Protein AF-A0A971L9P5-F1 (afdb_monomer)

Solvent-accessible surface area (backbone atoms only — not comparable to full-atom values): 26387 Å² total; per-residue (Å²): 134,92,78,62,80,88,74,58,68,65,68,44,64,58,30,37,50,40,48,32,68,35,71,29,74,91,20,55,94,37,51,48,70,68,50,19,51,51,37,36,71,58,45,45,82,42,56,71,56,44,31,52,47,71,54,36,75,37,78,62,35,60,70,69,51,50,45,59,54,48,41,35,30,71,73,64,78,34,87,72,63,67,94,43,80,81,47,45,86,67,19,53,95,45,55,52,45,79,54,33,47,64,44,52,25,50,46,36,22,72,45,20,65,36,52,67,71,56,14,49,50,50,56,53,32,46,60,66,66,42,65,71,61,46,54,56,51,48,54,49,32,40,57,26,18,45,77,70,74,40,58,60,73,53,44,50,53,52,49,53,51,45,54,66,33,39,75,62,37,28,62,54,71,63,32,42,57,52,30,49,50,23,49,52,42,34,37,37,45,53,75,39,42,65,62,37,49,21,52,52,46,45,75,37,59,92,38,43,69,59,40,40,55,51,50,53,48,30,53,74,71,70,31,51,62,43,65,33,28,72,81,73,39,45,64,48,36,35,76,45,93,84,25,29,30,30,20,50,61,51,32,47,78,48,52,70,69,34,51,52,51,49,54,60,55,38,74,79,46,74,61,64,38,73,57,54,43,41,62,72,44,58,61,91,61,47,45,71,68,30,54,51,28,38,42,48,38,42,20,47,59,88,40,74,60,38,56,44,47,51,62,73,43,40,66,59,46,49,53,51,28,48,54,52,53,49,35,52,75,70,51,59,44,68,66,41,61,76,71,72,71,71,71,73,74,84,78,71,77,79,68,90,49,78,60,67,56,69,70,59,49,43,51,32,18,32,73,24,52,48,34,66,69,94,61,59,94,54,63,90,43,51,65,57,34,57,75,69,68,37,54,54,51,40,63,56,70,70,49,88,66,77,39,80,46,56,44,62,26,34,30,36,76,69,38,83,44,70,45,98,85,71,45,54,27,34,39,29,32,36,34,51,101,67,32,74,40,43,35,39,32,48,42,76,59,30,74,77,44,56,89,80,58,58,60,80,37,42,33,39,37,33,22,39,42,41,72,90,48,99,69,56,32,30,44,48,76,44,79,45,78,61,131

Mean predicted aligned error: 9.55 Å

Foldseek 3Di:
DDDDLVPDDFQPPLLLVCQLCLLQCLQFPQNDPVSSVLSVLQSDRGLLSQLCSVLCPDPPNVVPCNSVVQSCLSVVVDQQDELDPVLCVLCVSRSNAQAALVSQLVCCCVQLVDDSVVSVVQLVCLCVVDPVSLVVSLVSSLVSNVVVVHDSVSSNVVSVRSSVCSPSHDHSVVSSVSSSSSSSLSVCCRPVVQVSLQVSLQVCQVPLVSNAVSCVSCVVVVAAEAFAALLDAAQGWDDDDSHIYHHLSLFPPDDPQLRVQSVVQCVVDHQQDLLSSLQSDQCVRPPLVSSLSCLLSVRHVVNVAASVLCVVCSVVSNVLSNVNNVCVVVCVVVVVVVVVPPPPDPSRPPPHDDHDDPVSSQVSNCVGNVYGRPDAPCPVVVVVCVVVVQDAPVVVQPDLDFDKHKHKAFWADWDWDADPVRAIWIWTWGDDPNDIAIETGDRVRCVVCVVVDDGRWIKIFIATWDNVDPGIHGHGPDIDTDD

Sequence (483 aa):
KEISLQEIPYQDAKTLELLRSGQTLGIFQLESSGMRKLLVQLAPESFEDLIPLVALYRPGPLGSGMTEDFIQRRHGEKEVTYLHPRLEEVLKPTYGIILYQEQVMQICSRLGGFSLGEADLVRRAMGKKKPEVLAAMRQKFLAGAEAQGIEVQVAEKIFDLMEYFAGYGFNKSHSAAYALVAYWTAYFKANYPQAFMAALLTSVIGNSDKVGLYIEECKRMGIPVYPPDVNKSQIKFTEEGEGIRFGLLAVKNLGEGAIAAILQEREKAPFTSLSDFCRRLDPGVINKRAVESLIKAGAFASTGQTRRAMIESLPTVFENSQRLAAARREGQLSFFDLEGDFIVPETEDRRPVEEYPPATLLAMEKEYLGVYLTGNPLDPWKEKFKKNGIPSIMEIIEDDRERQVVAGGVVSAWKRMVTKAGKLMATFRLEDMTGSLEVLVFPKLYEEVHETAGNDRVVVVKGRLDTAEEEKKLLASQIRWLS

Nearest PDB structures (foldseek):
  4iqj-assembly1_B  TM=7.630E-01  e=2.768E-34  Thermus aquaticus
  4iqj-assembly1_D  TM=7.599E-01  e=3.398E-33  Thermus aquaticus
  2hpi-assembly1_A  TM=7.490E-01  e=4.490E-33  Thermus aquaticus
  4iqj-assembly1_C  TM=7.849E-01  e=2.502E-32  Thermus aquaticus
  4iqj-assembly1_A  TM=7.484E-01  e=1.085E-32  Thermus aquaticus

Structure (mmCIF, N/CA/C/O backbone):
data_AF-A0A971L9P5-F1
#
_entry.id   AF-A0A971L9P5-F1
#
loop_
_atom_site.group_PDB
_atom_site.id
_atom_site.type_symbol
_atom_site.label_atom_id
_atom_site.label_alt_id
_atom_site.label_comp_id
_atom_site.label_asym_id
_atom_site.label_entity_id
_atom_site.label_seq_id
_atom_site.pdbx_PDB_ins_code
_atom_site.Cartn_x
_atom_site.Cartn_y
_atom_site.Cartn_z
_atom_site.occupancy
_atom_site.B_iso_or_equiv
_atom_site.auth_seq_id
_atom_site.auth_comp_id
_atom_site.auth_asym_id
_atom_site.auth_atom_id
_atom_site.pdbx_PDB_model_num
ATOM 1 N N . LYS A 1 1 ? 4.288 -21.598 7.715 1.00 78.81 1 LYS A N 1
ATOM 2 C CA . LYS A 1 1 ? 5.131 -22.307 6.722 1.00 78.81 1 LYS A CA 1
ATOM 3 C C . LYS A 1 1 ? 6.404 -21.502 6.554 1.00 78.81 1 LYS A C 1
ATOM 5 O O . LYS A 1 1 ? 6.294 -20.301 6.357 1.00 78.81 1 LYS A O 1
ATOM 10 N N . GLU A 1 2 ? 7.566 -22.124 6.689 1.00 88.19 2 GLU A N 1
ATOM 11 C CA . GLU A 1 2 ? 8.837 -21.466 6.381 1.00 88.19 2 GLU A CA 1
ATOM 12 C C . GLU A 1 2 ? 9.052 -21.505 4.861 1.00 88.19 2 GLU A C 1
ATOM 14 O O . GLU A 1 2 ? 8.756 -22.519 4.227 1.00 88.19 2 GLU A O 1
ATOM 19 N N . ILE A 1 3 ? 9.447 -20.379 4.263 1.00 90.12 3 ILE A N 1
ATOM 20 C CA . ILE A 1 3 ? 9.620 -20.238 2.810 1.00 90.12 3 ILE A CA 1
ATOM 21 C C . ILE A 1 3 ? 10.961 -19.555 2.561 1.00 90.12 3 ILE A C 1
ATOM 23 O O . ILE A 1 3 ? 11.169 -18.423 2.998 1.00 90.12 3 ILE A O 1
ATOM 27 N N . SER A 1 4 ? 11.846 -20.223 1.823 1.00 93.56 4 SER A N 1
ATOM 28 C CA . SER A 1 4 ? 13.074 -19.616 1.316 1.00 93.56 4 SER A CA 1
ATOM 29 C C . SER A 1 4 ? 12.781 -18.834 0.036 1.00 93.56 4 SER A C 1
ATOM 31 O O . SER A 1 4 ? 12.209 -19.368 -0.912 1.00 93.56 4 SER A O 1
ATOM 33 N N . LEU A 1 5 ? 13.205 -17.566 -0.028 1.00 92.81 5 LEU A N 1
ATOM 34 C CA . LEU A 1 5 ? 13.009 -16.720 -1.217 1.00 92.81 5 LEU A CA 1
ATOM 35 C C . LEU A 1 5 ? 13.691 -17.285 -2.473 1.00 92.81 5 LEU A C 1
ATOM 37 O O . LEU A 1 5 ? 13.235 -17.040 -3.589 1.00 92.81 5 LEU A O 1
ATOM 41 N N . GLN A 1 6 ? 14.778 -18.035 -2.286 1.00 91.06 6 GLN A N 1
ATOM 42 C CA . GLN A 1 6 ? 15.562 -18.638 -3.367 1.00 91.06 6 GLN A CA 1
ATOM 43 C C . GLN A 1 6 ? 14.857 -19.846 -3.998 1.00 91.06 6 GLN A C 1
ATOM 45 O O . GLN A 1 6 ? 15.188 -20.227 -5.114 1.00 91.06 6 GLN A O 1
ATOM 50 N N . GLU A 1 7 ? 13.884 -20.431 -3.298 1.00 90.81 7 GLU A N 1
ATOM 51 C CA . GLU A 1 7 ? 13.126 -21.603 -3.750 1.00 90.81 7 GLU A CA 1
ATOM 52 C C . GLU A 1 7 ? 11.813 -21.221 -4.449 1.00 90.81 7 GLU A C 1
ATOM 54 O O . GLU A 1 7 ? 11.093 -22.089 -4.941 1.00 90.81 7 GLU A O 1
ATOM 59 N N . ILE A 1 8 ? 11.478 -19.926 -4.499 1.00 92.81 8 ILE A N 1
ATOM 60 C CA . ILE A 1 8 ? 10.268 -19.446 -5.171 1.00 92.81 8 ILE A CA 1
ATOM 61 C C . ILE A 1 8 ? 10.428 -19.641 -6.691 1.00 92.81 8 ILE A C 1
ATOM 63 O O . ILE A 1 8 ? 11.362 -19.089 -7.276 1.00 92.81 8 ILE A O 1
ATOM 67 N N . PRO A 1 9 ? 9.516 -20.374 -7.360 1.00 91.94 9 PRO A N 1
ATOM 68 C CA . PRO A 1 9 ? 9.618 -20.622 -8.793 1.00 91.94 9 PRO A CA 1
ATOM 69 C C . PRO A 1 9 ? 9.349 -19.348 -9.602 1.00 91.94 9 PRO A C 1
ATOM 71 O O . PRO A 1 9 ? 8.412 -18.604 -9.315 1.00 91.94 9 PRO A O 1
ATOM 74 N N . TYR A 1 10 ? 10.124 -19.130 -10.667 1.00 90.25 10 TYR A N 1
ATOM 75 C CA . TYR A 1 10 ? 10.022 -17.956 -11.553 1.00 90.25 10 TYR A CA 1
ATOM 76 C C . TYR A 1 10 ? 8.877 -18.004 -12.580 1.00 90.25 10 TYR A C 1
ATOM 78 O O . TYR A 1 10 ? 8.720 -17.078 -13.373 1.00 90.25 10 TYR A O 1
ATOM 86 N N . GLN A 1 11 ? 8.086 -19.080 -12.575 1.00 91.69 11 GLN A N 1
ATOM 87 C CA . GLN A 1 11 ? 6.967 -19.313 -13.497 1.00 91.69 11 GLN A CA 1
ATOM 88 C C . GLN A 1 11 ? 5.697 -19.740 -12.739 1.00 91.69 11 GLN A C 1
ATOM 90 O O . GLN A 1 11 ? 4.922 -20.572 -13.206 1.00 91.69 11 GLN A O 1
ATOM 95 N N . ASP A 1 12 ? 5.498 -19.223 -11.522 1.00 95.44 12 ASP A N 1
ATOM 96 C CA . ASP A 1 12 ? 4.307 -19.536 -10.730 1.00 95.44 12 ASP A CA 1
ATOM 97 C C . ASP A 1 12 ? 3.046 -18.987 -11.412 1.00 95.44 12 ASP A C 1
ATOM 99 O O . ASP A 1 12 ? 2.893 -17.777 -11.589 1.00 95.44 12 ASP A O 1
ATOM 103 N N . ALA A 1 13 ? 2.122 -19.881 -11.772 1.00 96.06 13 ALA A N 1
ATOM 104 C CA . ALA A 1 13 ? 0.949 -19.528 -12.568 1.00 96.06 13 ALA A CA 1
ATOM 105 C C . ALA A 1 13 ? 0.061 -18.472 -11.889 1.00 96.06 13 ALA A C 1
ATOM 107 O O . ALA A 1 13 ? -0.366 -17.527 -12.551 1.00 96.06 13 ALA A O 1
ATOM 108 N N . LYS A 1 14 ? -0.165 -18.585 -10.570 1.00 97.25 14 LYS A N 1
ATOM 109 C CA . LYS A 1 14 ? -0.982 -17.622 -9.809 1.00 97.25 14 LYS A CA 1
ATOM 110 C C . LYS A 1 14 ? -0.333 -16.243 -9.768 1.00 97.25 14 LYS A C 1
ATOM 112 O O . LYS A 1 14 ? -1.012 -15.229 -9.904 1.00 97.25 14 LYS A O 1
ATOM 117 N N . THR A 1 15 ? 0.986 -16.203 -9.604 1.00 97.31 15 THR A N 1
ATOM 118 C CA . THR A 1 15 ? 1.761 -14.957 -9.612 1.00 97.31 15 THR A CA 1
ATOM 119 C C . THR A 1 15 ? 1.660 -14.256 -10.962 1.00 97.31 15 THR A C 1
ATOM 121 O O . THR A 1 15 ? 1.365 -13.064 -11.019 1.00 97.31 15 THR A O 1
ATOM 124 N N . LEU A 1 16 ? 1.849 -14.995 -12.057 1.00 95.88 16 LEU A N 1
ATOM 125 C CA . LEU A 1 16 ? 1.759 -14.452 -13.413 1.00 95.88 16 LEU A CA 1
ATOM 126 C C . LEU A 1 16 ? 0.331 -14.029 -13.774 1.00 95.88 16 LEU A C 1
ATOM 128 O O . LEU A 1 16 ? 0.137 -13.000 -14.412 1.00 95.88 16 LEU A O 1
ATOM 132 N N . GLU A 1 17 ? -0.689 -14.772 -13.346 1.00 96.88 17 GLU A N 1
ATOM 133 C CA . GLU A 1 17 ? -2.092 -14.369 -13.489 1.00 96.88 17 GLU A CA 1
ATOM 134 C C . GLU A 1 17 ? -2.384 -13.053 -12.758 1.00 96.88 17 GLU A C 1
ATOM 136 O O . GLU A 1 17 ? -2.937 -12.125 -13.356 1.00 96.88 17 GLU A O 1
ATOM 141 N N . LEU A 1 18 ? -1.934 -12.923 -11.506 1.00 96.88 18 LEU A N 1
ATOM 142 C CA . LEU A 1 18 ? -2.080 -11.687 -10.745 1.00 96.88 18 LEU A CA 1
ATOM 143 C C . LEU A 1 18 ? -1.409 -10.511 -11.466 1.00 96.88 18 LEU A C 1
ATOM 145 O O . LEU A 1 18 ? -2.020 -9.449 -11.597 1.00 96.88 18 LEU A O 1
ATOM 149 N N . LEU A 1 19 ? -0.184 -10.696 -11.963 1.00 96.62 19 LEU A N 1
ATOM 150 C CA . LEU A 1 19 ? 0.546 -9.664 -12.699 1.00 96.62 19 LEU A CA 1
ATOM 151 C C . LEU A 1 19 ? -0.193 -9.266 -13.986 1.00 96.62 19 LEU A C 1
ATOM 153 O O . LEU A 1 19 ? -0.453 -8.083 -14.192 1.00 96.62 19 LEU A O 1
ATOM 157 N N . ARG A 1 20 ? -0.622 -10.237 -14.803 1.00 95.56 20 ARG A N 1
ATOM 158 C CA . ARG A 1 20 ? -1.375 -9.990 -16.048 1.00 95.56 20 ARG A CA 1
ATOM 159 C C . ARG A 1 20 ? -2.705 -9.276 -15.818 1.00 95.56 20 ARG A C 1
ATOM 161 O O . ARG A 1 20 ? -3.127 -8.496 -16.661 1.00 95.56 20 ARG A O 1
ATOM 168 N N . SER A 1 21 ? -3.344 -9.499 -14.671 1.00 93.69 21 SER A N 1
ATOM 169 C CA . SER A 1 21 ? -4.591 -8.812 -14.311 1.00 93.69 21 SER A CA 1
ATOM 170 C C . SER A 1 21 ? -4.405 -7.341 -13.904 1.00 93.69 21 SER A C 1
ATOM 172 O O . SER A 1 21 ? -5.389 -6.622 -13.745 1.00 93.69 21 SER A O 1
ATOM 174 N N . GLY A 1 22 ? -3.167 -6.884 -13.670 1.00 91.75 22 GLY A N 1
ATOM 175 C CA . GLY A 1 22 ? -2.886 -5.530 -13.179 1.00 91.75 22 GLY A CA 1
ATOM 176 C C . GLY A 1 22 ? -3.300 -5.285 -11.721 1.00 91.75 22 GLY A C 1
ATOM 177 O O . GLY A 1 22 ? -3.258 -4.147 -11.248 1.00 91.75 22 GLY A O 1
ATOM 178 N N . GLN A 1 23 ? -3.679 -6.327 -10.972 1.00 91.56 23 GLN A N 1
ATOM 179 C CA . GLN A 1 23 ? -4.110 -6.247 -9.569 1.00 91.56 23 GLN A CA 1
ATOM 180 C C . GLN A 1 23 ? -2.925 -6.134 -8.593 1.00 91.56 23 GLN A C 1
ATOM 182 O O . GLN A 1 23 ? -2.823 -6.835 -7.583 1.00 91.56 23 GLN A O 1
ATOM 187 N N . THR A 1 24 ? -2.003 -5.222 -8.883 1.00 93.62 24 THR A N 1
ATOM 188 C CA . THR A 1 24 ? -0.682 -5.134 -8.247 1.00 93.62 24 THR A CA 1
ATOM 189 C C . THR A 1 24 ? -0.578 -4.071 -7.158 1.00 93.62 24 THR A C 1
ATOM 191 O O . THR A 1 24 ? 0.514 -3.638 -6.796 1.00 93.62 24 THR A O 1
ATOM 194 N N . LEU A 1 25 ? -1.709 -3.646 -6.594 1.00 89.75 25 LEU A N 1
ATOM 195 C CA . LEU A 1 25 ? -1.701 -2.749 -5.442 1.00 89.75 25 LEU A CA 1
ATOM 196 C C . LEU A 1 25 ? -0.944 -3.399 -4.269 1.00 89.75 25 LEU A C 1
ATOM 198 O O . LEU A 1 25 ? -1.193 -4.563 -3.949 1.00 89.75 25 LEU A O 1
ATOM 202 N N . GLY A 1 26 ? 0.005 -2.671 -3.674 1.00 90.06 26 GLY A N 1
ATOM 203 C CA . GLY A 1 26 ? 0.915 -3.196 -2.652 1.00 90.06 26 GLY A CA 1
ATOM 204 C C . GLY A 1 26 ? 2.107 -4.014 -3.168 1.00 90.06 26 GLY A C 1
ATOM 205 O O . GLY A 1 26 ? 2.912 -4.469 -2.359 1.00 90.06 26 GLY A O 1
ATOM 206 N N . ILE A 1 27 ? 2.246 -4.215 -4.485 1.00 95.88 27 ILE A N 1
ATOM 207 C CA . ILE A 1 27 ? 3.402 -4.900 -5.080 1.00 95.88 27 ILE A CA 1
ATOM 208 C C . ILE A 1 27 ? 4.494 -3.887 -5.372 1.00 95.88 27 ILE A C 1
ATOM 210 O O . ILE A 1 27 ? 4.282 -2.891 -6.065 1.00 95.88 27 ILE A O 1
ATOM 214 N N . PHE A 1 28 ? 5.692 -4.179 -4.879 1.00 95.25 28 PHE A N 1
ATOM 215 C CA . PHE A 1 28 ? 6.836 -3.288 -4.975 1.00 95.25 28 PHE A CA 1
ATOM 216 C C . PHE A 1 28 ? 7.089 -2.821 -6.420 1.00 95.25 28 PHE A C 1
ATOM 218 O O . PHE A 1 28 ? 7.145 -3.630 -7.339 1.00 95.25 28 PHE A O 1
ATOM 225 N N . GLN A 1 29 ? 7.232 -1.502 -6.611 1.00 91.75 29 GLN A N 1
ATOM 226 C CA . GLN A 1 29 ? 7.385 -0.797 -7.900 1.00 91.75 29 GLN A CA 1
ATOM 227 C C . GLN A 1 29 ? 6.219 -0.890 -8.901 1.00 91.75 29 GLN A C 1
ATOM 229 O O . GLN A 1 29 ? 6.199 -0.110 -9.855 1.00 91.75 29 GLN A O 1
ATOM 234 N N . LEU A 1 30 ? 5.228 -1.757 -8.685 1.00 91.88 30 LEU A N 1
ATOM 235 C CA . LEU A 1 30 ? 4.170 -2.040 -9.658 1.00 91.88 30 LEU A CA 1
ATOM 236 C C . LEU A 1 30 ? 2.807 -1.426 -9.293 1.00 91.88 30 LEU A C 1
ATOM 238 O O . LEU A 1 30 ? 1.796 -1.800 -9.873 1.00 91.88 30 LEU A O 1
ATOM 242 N N . GLU A 1 31 ? 2.746 -0.471 -8.361 1.00 85.38 31 GLU A N 1
ATOM 243 C CA . GLU A 1 31 ? 1.468 0.049 -7.836 1.00 85.38 31 GLU A CA 1
ATOM 244 C C . GLU A 1 31 ? 0.841 1.184 -8.670 1.00 85.38 31 GLU A C 1
ATOM 246 O O . GLU A 1 31 ? -0.380 1.371 -8.665 1.00 85.38 31 GLU A O 1
ATOM 251 N N . SER A 1 32 ? 1.656 1.989 -9.365 1.00 83.62 32 SER A N 1
ATOM 252 C CA . SER A 1 32 ? 1.150 3.189 -10.054 1.00 83.62 32 SER A CA 1
ATOM 253 C C . SER A 1 32 ? 0.162 2.830 -11.172 1.00 83.62 32 SER A C 1
ATOM 255 O O . SER A 1 32 ? 0.278 1.771 -11.785 1.00 83.62 32 SER A O 1
ATOM 257 N N . SER A 1 33 ? -0.822 3.694 -11.443 1.00 79.94 33 SER A N 1
ATOM 258 C CA . SER A 1 33 ? -1.854 3.428 -12.461 1.00 79.94 33 SER A CA 1
ATOM 259 C C . SER A 1 33 ? -1.257 3.158 -13.843 1.00 79.94 33 SER A C 1
ATOM 261 O O . SER A 1 33 ? -1.598 2.155 -14.461 1.00 79.94 33 SER A O 1
ATOM 263 N N . GLY A 1 34 ? -0.317 3.986 -14.306 1.00 81.06 34 GLY A N 1
ATOM 264 C CA . GLY A 1 34 ? 0.326 3.759 -15.601 1.00 81.06 34 GLY A CA 1
ATOM 265 C C . GLY A 1 34 ? 1.214 2.509 -15.628 1.00 81.06 34 GLY A C 1
ATOM 266 O O . GLY A 1 34 ? 1.219 1.807 -16.632 1.00 81.06 34 GLY A O 1
ATOM 267 N N . MET A 1 35 ? 1.891 2.158 -14.525 1.00 88.25 35 MET A N 1
ATOM 268 C CA . MET A 1 35 ? 2.656 0.903 -14.460 1.00 88.25 35 MET A CA 1
ATOM 269 C C . MET A 1 35 ? 1.733 -0.318 -14.525 1.00 88.25 35 MET A C 1
ATOM 271 O O . MET A 1 35 ? 2.042 -1.285 -15.210 1.00 88.25 35 MET A O 1
ATOM 275 N N . ARG A 1 36 ? 0.573 -0.265 -13.860 1.00 88.94 36 ARG A N 1
ATOM 276 C CA . ARG A 1 36 ? -0.455 -1.313 -13.943 1.00 88.94 36 ARG A CA 1
ATOM 277 C C . ARG A 1 36 ? -0.979 -1.491 -15.361 1.00 88.94 36 ARG A C 1
ATOM 279 O O . ARG A 1 36 ? -1.063 -2.619 -15.830 1.00 88.94 36 ARG A O 1
ATOM 286 N N . LYS A 1 37 ? -1.274 -0.389 -16.055 1.00 87.88 37 LYS A N 1
ATOM 287 C CA . LYS A 1 37 ? -1.682 -0.418 -17.468 1.00 87.88 37 LYS A CA 1
ATOM 288 C C . LYS A 1 37 ? -0.606 -1.057 -18.343 1.00 8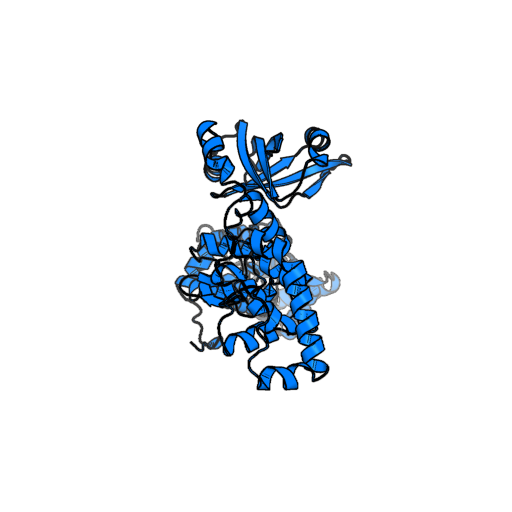7.88 37 LYS A C 1
ATOM 290 O O . LYS A 1 37 ? -0.907 -1.976 -19.097 1.00 87.88 37 LYS A O 1
ATOM 295 N N . LEU A 1 38 ? 0.645 -0.625 -18.178 1.00 90.44 38 LEU A N 1
ATOM 296 C CA . LEU A 1 38 ? 1.776 -1.186 -18.911 1.00 90.44 38 LEU A CA 1
ATOM 297 C C . LEU A 1 38 ? 1.936 -2.690 -18.650 1.00 90.44 38 LEU A C 1
ATOM 299 O O . LEU A 1 38 ? 2.184 -3.451 -19.576 1.00 90.44 38 LEU A O 1
ATOM 303 N N . LEU A 1 39 ? 1.767 -3.130 -17.404 1.00 93.00 39 LEU A N 1
ATOM 304 C CA . LEU A 1 39 ? 1.851 -4.539 -17.029 1.00 93.00 39 LEU A CA 1
ATOM 305 C C . LEU A 1 39 ? 0.758 -5.387 -17.700 1.00 93.00 39 LEU A C 1
ATOM 307 O O . LEU A 1 39 ? 1.054 -6.473 -18.193 1.00 93.00 39 LEU A O 1
ATOM 311 N N . VAL A 1 40 ? -0.479 -4.881 -17.753 1.00 93.06 40 VAL A N 1
ATOM 312 C CA . VAL A 1 40 ? -1.601 -5.537 -18.449 1.00 93.06 40 VAL A CA 1
ATOM 313 C C . VAL A 1 40 ? -1.326 -5.630 -19.950 1.00 93.06 40 VAL A C 1
ATOM 315 O O . VAL A 1 40 ? -1.507 -6.694 -20.532 1.00 93.06 40 VAL A O 1
ATOM 318 N N . GLN A 1 41 ? -0.843 -4.548 -20.569 1.00 92.62 41 GLN A N 1
ATOM 319 C CA . GLN A 1 41 ? -0.489 -4.533 -21.993 1.00 92.62 41 GLN A CA 1
ATOM 320 C C . GLN A 1 41 ? 0.680 -5.469 -22.313 1.00 92.62 41 GLN A C 1
ATOM 322 O O . GLN A 1 41 ? 0.665 -6.141 -23.340 1.00 92.62 41 GLN A O 1
ATOM 327 N N . LEU A 1 42 ? 1.692 -5.527 -21.443 1.00 93.12 42 LEU A N 1
ATOM 328 C CA . LEU A 1 42 ? 2.836 -6.418 -21.614 1.00 93.12 42 LEU A CA 1
ATOM 329 C C . LEU A 1 42 ? 2.435 -7.892 -21.469 1.00 93.12 42 LEU A C 1
ATOM 331 O O . LEU A 1 42 ? 3.001 -8.734 -22.158 1.00 93.12 42 LEU A O 1
ATOM 335 N N . ALA A 1 43 ? 1.482 -8.185 -20.580 1.00 93.69 43 ALA A N 1
ATOM 336 C CA . ALA A 1 43 ? 1.003 -9.524 -20.253 1.00 93.69 43 ALA A CA 1
ATOM 337 C C . ALA A 1 43 ? 2.151 -10.523 -19.958 1.00 93.69 43 ALA A C 1
ATOM 339 O O . ALA A 1 43 ? 2.363 -11.458 -20.730 1.00 93.69 43 ALA A O 1
ATOM 340 N N . PRO A 1 44 ? 2.905 -10.346 -18.852 1.00 92.75 44 PRO A N 1
ATOM 341 C CA . PRO A 1 44 ? 4.104 -11.138 -18.577 1.00 92.75 44 PRO A CA 1
ATOM 342 C C . PRO A 1 44 ? 3.817 -12.643 -18.469 1.00 92.75 44 PRO A C 1
ATOM 344 O O . PRO A 1 44 ? 2.850 -13.064 -17.829 1.00 92.75 44 PRO A O 1
ATOM 347 N N . GLU A 1 45 ? 4.706 -13.449 -19.046 1.00 90.19 45 GLU A N 1
ATOM 348 C CA . GLU A 1 45 ? 4.654 -14.919 -19.056 1.00 90.19 45 GLU A CA 1
ATOM 349 C C . GLU A 1 45 ? 5.774 -15.547 -18.220 1.00 90.19 45 GLU A C 1
ATOM 351 O O . GLU A 1 45 ? 5.714 -16.729 -17.885 1.00 90.19 45 GLU A O 1
ATOM 356 N N . SER A 1 46 ? 6.782 -14.761 -17.841 1.00 89.12 46 SER A N 1
ATOM 357 C CA . SER A 1 46 ? 7.829 -15.181 -16.916 1.00 89.12 46 SER A CA 1
ATOM 358 C C . SER A 1 46 ? 8.362 -14.013 -16.087 1.00 89.12 46 SER A C 1
ATOM 360 O O . SER A 1 46 ? 8.066 -12.843 -16.339 1.00 89.12 46 SER A O 1
ATOM 362 N N . PHE A 1 47 ? 9.175 -14.327 -15.079 1.00 90.12 47 PHE A N 1
ATOM 363 C CA . PHE A 1 47 ? 9.907 -13.331 -14.297 1.00 90.12 47 PHE A CA 1
ATOM 364 C C . PHE A 1 47 ? 10.729 -12.361 -15.169 1.00 90.12 47 PHE A C 1
ATOM 366 O O . PHE A 1 47 ? 10.786 -11.164 -14.882 1.00 90.12 47 PHE A O 1
ATOM 373 N N . GLU A 1 48 ? 11.361 -12.857 -16.234 1.00 90.25 48 GLU A N 1
ATOM 374 C CA . GLU A 1 48 ? 12.229 -12.071 -17.114 1.00 90.25 48 GLU A CA 1
ATOM 375 C C . GLU A 1 48 ? 11.496 -10.898 -17.776 1.00 90.25 48 GLU A C 1
ATOM 377 O O . GLU A 1 48 ? 12.119 -9.860 -18.010 1.00 90.25 48 GLU A O 1
ATOM 382 N N . ASP A 1 49 ? 10.183 -11.016 -17.995 1.00 91.31 49 ASP A N 1
ATOM 383 C CA . ASP A 1 49 ? 9.342 -9.944 -18.537 1.00 91.31 49 ASP A CA 1
ATOM 384 C C . ASP A 1 49 ? 9.187 -8.758 -17.573 1.00 91.31 49 ASP A C 1
ATOM 386 O O . ASP A 1 49 ? 8.877 -7.645 -17.996 1.00 91.31 49 ASP A O 1
ATOM 390 N N . LEU A 1 50 ? 9.460 -8.940 -16.278 1.00 93.25 50 LEU A N 1
ATOM 391 C CA . LEU A 1 50 ? 9.420 -7.842 -15.310 1.00 93.25 50 LEU A CA 1
ATOM 392 C C . LEU A 1 50 ? 10.673 -6.962 -15.358 1.00 93.25 50 LEU A C 1
ATOM 394 O O . LEU A 1 50 ? 10.627 -5.782 -15.005 1.00 93.25 50 LEU A O 1
ATOM 398 N N . ILE A 1 51 ? 11.799 -7.511 -15.816 1.00 93.81 51 ILE A N 1
ATOM 399 C CA . ILE A 1 51 ? 13.078 -6.800 -15.910 1.00 93.81 51 ILE A CA 1
ATOM 400 C C . ILE A 1 51 ? 12.991 -5.575 -16.843 1.00 93.81 51 ILE A C 1
ATOM 402 O O . ILE A 1 51 ? 13.538 -4.527 -16.476 1.00 93.81 51 ILE A O 1
ATOM 406 N N . PRO A 1 52 ? 12.360 -5.632 -18.034 1.00 92.69 52 PRO A N 1
ATOM 407 C CA . PRO A 1 52 ? 12.228 -4.467 -18.908 1.00 92.69 52 PRO A CA 1
ATOM 408 C C . PRO A 1 52 ? 11.213 -3.434 -18.419 1.00 92.69 52 PRO A C 1
ATOM 410 O O . PRO A 1 52 ? 11.404 -2.259 -18.718 1.00 92.69 52 PRO A O 1
ATOM 413 N N . LEU A 1 53 ? 10.201 -3.798 -17.625 1.00 89.31 53 LEU A N 1
ATOM 414 C CA . LEU A 1 53 ? 9.156 -2.857 -17.190 1.00 89.31 53 LEU A CA 1
ATOM 415 C C . LEU A 1 53 ? 9.712 -1.615 -16.491 1.00 89.31 53 LEU A C 1
ATOM 417 O O . LEU A 1 53 ? 9.337 -0.491 -16.820 1.00 89.31 53 LEU A O 1
ATOM 421 N N . VAL A 1 54 ? 10.648 -1.803 -15.559 1.00 81.81 54 VAL A N 1
ATOM 422 C CA . VAL A 1 54 ? 11.270 -0.697 -14.811 1.00 81.81 54 VAL A CA 1
ATOM 423 C C . VAL A 1 54 ? 12.097 0.207 -15.734 1.00 81.81 54 VAL A C 1
ATOM 425 O O . VAL A 1 54 ? 12.177 1.420 -15.528 1.00 81.81 54 VAL A O 1
ATOM 428 N N . ALA A 1 55 ? 12.694 -0.371 -16.778 1.00 87.06 55 ALA A N 1
ATOM 429 C CA . ALA A 1 55 ? 13.454 0.376 -17.770 1.00 87.06 55 ALA A CA 1
ATOM 430 C C . ALA A 1 55 ? 12.540 1.151 -18.736 1.00 87.06 55 ALA A C 1
ATOM 432 O O . ALA A 1 55 ? 12.858 2.294 -19.068 1.00 87.06 55 ALA A O 1
ATOM 433 N N . LEU A 1 56 ? 11.416 0.552 -19.148 1.00 88.94 56 LEU A N 1
ATOM 434 C CA . LEU A 1 56 ? 10.452 1.102 -20.106 1.00 88.94 56 LEU A CA 1
ATOM 435 C C . LEU A 1 56 ? 9.533 2.165 -19.488 1.00 88.94 56 LEU A C 1
ATOM 437 O O . LEU A 1 56 ? 9.211 3.155 -20.139 1.00 88.94 56 LEU A O 1
ATOM 441 N N . TYR A 1 57 ? 9.136 2.022 -18.222 1.00 88.44 57 TYR A N 1
ATOM 442 C CA . TYR A 1 57 ? 8.230 2.966 -17.560 1.00 88.44 57 TYR A CA 1
ATOM 443 C C . TYR A 1 57 ? 8.960 4.221 -17.055 1.00 88.44 57 TYR A C 1
ATOM 445 O O . TYR A 1 57 ? 9.043 4.512 -15.858 1.00 88.44 57 TYR A O 1
ATOM 453 N N . ARG A 1 58 ? 9.551 4.972 -17.988 1.00 86.00 58 ARG A N 1
ATOM 454 C CA . ARG A 1 58 ? 10.297 6.212 -17.739 1.00 86.00 58 ARG A CA 1
ATOM 455 C C . ARG A 1 58 ? 9.928 7.257 -18.800 1.00 86.00 58 ARG A C 1
ATOM 457 O O . ARG A 1 58 ? 9.654 6.878 -19.936 1.00 86.00 58 ARG A O 1
ATOM 464 N N . PRO A 1 59 ? 9.985 8.570 -18.490 1.00 79.19 59 PRO A N 1
ATOM 465 C CA . PRO A 1 59 ? 9.554 9.617 -19.425 1.00 79.19 59 PRO A CA 1
ATOM 466 C C . PRO A 1 59 ? 10.223 9.574 -20.806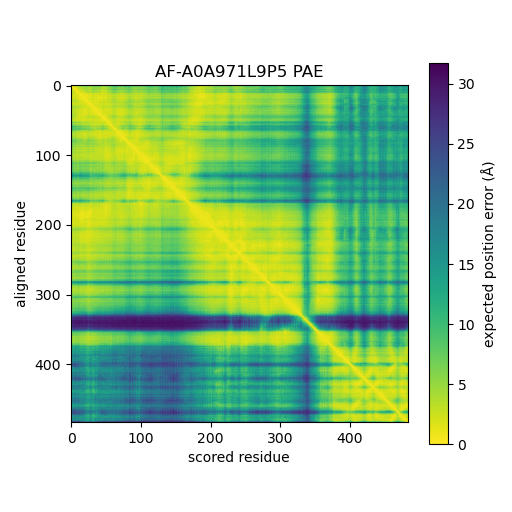 1.00 79.19 59 PRO A C 1
ATOM 468 O O . PRO A 1 59 ? 9.606 9.945 -21.794 1.00 79.19 59 PRO A O 1
ATOM 471 N N . GLY A 1 60 ? 11.480 9.122 -20.881 1.00 81.81 60 GLY A N 1
ATOM 472 C CA . GLY A 1 60 ? 12.206 8.984 -22.145 1.00 81.81 60 GLY A CA 1
ATOM 473 C C . GLY A 1 60 ? 11.628 7.889 -23.051 1.00 81.81 60 GLY A C 1
ATOM 474 O O . GLY A 1 60 ? 11.088 8.228 -24.098 1.00 81.81 60 GLY A O 1
ATOM 475 N N . PRO A 1 61 ? 11.703 6.605 -22.651 1.00 81.06 61 PRO A N 1
ATOM 476 C CA . PRO A 1 61 ? 11.132 5.494 -23.418 1.00 81.06 61 PRO A CA 1
ATOM 477 C C . PRO A 1 61 ? 9.633 5.625 -23.727 1.00 81.06 61 PRO A C 1
ATOM 479 O O . PRO A 1 61 ? 9.225 5.318 -24.842 1.00 81.06 61 PRO A O 1
ATOM 482 N N . LEU A 1 62 ? 8.826 6.137 -22.785 1.00 81.50 62 LEU A N 1
ATOM 483 C CA . LEU A 1 62 ? 7.394 6.387 -23.016 1.00 81.50 62 LEU A CA 1
ATOM 484 C C . LEU A 1 62 ? 7.151 7.471 -24.078 1.00 81.50 62 LEU A C 1
ATOM 486 O O . LEU A 1 62 ? 6.179 7.407 -24.816 1.00 81.50 62 LEU A O 1
ATOM 490 N N . GLY A 1 63 ? 8.020 8.481 -24.164 1.00 78.94 63 GLY A N 1
ATOM 491 C CA . GLY A 1 63 ? 7.872 9.574 -25.128 1.00 78.94 63 GLY A CA 1
ATOM 492 C C . GLY A 1 63 ? 8.406 9.263 -26.529 1.00 78.94 63 GLY A C 1
ATOM 493 O O . GLY A 1 63 ? 8.114 10.010 -27.459 1.00 78.94 63 GLY A O 1
ATOM 494 N N . SER A 1 64 ? 9.208 8.206 -26.692 1.00 81.81 64 SER A N 1
ATOM 495 C CA . SER A 1 64 ? 9.862 7.874 -27.964 1.00 81.81 64 SER A CA 1
ATOM 496 C C . SER A 1 64 ? 9.133 6.818 -28.797 1.00 81.81 64 SER A C 1
ATOM 498 O O . SER A 1 64 ? 9.597 6.505 -29.891 1.00 81.81 64 SER A O 1
ATOM 500 N N . GLY A 1 65 ? 8.033 6.247 -28.296 1.00 84.94 65 GLY A N 1
ATOM 501 C CA . GLY A 1 65 ? 7.359 5.105 -28.926 1.00 84.94 65 GLY A CA 1
ATOM 502 C C . GLY A 1 65 ? 8.051 3.758 -28.671 1.00 84.94 65 GLY A C 1
ATOM 503 O O . GLY A 1 65 ? 7.657 2.742 -29.237 1.00 84.94 65 GLY A O 1
ATOM 504 N N . MET A 1 66 ? 9.121 3.731 -27.860 1.00 87.69 66 MET A N 1
ATOM 505 C CA . MET A 1 66 ? 9.906 2.516 -27.598 1.00 87.69 66 MET A CA 1
ATOM 506 C C . MET A 1 66 ? 9.082 1.458 -26.865 1.00 87.69 66 MET A C 1
ATOM 508 O O . MET A 1 66 ? 9.231 0.267 -27.133 1.00 87.69 66 MET A O 1
ATOM 512 N N . THR A 1 67 ? 8.261 1.888 -25.911 1.00 90.25 67 THR A N 1
ATOM 513 C CA . THR A 1 67 ? 7.453 0.990 -25.086 1.00 90.25 67 THR A CA 1
ATOM 514 C C . THR A 1 67 ? 6.392 0.286 -25.928 1.00 90.25 67 THR A C 1
ATOM 516 O O . THR A 1 67 ? 6.248 -0.930 -25.835 1.00 90.25 67 THR A O 1
ATOM 519 N N . GLU A 1 68 ? 5.720 1.020 -26.812 1.00 90.88 68 GLU A N 1
ATOM 520 C CA . GLU A 1 68 ? 4.740 0.492 -27.760 1.00 90.88 68 GLU A CA 1
ATOM 521 C C . GLU A 1 68 ? 5.397 -0.489 -28.737 1.00 90.88 68 GLU A C 1
ATOM 523 O O . GLU A 1 68 ? 4.910 -1.606 -28.912 1.00 90.88 68 GLU A O 1
ATOM 528 N N . ASP A 1 69 ? 6.550 -0.119 -29.305 1.00 91.56 69 ASP A N 1
ATOM 529 C CA . ASP A 1 69 ? 7.327 -0.993 -30.189 1.00 91.56 69 ASP A CA 1
ATOM 530 C C . ASP A 1 69 ? 7.740 -2.297 -29.490 1.00 91.56 69 ASP A C 1
ATOM 532 O O . ASP A 1 69 ? 7.710 -3.364 -30.104 1.00 91.56 69 ASP A O 1
ATOM 536 N N . PHE A 1 70 ? 8.122 -2.229 -28.211 1.00 93.50 70 PHE A N 1
ATOM 537 C CA . PHE A 1 70 ? 8.488 -3.404 -27.420 1.00 93.50 70 PHE A CA 1
ATOM 538 C C . PHE A 1 70 ? 7.301 -4.356 -27.256 1.00 93.50 70 PHE A C 1
ATOM 540 O O . PHE A 1 70 ? 7.444 -5.557 -27.481 1.00 93.50 70 PHE A O 1
ATOM 547 N N . ILE A 1 71 ? 6.134 -3.821 -26.894 1.00 93.62 71 ILE A N 1
ATOM 548 C CA . ILE A 1 71 ? 4.911 -4.600 -26.660 1.00 93.62 71 ILE A CA 1
ATOM 549 C C . ILE A 1 71 ? 4.421 -5.245 -27.961 1.00 93.62 71 ILE A C 1
ATOM 551 O O . ILE A 1 71 ? 4.179 -6.449 -27.990 1.00 93.62 71 ILE A O 1
ATOM 555 N N . GLN A 1 72 ? 4.355 -4.488 -29.060 1.00 94.94 72 GLN A N 1
ATOM 556 C CA . GLN A 1 72 ? 3.915 -5.013 -30.359 1.00 94.94 72 GLN A CA 1
ATOM 557 C C . GLN A 1 72 ? 4.820 -6.142 -30.858 1.00 94.94 72 GLN A C 1
ATOM 559 O O . GLN A 1 72 ? 4.346 -7.156 -31.366 1.00 94.94 72 GLN A O 1
ATOM 564 N N . ARG A 1 73 ? 6.141 -5.993 -30.702 1.00 94.88 73 ARG A N 1
ATOM 565 C CA . ARG A 1 73 ? 7.093 -7.042 -31.087 1.00 94.88 73 ARG A CA 1
ATOM 566 C C . ARG A 1 73 ? 7.001 -8.268 -30.192 1.00 94.88 73 ARG A C 1
ATOM 568 O O . ARG A 1 73 ? 7.102 -9.383 -30.695 1.00 94.88 73 ARG A O 1
ATOM 575 N N . ARG A 1 74 ? 6.789 -8.072 -28.887 1.00 91.69 74 ARG A N 1
ATOM 576 C CA . ARG A 1 74 ? 6.549 -9.168 -27.944 1.00 91.69 74 ARG A CA 1
ATOM 577 C C . ARG A 1 74 ? 5.349 -10.013 -28.372 1.00 91.69 74 ARG A C 1
ATOM 579 O O . ARG A 1 74 ? 5.435 -11.236 -28.350 1.00 91.69 74 ARG A O 1
ATOM 586 N N . HIS A 1 75 ? 4.251 -9.366 -28.755 1.00 93.94 75 HIS A N 1
ATOM 587 C CA . HIS A 1 75 ? 3.010 -10.043 -29.150 1.00 93.94 75 HIS A CA 1
ATOM 588 C C . HIS A 1 75 ? 3.011 -10.538 -30.601 1.00 93.94 75 HIS A C 1
ATOM 590 O O . HIS A 1 75 ? 2.037 -11.135 -31.051 1.00 93.94 75 HIS A O 1
ATOM 596 N N . GLY A 1 76 ? 4.098 -10.314 -31.346 1.00 93.56 76 GLY A N 1
ATOM 597 C CA . GLY A 1 76 ? 4.206 -10.704 -32.754 1.00 93.56 76 GLY A CA 1
ATOM 598 C C . GLY A 1 76 ? 3.377 -9.841 -33.712 1.00 93.56 76 GLY A C 1
ATOM 599 O O . GLY A 1 76 ? 3.243 -10.184 -34.882 1.00 93.56 76 GLY A O 1
ATOM 600 N N . GLU A 1 77 ? 2.846 -8.710 -33.245 1.00 94.88 77 GLU A N 1
ATOM 601 C CA . GLU A 1 77 ? 2.105 -7.733 -34.055 1.00 94.88 77 GLU A CA 1
ATOM 602 C C . GLU A 1 77 ? 3.039 -6.921 -34.963 1.00 94.88 77 GLU A C 1
ATOM 604 O O . GLU A 1 77 ? 2.628 -6.403 -36.003 1.00 94.88 77 GLU A O 1
ATOM 609 N N . LYS A 1 78 ? 4.317 -6.824 -34.577 1.00 94.62 78 LYS A N 1
ATOM 610 C CA . LYS A 1 78 ? 5.384 -6.183 -35.346 1.00 94.62 78 LYS A CA 1
ATOM 611 C C . LYS A 1 78 ? 6.571 -7.129 -35.489 1.00 94.62 78 LYS A C 1
ATOM 613 O O . LYS A 1 78 ? 7.028 -7.716 -34.511 1.00 94.62 78 LYS A O 1
ATOM 618 N N . GLU A 1 79 ? 7.100 -7.245 -36.704 1.00 94.00 79 GLU A N 1
ATOM 619 C CA . GLU A 1 79 ? 8.244 -8.113 -36.988 1.00 94.00 79 GLU A CA 1
ATOM 620 C C . GLU A 1 79 ? 9.507 -7.649 -36.240 1.00 94.00 79 GLU A C 1
ATOM 622 O O . GLU A 1 79 ? 9.878 -6.469 -36.257 1.00 94.00 79 GLU A O 1
ATOM 627 N N . VAL A 1 80 ? 10.189 -8.596 -35.592 1.00 94.50 80 VAL A N 1
ATOM 628 C CA . VAL A 1 80 ? 11.486 -8.354 -34.957 1.00 94.50 80 VAL A CA 1
ATOM 629 C C . VAL A 1 80 ? 12.570 -8.395 -36.027 1.00 94.50 80 VAL A C 1
ATOM 631 O O . VAL A 1 80 ? 12.907 -9.454 -36.546 1.00 94.50 80 VAL A O 1
ATOM 634 N N . THR A 1 81 ? 13.144 -7.234 -36.330 1.00 91.31 81 THR A N 1
ATOM 635 C CA . THR A 1 81 ? 14.224 -7.097 -37.311 1.00 91.31 81 THR A CA 1
ATOM 636 C C . THR A 1 81 ? 15.539 -6.713 -36.639 1.00 91.31 81 THR A C 1
ATOM 638 O O . THR A 1 81 ? 15.571 -5.997 -35.634 1.00 91.31 81 THR A O 1
ATOM 641 N N . TYR A 1 82 ? 16.645 -7.185 -37.215 1.00 93.69 82 TYR A N 1
ATOM 642 C CA . TYR A 1 82 ? 18.000 -6.890 -36.759 1.00 93.69 82 TYR A CA 1
ATOM 643 C C . TYR A 1 82 ? 18.803 -6.283 -37.906 1.00 93.69 82 TYR A C 1
ATOM 645 O O . TYR A 1 82 ? 18.781 -6.798 -39.020 1.00 93.69 82 TYR A O 1
ATOM 653 N N . LEU A 1 83 ? 19.574 -5.228 -37.627 1.00 92.69 83 LEU A N 1
ATOM 654 C CA . LEU A 1 83 ? 20.473 -4.629 -38.624 1.00 92.69 83 LEU A CA 1
ATOM 655 C C . LEU A 1 83 ? 21.584 -5.593 -39.070 1.00 92.69 83 LEU A C 1
ATOM 657 O O . LEU A 1 83 ? 22.155 -5.424 -40.141 1.00 92.69 83 LEU A O 1
ATOM 661 N N . HIS A 1 84 ? 21.901 -6.589 -38.241 1.00 93.88 84 HIS A N 1
ATOM 662 C CA . HIS A 1 84 ? 22.888 -7.617 -38.532 1.00 93.88 84 HIS A CA 1
ATOM 663 C C . HIS A 1 84 ? 22.573 -8.897 -37.733 1.00 93.88 84 HIS A C 1
ATOM 665 O O . HIS A 1 84 ? 22.222 -8.772 -36.555 1.00 93.88 84 HIS A O 1
ATOM 671 N N . PRO A 1 85 ? 22.768 -10.115 -38.284 1.00 92.12 85 PRO A N 1
ATOM 672 C CA . PRO A 1 85 ? 22.448 -11.373 -37.592 1.00 92.12 85 PRO A CA 1
ATOM 673 C C . PRO A 1 85 ? 23.100 -11.518 -36.209 1.00 92.12 85 PRO A C 1
ATOM 675 O O . PRO A 1 85 ? 22.470 -11.965 -35.259 1.00 92.12 85 PRO A O 1
ATOM 678 N N . ARG A 1 86 ? 24.345 -11.046 -36.041 1.00 91.31 86 ARG A N 1
ATOM 679 C CA . ARG A 1 86 ? 25.052 -11.095 -34.739 1.00 91.31 86 ARG A CA 1
ATOM 680 C C . ARG A 1 86 ? 24.400 -10.259 -33.626 1.00 91.31 86 ARG A C 1
ATOM 682 O O . ARG A 1 86 ? 24.757 -10.438 -32.464 1.00 91.31 86 ARG A O 1
ATOM 689 N N . LEU A 1 87 ? 23.488 -9.338 -33.949 1.00 93.50 87 LEU A N 1
ATOM 690 C CA . LEU A 1 87 ? 22.742 -8.585 -32.935 1.00 93.50 87 LEU A CA 1
ATOM 691 C C . LEU A 1 87 ? 21.657 -9.428 -32.265 1.00 93.50 87 LEU A C 1
ATOM 693 O O . LEU A 1 87 ? 21.270 -9.107 -31.142 1.00 93.50 87 LEU A O 1
ATOM 697 N N . GLU A 1 88 ? 21.184 -10.491 -32.919 1.00 94.25 88 GLU A N 1
ATOM 698 C CA . GLU A 1 88 ? 20.121 -11.342 -32.390 1.00 94.25 88 GLU A CA 1
ATOM 699 C C . GLU A 1 88 ? 20.499 -11.901 -31.014 1.00 94.25 88 GLU A C 1
ATOM 701 O O . GLU A 1 88 ? 19.732 -11.766 -30.068 1.00 94.25 88 GLU A O 1
ATOM 706 N N . GLU A 1 89 ? 21.721 -12.405 -30.839 1.00 90.81 89 GLU A N 1
ATOM 707 C CA . GLU A 1 89 ? 22.172 -12.955 -29.553 1.00 90.81 89 GLU A CA 1
ATOM 708 C C . GLU A 1 89 ? 22.106 -11.954 -28.386 1.00 90.81 89 GLU A C 1
ATOM 710 O O . GLU A 1 89 ? 21.916 -12.351 -27.237 1.00 90.81 89 GLU A O 1
ATOM 715 N N . VAL A 1 90 ? 22.263 -10.656 -28.663 1.00 93.31 90 VAL A N 1
ATOM 716 C CA . VAL A 1 90 ? 22.282 -9.595 -27.641 1.00 93.31 90 VAL A CA 1
ATOM 717 C C . VAL A 1 90 ? 20.888 -9.004 -27.412 1.00 93.31 90 VAL A C 1
ATOM 719 O O . VAL A 1 90 ? 20.528 -8.642 -26.287 1.00 93.31 90 VAL A O 1
ATOM 722 N N . LEU A 1 91 ? 20.104 -8.879 -28.483 1.00 94.25 91 LEU A N 1
ATOM 723 C CA . LEU A 1 91 ? 18.843 -8.138 -28.492 1.00 94.25 91 LEU A CA 1
ATOM 724 C C . LEU A 1 91 ? 17.602 -9.034 -28.515 1.00 94.25 91 LEU A C 1
ATOM 726 O O . LEU A 1 91 ? 16.494 -8.526 -28.368 1.00 94.25 91 LEU A O 1
ATOM 730 N N . LYS A 1 92 ? 17.748 -10.354 -28.659 1.00 92.94 92 LYS A N 1
ATOM 731 C CA . LYS A 1 92 ? 16.634 -11.311 -28.586 1.00 92.94 92 LYS A CA 1
ATOM 732 C C . LYS A 1 92 ? 15.809 -11.187 -27.299 1.00 92.94 92 LYS A C 1
ATOM 734 O O . LYS A 1 92 ? 14.592 -11.109 -27.426 1.00 92.94 92 LYS A O 1
ATOM 739 N N . PRO A 1 93 ? 16.401 -11.058 -26.091 1.00 90.69 93 PRO A N 1
ATOM 740 C CA . PRO A 1 93 ? 15.618 -10.891 -24.860 1.00 90.69 93 PRO A CA 1
ATOM 741 C C . PRO A 1 93 ? 14.813 -9.585 -24.786 1.00 90.69 93 PRO A C 1
ATOM 743 O O . PRO A 1 93 ? 14.017 -9.410 -23.873 1.00 90.69 93 PRO A O 1
ATOM 746 N N . THR A 1 94 ? 15.063 -8.637 -25.690 1.00 92.75 94 THR A N 1
ATOM 747 C CA . THR A 1 94 ? 14.383 -7.337 -25.754 1.00 92.75 94 THR A CA 1
ATOM 748 C C . THR A 1 94 ? 13.780 -7.087 -27.135 1.00 92.75 94 THR A C 1
ATOM 750 O O . THR A 1 94 ? 13.630 -5.938 -27.548 1.00 92.75 94 THR A O 1
ATOM 753 N N . TYR A 1 95 ? 13.475 -8.157 -27.876 1.00 93.00 95 TYR A N 1
ATOM 754 C CA . TYR A 1 95 ? 12.783 -8.101 -29.166 1.00 93.00 95 TYR A CA 1
ATOM 755 C C . TYR A 1 95 ? 13.438 -7.141 -30.183 1.00 93.00 95 TYR A C 1
ATOM 757 O O . TYR A 1 95 ? 12.779 -6.389 -30.904 1.00 93.00 95 TYR A O 1
ATOM 765 N N . GLY A 1 96 ? 14.774 -7.125 -30.230 1.00 92.12 96 GLY A N 1
ATOM 766 C CA . GLY A 1 96 ? 15.538 -6.286 -31.161 1.00 92.12 96 GLY A CA 1
ATOM 767 C C . GLY A 1 96 ? 15.715 -4.829 -30.722 1.00 92.12 96 GLY A C 1
ATOM 768 O O . GLY A 1 96 ? 16.255 -4.034 -31.487 1.00 92.12 96 GLY A O 1
ATOM 769 N N . ILE A 1 97 ? 15.279 -4.457 -29.515 1.00 91.56 97 ILE A N 1
ATOM 770 C CA . ILE A 1 97 ? 15.382 -3.089 -28.987 1.00 91.56 97 ILE A CA 1
ATOM 771 C C . ILE A 1 97 ? 16.593 -2.979 -28.060 1.00 91.56 97 ILE A C 1
ATOM 773 O O . ILE A 1 97 ? 16.773 -3.802 -27.162 1.00 91.56 97 ILE A O 1
ATOM 777 N N . ILE A 1 98 ? 17.419 -1.946 -28.244 1.00 92.25 98 ILE A N 1
ATOM 778 C CA . ILE A 1 98 ? 18.512 -1.630 -27.316 1.00 92.25 98 ILE A CA 1
ATOM 779 C C . ILE A 1 98 ? 17.911 -0.934 -26.093 1.00 92.25 98 ILE A C 1
ATOM 781 O O . ILE A 1 98 ? 17.555 0.241 -26.151 1.00 92.25 98 ILE A O 1
ATOM 785 N N . LEU A 1 99 ? 17.804 -1.665 -24.985 1.00 91.75 99 LEU A N 1
ATOM 786 C CA . LEU A 1 99 ? 17.186 -1.185 -23.747 1.00 91.75 99 LEU A CA 1
ATOM 787 C C . LEU A 1 99 ? 18.210 -1.000 -22.621 1.00 91.75 99 LEU A C 1
ATOM 789 O O . LEU A 1 99 ? 18.086 -0.093 -21.793 1.00 91.75 99 LEU A O 1
ATOM 793 N N . TYR A 1 100 ? 19.238 -1.851 -22.589 1.00 93.31 100 TYR A N 1
ATOM 794 C CA . TYR A 1 100 ? 20.188 -1.909 -21.484 1.00 93.31 100 TYR A CA 1
ATOM 795 C C . TYR A 1 100 ? 21.586 -1.415 -21.842 1.00 93.31 100 TYR A C 1
ATOM 797 O O . TYR A 1 100 ? 22.093 -1.599 -22.947 1.00 93.31 100 TYR A O 1
ATOM 805 N N . GLN A 1 101 ? 22.258 -0.862 -20.838 1.00 92.62 101 GLN A N 1
ATOM 806 C CA . GLN A 1 101 ? 23.665 -0.473 -20.895 1.00 92.62 101 GLN A CA 1
ATOM 807 C C . GLN A 1 101 ? 24.573 -1.657 -21.244 1.00 92.62 101 GLN A C 1
ATOM 809 O O . GLN A 1 101 ? 25.493 -1.534 -22.050 1.00 92.62 101 GLN A O 1
ATOM 814 N N . GLU A 1 102 ? 24.277 -2.823 -20.681 1.00 93.19 102 GLU A N 1
ATOM 815 C CA . GLU A 1 102 ? 25.000 -4.065 -20.919 1.00 93.19 102 GLU A CA 1
ATOM 816 C C . GLU A 1 102 ? 24.848 -4.548 -22.369 1.00 93.19 102 GLU A C 1
ATOM 818 O O . GLU A 1 102 ? 25.781 -5.138 -22.906 1.00 93.19 102 GLU A O 1
ATOM 823 N N . GLN A 1 103 ? 23.725 -4.250 -23.038 1.00 94.31 103 GLN A N 1
ATOM 824 C CA . GLN A 1 103 ? 23.554 -4.567 -24.462 1.00 94.31 103 GLN A CA 1
ATOM 825 C C . GLN A 1 103 ? 24.471 -3.710 -25.330 1.00 94.31 103 GLN A C 1
ATOM 827 O O . GLN A 1 103 ? 25.137 -4.250 -26.206 1.00 94.31 103 GLN A O 1
ATOM 832 N N . VAL A 1 104 ? 24.587 -2.408 -25.046 1.00 92.44 104 VAL A N 1
ATOM 833 C CA . VAL A 1 104 ? 25.558 -1.530 -25.728 1.00 92.44 104 VAL A CA 1
ATOM 834 C C . VAL A 1 104 ? 26.975 -2.073 -25.550 1.00 92.44 104 VAL A C 1
ATOM 836 O O . VAL A 1 104 ? 27.715 -2.209 -26.521 1.00 92.44 104 VAL A O 1
ATOM 839 N N . MET A 1 105 ? 27.338 -2.471 -24.327 1.00 93.38 105 MET A N 1
ATOM 840 C CA . MET A 1 105 ? 28.661 -3.037 -24.061 1.00 93.38 105 MET A CA 1
ATOM 841 C C . MET A 1 105 ? 28.912 -4.334 -24.845 1.00 93.38 105 MET A C 1
ATOM 843 O O . MET A 1 105 ? 29.984 -4.511 -25.426 1.00 93.38 105 MET A O 1
ATOM 847 N N . GLN A 1 106 ? 27.921 -5.230 -24.895 1.00 94.44 106 GLN A N 1
ATOM 848 C CA . GLN A 1 106 ? 28.004 -6.476 -25.656 1.00 94.44 106 GLN A CA 1
ATOM 849 C C . GLN A 1 106 ? 28.082 -6.232 -27.166 1.00 94.44 106 GLN A C 1
ATOM 851 O O . GLN A 1 106 ? 28.858 -6.914 -27.831 1.00 94.44 106 GLN A O 1
ATOM 856 N N . ILE A 1 107 ? 27.348 -5.253 -27.704 1.00 94.75 107 ILE A N 1
ATOM 857 C CA . ILE A 1 107 ? 27.420 -4.874 -29.122 1.00 94.75 107 ILE A CA 1
ATOM 858 C C . ILE A 1 107 ? 28.809 -4.320 -29.451 1.00 94.75 107 ILE A C 1
ATOM 860 O O . ILE A 1 107 ? 29.436 -4.791 -30.399 1.00 94.75 107 ILE A O 1
ATOM 864 N N . CYS A 1 108 ? 29.335 -3.382 -28.655 1.00 93.62 108 CYS A N 1
ATOM 865 C CA . CYS A 1 108 ? 30.684 -2.844 -28.853 1.00 93.62 108 CYS A CA 1
ATOM 866 C C . CYS A 1 108 ? 31.745 -3.947 -28.821 1.00 93.62 108 CYS A C 1
ATOM 868 O O . CYS A 1 108 ? 32.625 -3.978 -29.678 1.00 93.62 108 CYS A O 1
ATOM 870 N N . SER A 1 109 ? 31.656 -4.868 -27.862 1.00 93.38 109 SER A N 1
ATOM 871 C CA . SER A 1 109 ? 32.634 -5.945 -27.742 1.00 93.38 109 SER A CA 1
ATOM 872 C C . SER A 1 109 ? 32.544 -6.939 -28.897 1.00 93.38 109 SER A C 1
ATOM 874 O O . SER A 1 109 ? 33.547 -7.232 -29.548 1.00 93.38 109 SER A O 1
ATOM 876 N N . ARG A 1 110 ? 31.331 -7.409 -29.203 1.00 91.25 110 ARG A N 1
ATOM 877 C CA . ARG A 1 110 ? 31.114 -8.445 -30.211 1.00 91.25 110 ARG A CA 1
ATOM 878 C C . ARG A 1 110 ? 31.303 -7.940 -31.625 1.00 91.25 110 ARG A C 1
ATOM 880 O O . ARG A 1 110 ? 31.894 -8.668 -32.396 1.00 91.25 110 ARG A O 1
ATOM 887 N N . LEU A 1 111 ? 30.803 -6.756 -31.973 1.00 93.19 111 LEU A N 1
ATOM 888 C CA . LEU A 1 111 ? 30.853 -6.251 -33.349 1.00 93.19 111 LEU A CA 1
ATOM 889 C C . LEU A 1 111 ? 32.076 -5.359 -33.570 1.00 93.19 111 LEU A C 1
ATOM 891 O O . LEU A 1 111 ? 32.721 -5.468 -34.599 1.00 93.19 111 LEU A O 1
ATOM 895 N N . GLY A 1 112 ? 32.419 -4.507 -32.603 1.00 91.69 112 GLY A N 1
ATOM 896 C CA . GLY A 1 112 ? 33.525 -3.552 -32.729 1.00 91.69 112 GLY A CA 1
ATOM 897 C C . GLY A 1 112 ? 34.874 -4.057 -32.211 1.00 91.69 112 GLY A C 1
ATOM 898 O O . GLY A 1 112 ? 35.840 -3.300 -32.229 1.00 91.69 112 GLY A O 1
ATOM 899 N N . GLY A 1 113 ? 34.954 -5.284 -31.684 1.00 91.62 113 GLY A N 1
ATOM 900 C CA . GLY A 1 113 ? 36.199 -5.862 -31.160 1.00 91.62 113 GLY A CA 1
ATOM 901 C C . GLY A 1 113 ? 36.723 -5.214 -29.871 1.00 91.62 113 GLY A C 1
ATOM 902 O O . GLY A 1 113 ? 37.902 -5.349 -29.552 1.00 91.62 113 GLY A O 1
ATOM 903 N N . PHE A 1 114 ? 35.879 -4.494 -29.128 1.00 93.56 114 PHE A N 1
ATOM 904 C CA . PHE A 1 114 ? 36.265 -3.879 -27.856 1.00 93.56 114 PHE A CA 1
ATOM 905 C C . PHE A 1 114 ? 36.412 -4.943 -26.759 1.00 93.56 114 PHE A C 1
AT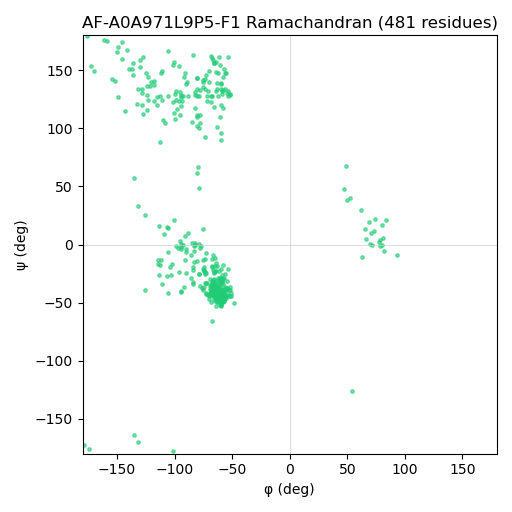OM 907 O O . PHE A 1 114 ? 35.619 -5.884 -26.667 1.00 93.56 114 PHE A O 1
ATOM 914 N N . SER A 1 115 ? 37.352 -4.753 -25.836 1.00 93.94 115 SER A N 1
ATOM 915 C CA . SER A 1 115 ? 37.257 -5.418 -24.534 1.00 93.94 115 SER A CA 1
ATOM 916 C C . SER A 1 115 ? 36.040 -4.893 -23.758 1.00 93.94 115 SER A C 1
ATOM 918 O O . SER A 1 115 ? 35.588 -3.765 -23.970 1.00 93.94 115 SER A O 1
ATOM 920 N N . LEU A 1 116 ? 35.511 -5.672 -22.809 1.00 90.50 116 LEU A N 1
ATOM 921 C CA . LEU A 1 116 ? 34.370 -5.228 -21.991 1.00 90.50 116 LEU A CA 1
ATOM 922 C C . LEU A 1 116 ? 34.678 -3.954 -21.183 1.00 90.50 116 LEU A C 1
ATOM 924 O O . LEU A 1 116 ? 33.788 -3.131 -20.972 1.00 90.50 116 LEU A O 1
ATOM 928 N N . GLY A 1 117 ? 35.938 -3.764 -20.774 1.00 91.31 117 GLY A N 1
ATOM 929 C CA . GLY A 1 117 ? 36.386 -2.545 -20.098 1.00 91.31 117 GLY A CA 1
ATOM 930 C C . GLY A 1 117 ? 36.339 -1.319 -21.012 1.00 91.31 117 GLY A C 1
ATOM 931 O O . GLY A 1 117 ? 35.831 -0.271 -20.617 1.00 91.31 117 GLY A O 1
ATOM 932 N N . GLU A 1 118 ? 36.797 -1.451 -22.258 1.00 91.38 118 GLU A N 1
ATOM 933 C CA . GLU A 1 118 ? 36.697 -0.368 -23.242 1.00 91.38 118 GLU A CA 1
ATOM 934 C C . GLU A 1 118 ? 35.243 -0.107 -23.653 1.00 91.38 118 GLU A C 1
ATOM 936 O O . GLU A 1 118 ? 34.856 1.042 -23.850 1.00 91.38 118 GLU A O 1
ATOM 941 N N . ALA A 1 119 ? 34.411 -1.145 -23.725 1.00 91.88 119 ALA A N 1
ATOM 942 C CA . ALA A 1 119 ? 32.989 -1.008 -24.013 1.00 91.88 119 ALA A CA 1
ATOM 943 C C . ALA A 1 119 ? 32.242 -0.202 -22.923 1.00 91.88 119 ALA A C 1
ATOM 945 O O . ALA A 1 119 ? 31.366 0.604 -23.244 1.00 91.88 119 ALA A O 1
ATOM 946 N N . ASP A 1 120 ? 32.622 -0.328 -21.642 1.00 89.69 120 ASP A N 1
ATOM 947 C CA . ASP A 1 120 ? 32.101 0.555 -20.582 1.00 89.69 120 ASP A CA 1
ATOM 948 C C . ASP A 1 120 ? 32.536 2.017 -20.788 1.00 89.69 120 ASP A C 1
ATOM 950 O O . ASP A 1 120 ? 31.758 2.936 -20.521 1.00 89.69 120 ASP A O 1
ATOM 954 N N . LEU A 1 121 ? 33.741 2.270 -21.318 1.00 87.69 121 LEU A N 1
ATOM 955 C CA . LEU A 1 121 ? 34.162 3.632 -21.672 1.00 87.69 121 LEU A CA 1
ATOM 956 C C . LEU A 1 121 ? 33.276 4.224 -22.774 1.00 87.69 121 LEU A C 1
ATOM 958 O O . LEU A 1 121 ? 32.886 5.388 -22.657 1.00 87.69 121 LEU A O 1
ATOM 962 N N . VAL A 1 122 ? 32.902 3.430 -23.786 1.00 86.56 122 VAL A N 1
ATOM 963 C CA . VAL A 1 122 ? 31.955 3.850 -24.837 1.00 86.56 122 VAL A CA 1
ATOM 964 C C . VAL A 1 122 ? 30.605 4.216 -24.221 1.00 86.56 122 VAL A C 1
ATOM 966 O O . VAL A 1 122 ? 30.115 5.328 -24.424 1.00 86.56 122 VAL A O 1
ATOM 969 N N . ARG A 1 123 ? 30.046 3.343 -23.375 1.00 88.25 123 ARG A N 1
ATOM 970 C CA . ARG A 1 123 ? 28.790 3.603 -22.656 1.00 88.25 123 ARG A CA 1
ATOM 971 C C . ARG A 1 123 ? 28.856 4.897 -21.829 1.00 88.25 123 ARG A C 1
ATOM 973 O O . ARG A 1 123 ? 27.933 5.713 -21.875 1.00 88.25 123 ARG A O 1
ATOM 980 N N . ARG A 1 124 ? 29.949 5.130 -21.087 1.00 86.94 124 ARG A N 1
ATOM 981 C CA . ARG A 1 124 ? 30.161 6.374 -20.315 1.00 86.94 124 ARG A CA 1
ATOM 982 C C . ARG A 1 124 ? 30.257 7.605 -21.215 1.00 86.94 124 ARG A C 1
ATOM 984 O O . ARG A 1 124 ? 29.746 8.662 -20.842 1.00 86.94 124 ARG A O 1
ATOM 991 N N . ALA A 1 125 ? 30.933 7.487 -22.357 1.00 86.44 125 ALA A N 1
ATOM 992 C CA . ALA A 1 125 ? 31.098 8.574 -23.315 1.00 86.44 125 ALA A CA 1
ATOM 993 C C . ALA A 1 125 ? 29.759 8.978 -23.943 1.00 86.44 125 ALA A C 1
ATOM 995 O O . ALA A 1 125 ? 29.467 10.173 -24.001 1.00 86.44 125 ALA A O 1
ATOM 996 N N . MET A 1 126 ? 28.925 7.998 -24.311 1.00 84.44 126 MET A N 1
ATOM 997 C CA . MET A 1 126 ? 27.580 8.232 -24.847 1.00 84.44 126 MET A CA 1
ATOM 998 C C . MET A 1 126 ? 26.682 8.934 -23.824 1.00 84.44 126 MET A C 1
ATOM 1000 O O . MET A 1 126 ? 26.073 9.955 -24.135 1.00 84.44 126 MET A O 1
ATOM 1004 N N . GLY A 1 127 ? 26.682 8.480 -22.565 1.00 81.25 127 GLY A N 1
ATOM 1005 C CA . GLY A 1 127 ? 25.901 9.126 -21.504 1.00 81.25 127 GLY A CA 1
ATOM 1006 C C . GLY A 1 127 ? 26.320 10.576 -21.214 1.00 81.25 127 GLY A C 1
ATOM 1007 O O . GLY A 1 127 ? 25.480 11.408 -20.882 1.00 81.25 127 GLY A O 1
ATOM 1008 N N . LYS A 1 128 ? 27.614 10.903 -21.361 1.00 82.69 128 LYS A N 1
ATOM 1009 C CA . LYS A 1 128 ? 28.149 12.265 -21.160 1.00 82.69 128 LYS A CA 1
ATOM 1010 C C . LYS A 1 128 ? 28.147 13.132 -22.424 1.00 82.69 128 LYS A C 1
ATOM 1012 O O . LYS A 1 128 ? 28.548 14.289 -22.328 1.00 82.69 128 LYS A O 1
ATOM 1017 N N . LYS A 1 129 ? 27.747 12.589 -23.581 1.00 80.12 129 LYS A N 1
ATOM 1018 C CA . LYS A 1 129 ? 27.721 13.268 -24.889 1.00 80.12 129 LYS A CA 1
ATOM 1019 C C . LYS A 1 129 ? 29.012 14.039 -25.212 1.00 80.12 129 LYS A C 1
ATOM 1021 O O . LYS A 1 129 ? 28.959 15.202 -25.596 1.00 80.12 129 LYS A O 1
ATOM 1026 N N . LYS A 1 130 ? 30.183 13.416 -25.020 1.00 79.19 130 LYS A N 1
ATOM 1027 C CA . LYS A 1 130 ? 31.490 14.039 -25.319 1.00 79.19 130 LYS A CA 1
ATOM 1028 C C . LYS A 1 130 ? 31.854 13.843 -26.801 1.00 79.19 130 LYS A C 1
ATOM 1030 O O . LYS A 1 130 ? 32.269 12.733 -27.137 1.00 79.19 130 LYS A O 1
ATOM 1035 N N . PRO A 1 131 ? 31.762 14.871 -27.669 1.00 80.94 131 PRO A N 1
ATOM 1036 C CA . PRO A 1 131 ? 31.818 14.676 -29.123 1.00 80.94 131 PRO A CA 1
ATOM 1037 C C . PRO A 1 131 ?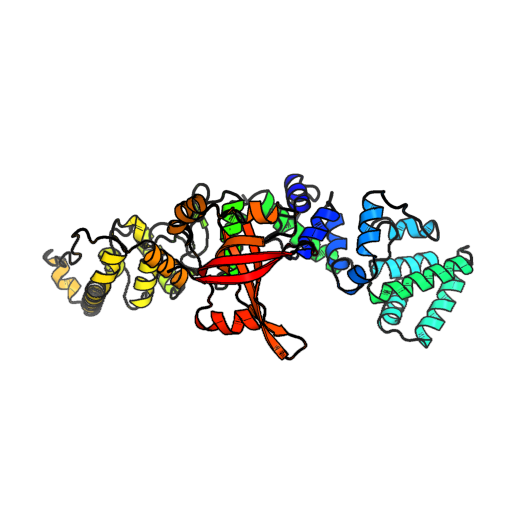 33.144 14.085 -29.612 1.00 80.94 131 PRO A C 1
ATOM 1039 O O . PRO A 1 131 ? 33.148 13.124 -30.372 1.00 80.94 131 PRO A O 1
ATOM 1042 N N . GLU A 1 132 ? 34.272 14.594 -29.112 1.00 84.31 132 GLU A N 1
ATOM 1043 C CA . GLU A 1 132 ? 35.611 14.136 -29.514 1.00 84.31 132 GLU A CA 1
ATOM 1044 C C . GLU A 1 132 ? 35.864 12.669 -29.141 1.00 84.31 132 GLU A C 1
ATOM 1046 O O . GLU A 1 132 ? 36.399 11.892 -29.930 1.00 84.31 132 GLU A O 1
ATOM 1051 N N . VAL A 1 133 ? 35.421 12.264 -27.945 1.00 84.38 133 VAL A N 1
ATOM 1052 C CA . VAL A 1 133 ? 35.562 10.881 -27.470 1.00 84.38 133 VAL A CA 1
ATOM 1053 C C . VAL A 1 133 ? 34.664 9.951 -28.281 1.00 84.38 133 VAL A C 1
ATOM 1055 O O . VAL A 1 133 ? 35.091 8.863 -28.653 1.00 84.38 133 VAL A O 1
ATOM 1058 N N . LEU A 1 134 ? 33.434 10.374 -28.584 1.00 85.00 134 LEU A N 1
ATOM 1059 C CA . LEU A 1 134 ? 32.501 9.587 -29.389 1.00 85.00 134 LEU A CA 1
ATOM 1060 C C . LEU A 1 134 ? 32.985 9.409 -30.828 1.00 85.00 134 LEU A C 1
ATOM 1062 O O . LEU A 1 134 ? 32.892 8.301 -31.347 1.00 85.00 134 LEU A O 1
ATOM 1066 N N . ALA A 1 135 ? 33.567 10.443 -31.438 1.00 88.94 135 ALA A N 1
ATOM 1067 C CA . ALA A 1 135 ? 34.145 10.354 -32.776 1.00 88.94 135 ALA A CA 1
ATOM 1068 C C . ALA A 1 135 ? 35.293 9.330 -32.837 1.00 88.94 135 ALA A C 1
ATOM 1070 O O . ALA A 1 135 ? 35.306 8.467 -33.716 1.00 88.94 135 ALA A O 1
ATOM 1071 N N . ALA A 1 136 ? 36.209 9.363 -31.862 1.00 89.56 136 ALA A N 1
ATOM 1072 C CA . ALA A 1 136 ? 37.302 8.393 -31.775 1.00 89.56 136 ALA A CA 1
ATOM 1073 C C . ALA A 1 136 ? 36.790 6.955 -31.561 1.00 89.56 136 ALA A C 1
ATOM 1075 O O . ALA A 1 136 ? 37.260 6.013 -32.200 1.00 89.56 136 ALA A O 1
ATOM 1076 N N . MET A 1 137 ? 35.787 6.777 -30.694 1.00 90.75 137 MET A N 1
ATOM 1077 C CA . MET A 1 137 ? 35.185 5.462 -30.446 1.00 90.75 137 MET A CA 1
ATOM 1078 C C . MET A 1 137 ? 34.393 4.946 -31.648 1.00 90.75 137 MET A C 1
ATOM 1080 O O . MET A 1 137 ? 34.440 3.748 -31.920 1.00 90.75 137 MET A O 1
ATOM 1084 N N . ARG A 1 138 ? 33.719 5.829 -32.398 1.00 93.19 138 ARG A N 1
ATOM 1085 C CA . ARG A 1 138 ? 33.049 5.480 -33.656 1.00 93.19 138 ARG A CA 1
ATOM 1086 C C . ARG A 1 138 ? 34.056 4.932 -34.655 1.00 93.19 138 ARG A C 1
ATOM 1088 O O . ARG A 1 138 ? 33.853 3.835 -35.155 1.00 93.19 138 ARG A O 1
ATOM 1095 N N . GLN A 1 139 ? 35.155 5.644 -34.904 1.00 93.75 139 GLN A N 1
ATOM 1096 C CA . GLN A 1 139 ? 36.187 5.180 -35.839 1.00 93.75 139 GLN A CA 1
ATOM 1097 C C . GLN A 1 139 ? 36.732 3.804 -35.445 1.00 93.75 139 GLN A C 1
ATOM 1099 O O . GLN A 1 139 ? 36.817 2.910 -36.285 1.00 93.75 139 GLN A O 1
ATOM 1104 N N . LYS A 1 140 ? 37.023 3.603 -34.154 1.00 94.00 140 LYS A N 1
ATOM 1105 C CA . LYS A 1 140 ? 37.463 2.301 -33.642 1.00 94.00 140 LYS A CA 1
ATOM 1106 C C . LYS A 1 140 ? 36.405 1.208 -33.836 1.00 94.00 140 LYS A C 1
ATOM 1108 O O . LYS A 1 140 ? 36.755 0.097 -34.219 1.00 94.00 140 LYS A O 1
ATOM 1113 N N . PHE A 1 141 ? 35.128 1.514 -33.604 1.00 95.50 141 PHE A N 1
ATOM 1114 C CA . PHE A 1 141 ? 34.026 0.575 -33.821 1.00 95.50 141 PHE A CA 1
ATOM 1115 C C . PHE A 1 141 ? 33.862 0.181 -35.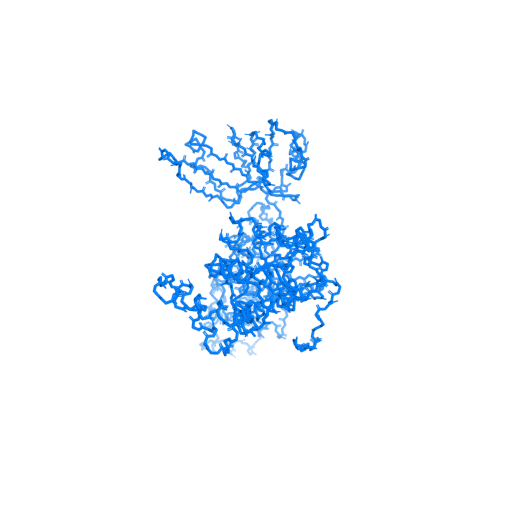283 1.00 95.50 141 PHE A C 1
ATOM 1117 O O . PHE A 1 141 ? 33.723 -1.006 -35.556 1.00 95.50 141 PHE A O 1
ATOM 1124 N N . LEU A 1 142 ? 33.935 1.136 -36.210 1.00 95.88 142 LEU A N 1
ATOM 1125 C CA . LEU A 1 142 ? 33.833 0.855 -37.642 1.00 95.88 142 LEU A CA 1
ATOM 1126 C C . LEU A 1 142 ? 35.000 -0.010 -38.129 1.00 95.88 142 LEU A C 1
ATOM 1128 O O . LEU A 1 142 ? 34.762 -1.024 -38.775 1.00 95.88 142 LEU A O 1
ATOM 1132 N N . ALA A 1 143 ? 36.235 0.324 -37.741 1.00 94.88 143 ALA A N 1
ATOM 1133 C CA . ALA A 1 143 ? 37.411 -0.474 -38.089 1.00 94.88 143 ALA A CA 1
ATOM 1134 C C . ALA A 1 143 ? 37.337 -1.899 -37.510 1.00 94.88 143 ALA A C 1
ATOM 1136 O O . ALA A 1 143 ? 37.671 -2.874 -38.182 1.00 94.88 143 ALA A O 1
ATOM 1137 N N . GLY A 1 144 ? 36.866 -2.036 -36.266 1.00 94.50 144 GLY A N 1
ATOM 1138 C CA . GLY A 1 144 ? 36.652 -3.339 -35.641 1.00 94.50 144 GLY A CA 1
ATOM 1139 C C . GLY A 1 144 ? 35.550 -4.155 -36.319 1.00 94.50 144 GLY A C 1
ATOM 1140 O O . GLY A 1 144 ? 35.724 -5.352 -36.528 1.00 94.50 144 GLY A O 1
ATOM 1141 N N . ALA A 1 145 ? 34.447 -3.512 -36.705 1.00 95.19 145 ALA A N 1
ATOM 1142 C CA . ALA A 1 145 ? 33.339 -4.147 -37.413 1.00 95.19 145 ALA A CA 1
ATOM 1143 C C . ALA A 1 145 ? 33.747 -4.621 -38.814 1.00 95.19 145 ALA A C 1
ATOM 1145 O O . ALA A 1 145 ? 33.437 -5.753 -39.190 1.00 95.19 145 ALA A O 1
ATOM 1146 N N . GLU A 1 146 ? 34.510 -3.810 -39.544 1.00 94.75 146 GLU A N 1
ATOM 1147 C CA . GLU A 1 146 ? 35.066 -4.171 -40.849 1.00 94.75 146 GLU A CA 1
ATOM 1148 C C . GLU A 1 146 ? 36.022 -5.368 -40.739 1.00 94.75 146 GLU A C 1
ATOM 1150 O O . GLU A 1 146 ? 35.868 -6.349 -41.467 1.00 94.75 146 GLU A O 1
ATOM 1155 N N . ALA A 1 147 ? 36.932 -5.362 -39.756 1.00 93.56 147 ALA A N 1
ATOM 1156 C CA . ALA A 1 147 ? 37.827 -6.492 -39.480 1.00 93.56 147 ALA A CA 1
ATOM 1157 C C . ALA A 1 147 ? 37.073 -7.792 -39.133 1.00 93.56 147 ALA A C 1
ATOM 1159 O O . ALA A 1 147 ? 37.610 -8.891 -39.264 1.00 93.56 147 ALA A O 1
ATOM 1160 N N . GLN A 1 148 ? 35.819 -7.672 -38.701 1.00 90.12 148 GLN A N 1
ATOM 1161 C CA . GLN A 1 148 ? 34.927 -8.780 -38.392 1.00 90.12 148 GLN A CA 1
ATOM 1162 C C . GLN A 1 148 ? 33.982 -9.182 -39.538 1.00 90.12 148 GLN A C 1
ATOM 1164 O O . GLN A 1 148 ? 33.159 -10.092 -39.349 1.00 90.12 148 GLN A O 1
ATOM 1169 N N . GLY A 1 149 ? 34.112 -8.543 -40.704 1.00 92.69 149 GLY A N 1
ATOM 1170 C CA . GLY A 1 149 ? 33.341 -8.821 -4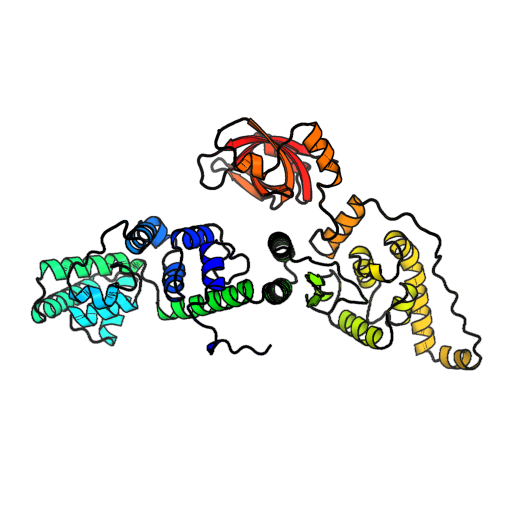1.915 1.00 92.69 149 GLY A CA 1
ATOM 1171 C C . GLY A 1 149 ? 31.970 -8.144 -41.973 1.00 92.69 149 GLY A C 1
ATOM 1172 O O . GLY A 1 149 ? 31.097 -8.623 -42.691 1.00 92.69 149 GLY A O 1
ATOM 1173 N N . ILE A 1 150 ? 31.749 -7.074 -41.204 1.00 94.25 150 ILE A N 1
ATOM 1174 C CA . ILE A 1 150 ? 30.497 -6.304 -41.207 1.00 94.25 150 ILE A CA 1
ATOM 1175 C C . ILE A 1 150 ? 30.653 -5.111 -42.154 1.00 94.25 150 ILE A C 1
ATOM 1177 O O . ILE A 1 150 ? 31.627 -4.367 -42.066 1.00 94.25 150 ILE A O 1
ATOM 1181 N N . GLU A 1 151 ? 29.678 -4.906 -43.040 1.00 94.56 151 GLU A N 1
ATOM 1182 C CA . GLU A 1 151 ? 29.669 -3.760 -43.950 1.00 94.56 151 GLU A CA 1
ATOM 1183 C C . GLU A 1 151 ? 29.665 -2.433 -43.174 1.00 94.56 151 GLU A C 1
ATOM 1185 O O . GLU A 1 151 ? 28.876 -2.243 -42.243 1.00 94.56 151 GLU A O 1
ATOM 1190 N N . VAL A 1 152 ? 30.513 -1.487 -43.590 1.00 92.31 152 VAL A N 1
ATOM 1191 C CA . VAL A 1 152 ? 30.689 -0.189 -42.917 1.00 92.31 152 VAL A CA 1
ATOM 1192 C C . VAL A 1 152 ? 29.358 0.551 -42.751 1.00 92.31 152 VAL A C 1
ATOM 1194 O O . VAL A 1 152 ? 29.073 1.039 -41.662 1.00 92.31 152 VAL A O 1
ATOM 1197 N N . GLN A 1 153 ? 28.494 0.554 -43.773 1.00 94.00 153 GLN A N 1
ATOM 1198 C CA . GLN A 1 153 ? 27.181 1.213 -43.708 1.00 94.00 153 GLN A CA 1
ATOM 1199 C C . GLN A 1 153 ? 26.263 0.609 -42.635 1.00 94.00 153 GLN A C 1
ATOM 1201 O O . GLN A 1 153 ? 25.483 1.314 -41.993 1.00 94.00 153 GLN A O 1
ATOM 1206 N N . VAL A 1 154 ? 26.335 -0.709 -42.436 1.00 94.12 154 VAL A N 1
ATOM 1207 C CA . VAL A 1 154 ? 25.577 -1.405 -41.390 1.00 94.12 154 VAL A CA 1
ATOM 1208 C C . VAL A 1 154 ? 26.157 -1.062 -40.020 1.00 94.12 154 VAL A C 1
ATOM 1210 O O . VAL A 1 154 ? 25.405 -0.746 -39.098 1.00 94.12 154 VAL A O 1
ATOM 1213 N N . ALA A 1 155 ? 27.485 -1.059 -39.886 1.00 94.56 155 ALA A N 1
ATOM 1214 C CA . ALA A 1 155 ? 28.164 -0.696 -38.646 1.00 94.56 155 ALA A CA 1
ATOM 1215 C C . ALA A 1 155 ? 27.886 0.762 -38.228 1.00 94.56 155 ALA A C 1
ATOM 1217 O O . ALA A 1 155 ? 27.641 1.017 -37.048 1.00 94.56 155 ALA A O 1
ATOM 1218 N N . GLU A 1 156 ? 27.845 1.703 -39.175 1.00 94.88 156 GLU A N 1
ATOM 1219 C CA . GLU A 1 156 ? 27.474 3.102 -38.922 1.00 94.88 156 GLU A CA 1
ATOM 1220 C C . GLU A 1 156 ? 26.063 3.214 -38.349 1.00 94.88 156 GLU A C 1
ATOM 1222 O O . GLU A 1 156 ? 25.889 3.780 -37.270 1.00 94.88 156 GLU A O 1
ATOM 1227 N N . LYS A 1 157 ? 25.077 2.579 -38.997 1.00 95.00 157 LYS A N 1
ATOM 1228 C CA . LYS A 1 157 ? 23.687 2.563 -38.515 1.00 95.00 157 LYS A CA 1
ATOM 1229 C C . LYS A 1 157 ? 23.562 1.944 -37.123 1.00 95.00 157 LYS A C 1
ATOM 1231 O O . LYS A 1 157 ? 22.789 2.431 -36.302 1.00 95.00 157 LYS A O 1
ATOM 1236 N N . ILE A 1 158 ? 24.314 0.878 -36.837 1.00 94.00 158 ILE A N 1
ATOM 1237 C CA . ILE A 1 158 ? 24.330 0.252 -35.506 1.00 94.00 158 ILE A CA 1
ATOM 1238 C C . ILE A 1 158 ? 24.905 1.216 -34.465 1.00 94.00 158 ILE A C 1
ATOM 1240 O O . ILE A 1 158 ? 24.367 1.313 -33.362 1.00 94.00 158 ILE A O 1
ATOM 1244 N N . PHE A 1 159 ? 25.972 1.944 -34.798 1.00 93.50 159 PHE A N 1
ATOM 1245 C CA . PHE A 1 159 ? 26.557 2.926 -33.890 1.00 93.50 159 PHE A CA 1
ATOM 1246 C C . PHE A 1 159 ? 25.613 4.106 -33.633 1.00 93.50 159 PHE A C 1
ATOM 1248 O O . PHE A 1 159 ? 25.428 4.479 -32.474 1.00 93.50 159 PHE A O 1
ATOM 1255 N N . ASP A 1 160 ? 24.966 4.635 -34.676 1.00 91.75 160 ASP A N 1
ATOM 1256 C CA . ASP A 1 160 ? 23.937 5.679 -34.562 1.00 91.75 160 ASP A CA 1
ATOM 1257 C C . ASP A 1 160 ? 22.803 5.235 -33.625 1.00 91.75 160 ASP A C 1
ATOM 1259 O O . ASP A 1 160 ? 22.376 5.980 -32.740 1.00 91.75 160 ASP A O 1
ATOM 1263 N N . LEU A 1 161 ? 22.354 3.984 -33.778 1.00 89.06 161 LEU A N 1
ATOM 1264 C CA . LEU A 1 161 ? 21.311 3.390 -32.949 1.00 89.06 161 LEU A CA 1
ATOM 1265 C C . LEU A 1 161 ? 21.739 3.286 -31.478 1.00 89.06 161 LEU A C 1
ATOM 1267 O O . LEU A 1 161 ? 20.967 3.627 -30.580 1.00 89.06 161 LEU A O 1
ATOM 1271 N N . MET A 1 162 ? 22.974 2.842 -31.218 1.00 90.62 162 MET A N 1
ATOM 1272 C CA . MET A 1 162 ? 23.527 2.799 -29.861 1.00 90.62 162 MET A CA 1
ATOM 1273 C C . MET A 1 162 ? 23.596 4.195 -29.237 1.00 90.62 162 MET A C 1
ATOM 1275 O O . MET A 1 162 ? 23.210 4.357 -28.083 1.00 90.62 162 MET A O 1
ATOM 1279 N N . GLU A 1 163 ? 24.061 5.201 -29.981 1.00 87.62 163 GLU A N 1
ATOM 1280 C CA . GLU A 1 163 ? 24.179 6.581 -29.499 1.00 87.62 163 GLU A CA 1
ATOM 1281 C C . GLU A 1 163 ? 22.809 7.183 -29.158 1.00 87.62 163 GLU A C 1
ATOM 1283 O O . GLU A 1 163 ? 22.642 7.770 -28.084 1.00 87.62 163 GLU A O 1
ATOM 1288 N N . TYR A 1 164 ? 21.814 6.969 -30.024 1.00 85.44 164 TYR A N 1
ATOM 1289 C CA . TYR A 1 164 ? 20.436 7.398 -29.795 1.00 85.44 164 TYR A CA 1
ATOM 1290 C C . TYR A 1 164 ? 19.858 6.795 -28.505 1.00 85.44 164 TYR A C 1
ATOM 1292 O O . TYR A 1 164 ? 19.301 7.513 -27.668 1.00 85.44 164 TYR A O 1
ATOM 1300 N N . PHE A 1 165 ? 20.041 5.488 -28.291 1.00 78.56 165 PHE A N 1
ATOM 1301 C CA . PHE A 1 165 ? 19.465 4.797 -27.135 1.00 78.56 165 PHE A CA 1
ATOM 1302 C C . PHE A 1 165 ? 20.284 4.897 -25.854 1.00 78.56 165 PHE A C 1
ATOM 1304 O O . PHE A 1 165 ? 19.720 4.776 -24.766 1.00 78.56 165 PHE A O 1
ATOM 1311 N N . ALA A 1 166 ? 21.584 5.173 -25.921 1.00 75.06 166 ALA A N 1
ATOM 1312 C CA . ALA A 1 166 ? 22.418 5.319 -24.733 1.00 75.06 166 ALA A CA 1
ATOM 1313 C C . ALA A 1 166 ? 21.966 6.470 -23.814 1.00 75.06 166 ALA A C 1
ATOM 1315 O O . ALA A 1 166 ? 22.216 6.419 -22.610 1.00 75.06 166 ALA A O 1
ATOM 1316 N N . GLY A 1 167 ? 21.247 7.468 -24.344 1.00 74.31 167 GLY A N 1
ATOM 1317 C CA . GLY A 1 167 ? 20.586 8.500 -23.536 1.00 74.31 167 GLY A CA 1
ATOM 1318 C C . GLY A 1 167 ? 19.458 7.968 -22.637 1.00 74.31 167 GLY A C 1
ATOM 1319 O O . GLY A 1 167 ? 19.141 8.583 -21.620 1.00 74.31 167 GLY A O 1
ATOM 1320 N N . TYR A 1 168 ? 18.882 6.815 -22.980 1.00 81.12 168 TYR A N 1
ATOM 1321 C CA . TYR A 1 168 ? 17.758 6.185 -22.280 1.00 81.12 168 TYR A CA 1
ATOM 1322 C C . TYR A 1 168 ? 18.123 4.847 -21.623 1.00 81.12 168 TYR A C 1
ATOM 1324 O O . TYR A 1 168 ? 17.412 4.407 -20.716 1.00 81.12 168 TYR A O 1
ATOM 1332 N N . GLY A 1 169 ? 19.247 4.248 -22.028 1.00 85.38 169 GLY A N 1
ATOM 1333 C CA . GLY A 1 169 ? 19.708 2.931 -21.605 1.00 85.38 169 GLY A CA 1
ATOM 1334 C C . GLY A 1 169 ? 19.750 2.755 -20.089 1.00 85.38 169 GLY A C 1
ATOM 1335 O O . GLY A 1 169 ? 20.346 3.550 -19.351 1.00 85.38 169 GLY A O 1
ATOM 1336 N N . PHE A 1 170 ? 19.129 1.678 -19.617 1.00 91.06 170 PHE A N 1
ATOM 1337 C CA . PHE A 1 170 ? 19.019 1.369 -18.195 1.00 91.06 170 PHE A CA 1
ATOM 1338 C C . PHE A 1 170 ? 20.036 0.309 -17.764 1.00 91.06 170 PHE A C 1
ATOM 1340 O O . PHE A 1 170 ? 20.540 -0.455 -18.585 1.00 91.06 170 PHE A O 1
ATOM 1347 N N . ASN A 1 171 ? 20.374 0.263 -16.479 1.00 93.31 171 ASN A N 1
ATOM 1348 C CA . ASN A 1 171 ? 21.291 -0.749 -15.961 1.00 93.31 171 ASN A CA 1
ATOM 1349 C C . ASN A 1 171 ? 20.530 -2.061 -15.699 1.00 93.31 171 ASN A C 1
ATOM 1351 O O . ASN A 1 171 ? 19.610 -2.089 -14.877 1.00 93.31 171 ASN A O 1
ATOM 1355 N N . LYS A 1 172 ? 20.893 -3.141 -16.403 1.00 93.56 172 LYS A N 1
ATOM 1356 C CA . LYS A 1 172 ? 20.153 -4.409 -16.351 1.00 93.56 172 LYS A CA 1
ATOM 1357 C C . LYS A 1 172 ? 20.269 -5.090 -14.994 1.00 93.56 172 LYS A C 1
ATOM 1359 O O . LYS A 1 172 ? 19.271 -5.620 -14.517 1.00 93.56 172 LYS A O 1
ATOM 1364 N N . SER A 1 173 ? 21.445 -5.078 -14.364 1.00 94.25 173 SER A N 1
ATOM 1365 C CA . SER A 1 173 ? 21.640 -5.753 -13.071 1.00 94.25 173 SER A CA 1
ATOM 1366 C C . SER A 1 173 ? 20.802 -5.121 -11.957 1.00 94.25 173 SER A C 1
ATOM 1368 O O . SER A 1 173 ? 20.163 -5.840 -11.190 1.00 94.25 173 SER A O 1
ATOM 1370 N N . HIS A 1 174 ? 20.711 -3.790 -11.922 1.00 94.12 174 HIS A N 1
ATOM 1371 C CA . HIS A 1 174 ? 19.809 -3.072 -11.023 1.00 94.12 174 HIS A CA 1
ATOM 1372 C C . HIS A 1 174 ? 18.337 -3.395 -11.314 1.00 94.12 174 HIS A C 1
ATOM 1374 O O . HIS A 1 174 ? 17.591 -3.731 -10.395 1.00 94.12 174 HIS A O 1
ATOM 1380 N N . SER A 1 175 ? 17.934 -3.360 -12.591 1.00 93.81 175 SER A N 1
ATOM 1381 C CA . SER A 1 175 ? 16.563 -3.691 -13.008 1.00 93.81 175 SER A CA 1
ATOM 1382 C C . SER A 1 175 ? 16.166 -5.108 -12.591 1.00 93.81 175 SER A C 1
ATOM 1384 O O . SER A 1 175 ? 15.097 -5.311 -12.027 1.00 93.81 175 SER A O 1
ATOM 1386 N N . ALA A 1 176 ? 17.049 -6.084 -12.811 1.00 94.00 176 ALA A N 1
ATOM 1387 C CA . ALA A 1 176 ? 16.800 -7.485 -12.490 1.00 94.00 176 ALA A CA 1
ATOM 1388 C C . ALA A 1 176 ? 16.669 -7.719 -10.979 1.00 94.00 176 ALA A C 1
ATOM 1390 O O . ALA A 1 176 ? 15.760 -8.423 -10.545 1.00 94.00 176 ALA A O 1
ATOM 1391 N N . ALA A 1 177 ? 17.528 -7.093 -10.168 1.00 94.56 177 ALA A N 1
ATOM 1392 C CA . ALA A 1 177 ? 17.459 -7.214 -8.714 1.00 94.56 177 ALA A CA 1
ATOM 1393 C C . ALA A 1 177 ? 16.138 -6.663 -8.147 1.00 94.56 177 ALA A C 1
ATOM 1395 O O . ALA A 1 177 ? 15.537 -7.272 -7.265 1.00 94.56 177 ALA A O 1
ATOM 1396 N N . TYR A 1 178 ? 15.657 -5.533 -8.669 1.00 94.25 178 TYR A N 1
ATOM 1397 C CA . TYR A 1 178 ? 14.399 -4.929 -8.219 1.00 94.25 178 TYR A CA 1
ATOM 1398 C C . TYR A 1 178 ? 13.173 -5.665 -8.762 1.00 94.25 178 TYR A C 1
ATOM 1400 O O . TYR A 1 178 ? 12.209 -5.863 -8.021 1.00 94.25 178 TYR A O 1
ATOM 1408 N N . ALA A 1 179 ? 13.233 -6.142 -10.009 1.00 94.88 179 ALA A N 1
ATOM 1409 C CA . ALA A 1 179 ? 12.212 -7.017 -10.572 1.00 94.88 179 ALA A CA 1
ATOM 1410 C C . ALA A 1 179 ? 12.029 -8.273 -9.712 1.00 94.88 179 ALA A C 1
ATOM 1412 O O . ALA A 1 179 ? 10.905 -8.735 -9.541 1.00 94.88 179 ALA A O 1
ATOM 1413 N N . LEU A 1 180 ? 13.108 -8.811 -9.129 1.00 94.50 180 LEU A N 1
ATOM 1414 C CA . LEU A 1 180 ? 13.036 -9.993 -8.269 1.00 94.50 180 LEU A CA 1
ATOM 1415 C C . LEU A 1 180 ? 12.246 -9.716 -6.983 1.00 94.50 180 LEU A C 1
ATOM 1417 O O . LEU A 1 180 ? 11.396 -10.514 -6.597 1.00 94.50 180 LEU A O 1
ATOM 1421 N N . VAL A 1 181 ? 12.443 -8.548 -6.367 1.00 95.44 181 VAL A N 1
ATOM 1422 C CA . VAL A 1 181 ? 11.643 -8.112 -5.209 1.00 95.44 181 VAL A CA 1
ATOM 1423 C C . VAL A 1 181 ? 10.178 -7.889 -5.601 1.00 95.44 181 VAL A C 1
ATOM 1425 O O . VAL A 1 181 ? 9.272 -8.302 -4.871 1.00 95.44 181 VAL A O 1
ATOM 1428 N N . ALA A 1 182 ? 9.925 -7.283 -6.765 1.00 95.75 182 ALA A N 1
ATOM 1429 C CA . ALA A 1 182 ? 8.572 -7.131 -7.297 1.00 95.75 182 ALA A CA 1
ATOM 1430 C C . ALA A 1 182 ? 7.899 -8.501 -7.496 1.00 95.75 182 ALA A C 1
ATOM 1432 O O . ALA A 1 182 ? 6.777 -8.708 -7.039 1.00 95.75 182 ALA A O 1
ATOM 1433 N N . TYR A 1 183 ? 8.613 -9.471 -8.069 1.00 96.19 183 TYR A N 1
ATOM 1434 C CA . TYR A 1 183 ? 8.120 -10.831 -8.257 1.00 96.19 183 TYR A CA 1
ATOM 1435 C C . TYR A 1 183 ? 7.845 -11.543 -6.929 1.00 96.19 183 TYR A C 1
ATOM 1437 O O . TYR A 1 183 ? 6.788 -12.143 -6.770 1.00 96.19 183 TYR A O 1
ATOM 1445 N N . TRP A 1 184 ? 8.733 -11.437 -5.936 1.00 96.56 184 TRP A N 1
ATOM 1446 C CA . TRP A 1 184 ? 8.495 -12.027 -4.615 1.00 96.56 184 TRP A CA 1
ATOM 1447 C C . TRP A 1 184 ? 7.270 -11.430 -3.922 1.00 96.56 184 TRP A C 1
ATOM 1449 O O . TRP A 1 184 ? 6.451 -12.168 -3.378 1.00 96.56 184 TRP A O 1
ATOM 1459 N N . THR A 1 185 ? 7.102 -10.106 -3.964 1.00 96.94 185 THR A N 1
ATOM 1460 C CA . THR A 1 185 ? 5.904 -9.468 -3.390 1.00 96.94 185 THR A CA 1
ATOM 1461 C C . THR A 1 185 ? 4.630 -9.876 -4.136 1.00 96.94 185 THR A C 1
ATOM 1463 O O . THR A 1 185 ? 3.625 -10.173 -3.492 1.00 96.94 185 THR A O 1
ATOM 1466 N N . ALA A 1 186 ? 4.685 -10.010 -5.465 1.00 97.31 186 ALA A N 1
ATOM 1467 C CA . ALA A 1 186 ? 3.592 -10.567 -6.261 1.00 97.31 186 ALA A CA 1
ATOM 1468 C C . ALA A 1 186 ? 3.271 -12.016 -5.880 1.00 97.31 186 ALA A C 1
ATOM 1470 O O . ALA A 1 186 ? 2.104 -12.360 -5.697 1.00 97.31 186 ALA A O 1
ATOM 1471 N N . TYR A 1 187 ? 4.302 -12.841 -5.690 1.00 97.50 187 TYR A N 1
ATOM 1472 C CA . TYR A 1 187 ? 4.165 -14.236 -5.300 1.00 97.50 187 TYR A CA 1
ATOM 1473 C C . TYR A 1 187 ? 3.459 -14.385 -3.956 1.00 97.50 187 TYR A C 1
ATOM 1475 O O . TYR A 1 187 ? 2.508 -15.162 -3.845 1.00 97.50 187 TYR A O 1
ATOM 1483 N N . PHE A 1 188 ? 3.871 -13.615 -2.945 1.00 97.38 188 PHE A N 1
ATOM 1484 C CA . PHE A 1 188 ? 3.216 -13.648 -1.640 1.00 97.38 188 PHE A CA 1
ATOM 1485 C C . PHE A 1 188 ? 1.781 -13.133 -1.704 1.00 97.38 188 PHE A C 1
ATOM 1487 O O . PHE A 1 188 ? 0.909 -13.752 -1.101 1.00 97.38 188 PHE A O 1
ATOM 1494 N N . LYS A 1 189 ? 1.503 -12.078 -2.480 1.00 97.81 189 LYS A N 1
ATOM 1495 C CA . LYS A 1 189 ? 0.128 -11.605 -2.673 1.00 97.81 189 LYS A CA 1
ATOM 1496 C C . LYS A 1 189 ? -0.755 -12.658 -3.348 1.00 97.81 189 LYS A C 1
ATOM 1498 O O . LYS A 1 189 ? -1.894 -12.841 -2.939 1.00 97.81 189 LYS A O 1
ATOM 1503 N N . ALA A 1 190 ? -0.239 -13.362 -4.354 1.00 97.44 190 ALA A N 1
ATOM 1504 C CA . ALA A 1 190 ? -0.998 -14.359 -5.107 1.00 97.44 190 ALA A CA 1
ATOM 1505 C C . ALA A 1 190 ? -1.228 -15.664 -4.323 1.00 97.44 190 ALA A C 1
ATOM 1507 O O . ALA A 1 190 ? -2.282 -16.288 -4.441 1.00 97.44 190 ALA A O 1
ATOM 1508 N N . ASN A 1 191 ? -0.244 -16.093 -3.527 1.00 97.00 191 ASN A N 1
ATOM 1509 C CA . ASN A 1 191 ? -0.252 -17.410 -2.882 1.00 97.00 191 ASN A CA 1
ATOM 1510 C C . ASN A 1 191 ? -0.607 -17.377 -1.390 1.00 97.00 191 ASN A C 1
A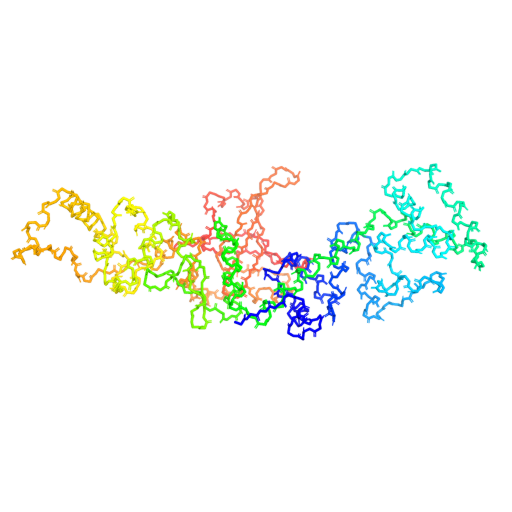TOM 1512 O O . ASN A 1 191 ? -1.128 -18.364 -0.874 1.00 97.00 191 ASN A O 1
ATOM 1516 N N . TYR A 1 192 ? -0.352 -16.260 -0.708 1.00 96.50 192 TYR A N 1
ATOM 1517 C CA . TYR A 1 192 ? -0.630 -16.056 0.718 1.00 96.50 192 TYR A CA 1
ATOM 1518 C C . TYR A 1 192 ? -1.269 -14.672 0.942 1.00 96.50 192 TYR A C 1
ATOM 1520 O O . TYR A 1 192 ? -0.722 -13.850 1.683 1.00 96.50 192 TYR A O 1
ATOM 1528 N N . PRO A 1 193 ? -2.409 -14.379 0.287 1.00 96.62 193 PRO A N 1
ATOM 1529 C CA . PRO A 1 193 ? -2.968 -13.030 0.215 1.00 96.62 193 PRO A CA 1
ATOM 1530 C C . PRO A 1 193 ? -3.272 -12.425 1.590 1.00 96.62 193 PRO A C 1
ATOM 1532 O O . PRO A 1 193 ? -2.951 -11.266 1.824 1.00 96.62 193 PRO A O 1
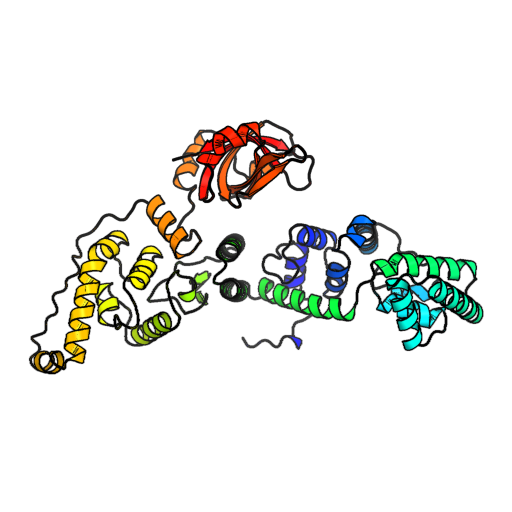ATOM 1535 N N . GLN A 1 194 ? -3.834 -13.201 2.519 1.00 96.81 194 GLN A N 1
ATOM 1536 C CA . GLN A 1 194 ? -4.195 -12.735 3.863 1.00 96.81 194 GLN A CA 1
ATOM 1537 C C . GLN A 1 194 ? -2.955 -12.322 4.676 1.00 96.81 194 GLN A C 1
ATOM 1539 O O . GLN A 1 194 ? -2.864 -11.173 5.114 1.00 96.81 194 GLN A O 1
ATOM 1544 N N . ALA A 1 195 ? -1.954 -13.203 4.781 1.00 96.56 195 ALA A N 1
ATOM 1545 C CA . ALA A 1 195 ? -0.669 -12.913 5.417 1.00 96.56 195 ALA A CA 1
ATOM 1546 C C . ALA A 1 195 ? 0.064 -11.733 4.760 1.00 96.56 195 ALA A C 1
ATOM 1548 O O . ALA A 1 195 ? 0.576 -10.849 5.453 1.00 96.56 195 ALA A O 1
ATOM 1549 N N . PHE A 1 196 ? 0.094 -11.691 3.423 1.00 97.62 196 PHE A N 1
ATOM 1550 C CA . PHE A 1 196 ? 0.723 -10.605 2.674 1.00 97.62 196 PHE A CA 1
ATOM 1551 C C . PHE A 1 196 ? 0.050 -9.267 2.969 1.00 97.62 196 PHE A C 1
ATOM 1553 O O . PHE A 1 196 ? 0.734 -8.297 3.286 1.00 97.62 196 PHE A O 1
ATOM 1560 N N . MET A 1 197 ? -1.282 -9.213 2.921 1.00 98.00 197 MET A N 1
ATOM 1561 C CA . MET A 1 197 ? -2.026 -7.987 3.195 1.00 98.00 197 MET A CA 1
ATOM 1562 C C . MET A 1 197 ? -1.889 -7.551 4.660 1.00 98.00 197 MET A C 1
ATOM 1564 O O . MET A 1 197 ? -1.741 -6.358 4.919 1.00 98.00 197 MET A O 1
ATOM 1568 N N . ALA A 1 198 ? -1.837 -8.479 5.621 1.00 98.12 198 ALA A N 1
ATOM 1569 C CA . ALA A 1 198 ? -1.565 -8.153 7.023 1.00 98.12 198 ALA A CA 1
ATOM 1570 C C . ALA A 1 198 ? -0.159 -7.545 7.211 1.00 98.12 198 ALA A C 1
ATOM 1572 O O . ALA A 1 198 ? 0.008 -6.526 7.894 1.00 98.12 198 ALA A O 1
ATOM 1573 N N . ALA A 1 199 ? 0.856 -8.118 6.557 1.00 97.62 199 ALA A N 1
ATOM 1574 C CA . ALA A 1 199 ? 2.216 -7.582 6.561 1.00 97.62 199 ALA A CA 1
ATOM 1575 C C . ALA A 1 199 ? 2.299 -6.216 5.859 1.00 97.62 199 ALA A C 1
ATOM 1577 O O . ALA A 1 199 ? 2.942 -5.294 6.367 1.00 97.62 199 ALA A O 1
ATOM 1578 N N . LEU A 1 200 ? 1.602 -6.057 4.733 1.00 97.25 200 LEU A N 1
ATOM 1579 C CA . LEU A 1 200 ? 1.539 -4.816 3.972 1.00 97.25 200 LEU A CA 1
ATOM 1580 C C . LEU A 1 200 ? 0.893 -3.692 4.792 1.00 97.25 200 LEU A C 1
ATOM 1582 O O . LEU A 1 200 ? 1.491 -2.625 4.920 1.00 97.25 200 LEU A O 1
ATOM 1586 N N . LEU A 1 201 ? -0.268 -3.939 5.408 1.00 96.88 201 LEU A N 1
ATOM 1587 C CA . LEU A 1 201 ? -0.942 -2.993 6.307 1.00 96.88 201 LEU A CA 1
ATOM 1588 C C . LEU A 1 201 ? -0.040 -2.593 7.476 1.00 96.88 201 LEU A C 1
ATOM 1590 O O . LEU A 1 201 ? 0.072 -1.416 7.811 1.00 96.88 201 LEU A O 1
ATOM 1594 N N . THR A 1 202 ? 0.671 -3.566 8.045 1.00 97.12 202 THR A N 1
ATOM 1595 C CA . THR A 1 202 ? 1.650 -3.323 9.106 1.00 97.12 202 THR A CA 1
ATOM 1596 C C . THR A 1 202 ? 2.798 -2.420 8.648 1.00 97.12 202 THR A C 1
ATOM 1598 O O . THR A 1 202 ? 3.229 -1.552 9.404 1.00 97.12 202 THR A O 1
ATOM 1601 N N . SER A 1 203 ? 3.285 -2.587 7.416 1.00 96.06 203 SER A N 1
ATOM 1602 C CA . SER A 1 203 ? 4.406 -1.805 6.876 1.00 96.06 203 SER A CA 1
ATOM 1603 C C . SER A 1 203 ? 4.086 -0.320 6.666 1.00 96.06 203 SER A C 1
ATOM 1605 O O . SER A 1 203 ? 5.001 0.496 6.571 1.00 96.06 203 SER A O 1
ATOM 1607 N N . VAL A 1 204 ? 2.798 0.035 6.606 1.00 91.94 204 VAL A N 1
ATOM 1608 C CA . VAL A 1 204 ? 2.322 1.407 6.370 1.00 91.94 204 VAL A CA 1
ATOM 1609 C C . VAL A 1 204 ? 1.589 2.007 7.568 1.00 91.94 204 VAL A C 1
ATOM 1611 O O . VAL A 1 204 ? 0.923 3.034 7.427 1.00 91.94 204 VAL A O 1
ATOM 1614 N N . ILE A 1 205 ? 1.726 1.407 8.756 1.00 91.44 205 ILE A N 1
ATOM 1615 C CA . ILE A 1 205 ? 1.240 2.008 10.003 1.00 91.44 205 ILE A CA 1
ATOM 1616 C C . ILE A 1 205 ? 1.813 3.426 10.136 1.00 91.44 205 ILE A C 1
ATOM 1618 O O . ILE A 1 205 ? 3.003 3.658 9.933 1.00 91.44 205 ILE A O 1
ATOM 1622 N N . GLY A 1 206 ? 0.941 4.386 10.450 1.00 85.88 206 GLY A N 1
ATOM 1623 C CA . GLY A 1 206 ? 1.269 5.814 10.481 1.00 85.88 206 GLY A CA 1
ATOM 1624 C C . GLY A 1 206 ? 0.980 6.561 9.173 1.00 85.88 206 GLY A C 1
ATOM 1625 O O . GLY A 1 206 ? 1.004 7.789 9.169 1.00 85.88 206 GLY A O 1
ATOM 1626 N N . ASN A 1 207 ? 0.646 5.859 8.085 1.00 84.81 207 ASN A N 1
ATOM 1627 C CA . ASN A 1 207 ? 0.156 6.453 6.842 1.00 84.81 207 ASN A CA 1
ATOM 1628 C C . ASN A 1 207 ? -1.310 6.057 6.603 1.00 84.81 207 ASN A C 1
ATOM 1630 O O . ASN A 1 207 ? -1.597 5.058 5.943 1.00 84.81 207 ASN A O 1
ATOM 1634 N N . SER A 1 208 ? -2.239 6.849 7.147 1.00 78.00 208 SER A N 1
ATOM 1635 C CA . SER A 1 208 ? -3.681 6.569 7.083 1.00 78.00 208 SER A CA 1
ATOM 1636 C C . SER A 1 208 ? -4.217 6.443 5.655 1.00 78.00 208 SER A C 1
ATOM 1638 O O . SER A 1 208 ? -5.087 5.610 5.415 1.00 78.00 208 SER A O 1
ATOM 1640 N N . ASP A 1 209 ? -3.670 7.206 4.702 1.00 74.88 209 ASP A N 1
ATOM 1641 C CA . ASP A 1 209 ? -4.085 7.141 3.296 1.00 74.88 209 ASP A CA 1
ATOM 1642 C C . ASP A 1 209 ? -3.750 5.773 2.686 1.00 74.88 209 ASP A C 1
ATOM 1644 O O . ASP A 1 209 ? -4.593 5.147 2.042 1.00 74.88 209 ASP A O 1
ATOM 1648 N N . LYS A 1 210 ? -2.537 5.259 2.938 1.00 82.00 210 LYS A N 1
ATOM 1649 C CA . LYS A 1 210 ? -2.139 3.917 2.484 1.00 82.00 210 LYS A CA 1
ATOM 1650 C C . LYS A 1 210 ? -2.878 2.804 3.219 1.00 82.00 210 LYS A C 1
ATOM 1652 O O . LYS A 1 210 ? -3.238 1.813 2.591 1.00 82.00 210 LYS A O 1
ATOM 1657 N N . VAL A 1 211 ? -3.118 2.957 4.523 1.00 88.19 211 VAL A N 1
ATOM 1658 C CA . VAL A 1 211 ? -3.913 1.991 5.298 1.00 88.19 211 VAL A CA 1
ATOM 1659 C C . VAL A 1 211 ? -5.323 1.886 4.716 1.00 88.19 211 VAL A C 1
ATOM 1661 O O . VAL A 1 211 ? -5.776 0.778 4.446 1.00 88.19 211 VAL A O 1
ATOM 1664 N N . GLY A 1 212 ? -5.987 3.015 4.447 1.00 83.12 212 GLY A N 1
ATOM 1665 C CA . GLY A 1 212 ? -7.299 3.037 3.794 1.00 83.12 212 GLY A CA 1
ATOM 1666 C C . GLY A 1 212 ? -7.281 2.359 2.429 1.00 83.12 212 GLY A C 1
ATOM 1667 O O . GLY A 1 212 ? -8.070 1.449 2.187 1.00 83.12 212 GLY A O 1
ATOM 1668 N N . LEU A 1 213 ? -6.320 2.726 1.579 1.00 81.75 213 LEU A N 1
ATOM 1669 C CA . LEU A 1 213 ? -6.150 2.142 0.249 1.00 81.75 213 LEU A CA 1
ATOM 1670 C C . LEU A 1 213 ? -6.007 0.611 0.284 1.00 81.75 213 LEU A C 1
ATOM 1672 O O . LEU A 1 213 ? -6.625 -0.091 -0.514 1.00 81.75 213 LEU A O 1
ATOM 1676 N N . TYR A 1 214 ? -5.206 0.076 1.205 1.00 89.44 214 TYR A N 1
ATOM 1677 C CA . TYR A 1 214 ? -4.993 -1.368 1.311 1.00 89.44 214 TYR A CA 1
ATOM 1678 C C . TYR A 1 214 ? -6.140 -2.103 2.008 1.00 89.44 214 TYR A C 1
ATOM 1680 O O . TYR A 1 214 ? -6.350 -3.277 1.726 1.00 89.44 214 TYR A O 1
ATOM 1688 N N . ILE A 1 215 ? -6.915 -1.439 2.869 1.00 89.19 215 ILE A N 1
ATOM 1689 C CA . ILE A 1 215 ? -8.151 -2.014 3.421 1.00 89.19 215 ILE A CA 1
ATOM 1690 C C . ILE A 1 215 ? -9.212 -2.162 2.332 1.00 89.19 215 ILE A C 1
ATOM 1692 O O . ILE A 1 215 ? -9.880 -3.194 2.279 1.00 89.19 215 ILE A O 1
ATOM 1696 N N . GLU A 1 216 ? -9.346 -1.182 1.437 1.00 81.88 216 GLU A N 1
ATOM 1697 C CA . GLU A 1 216 ? -10.229 -1.317 0.274 1.00 81.88 216 GLU A CA 1
ATOM 1698 C C . GLU A 1 216 ? -9.764 -2.445 -0.659 1.00 81.88 216 GLU A C 1
ATOM 1700 O O . GLU A 1 216 ? -10.583 -3.221 -1.150 1.00 81.88 216 GLU A O 1
ATOM 1705 N N . GLU A 1 217 ? -8.452 -2.628 -0.824 1.00 86.25 217 GLU A N 1
ATOM 1706 C CA . GLU A 1 217 ? -7.917 -3.783 -1.550 1.00 86.25 217 GLU A CA 1
ATOM 1707 C C . GLU A 1 217 ? -8.254 -5.113 -0.864 1.00 86.25 217 GLU A C 1
ATOM 1709 O O . GLU A 1 217 ? -8.670 -6.050 -1.543 1.00 86.25 217 GLU A O 1
ATOM 1714 N N . CYS A 1 218 ? -8.151 -5.201 0.467 1.00 91.69 218 CYS A N 1
ATOM 1715 C CA . CYS A 1 218 ? -8.600 -6.379 1.213 1.00 91.69 218 CYS A CA 1
ATOM 1716 C C . CYS A 1 218 ? -10.080 -6.674 0.938 1.00 91.69 218 CYS A C 1
ATOM 1718 O O . CYS A 1 218 ? -10.418 -7.810 0.610 1.00 91.69 218 CYS A O 1
ATOM 1720 N N . LYS A 1 219 ? -10.953 -5.657 0.989 1.00 84.56 219 LYS A N 1
ATOM 1721 C CA . LYS A 1 219 ? -12.386 -5.807 0.679 1.00 84.56 219 LYS A CA 1
ATOM 1722 C C . LYS A 1 219 ? -12.602 -6.319 -0.746 1.00 84.56 219 LYS A C 1
ATOM 1724 O O . LYS A 1 219 ? -13.365 -7.262 -0.936 1.00 84.56 219 LYS A O 1
ATOM 1729 N N . ARG A 1 220 ? -11.891 -5.760 -1.734 1.00 83.50 220 ARG A N 1
ATOM 1730 C CA . ARG A 1 220 ? -11.938 -6.205 -3.139 1.00 83.50 220 ARG A CA 1
ATOM 1731 C C . ARG A 1 220 ? -11.485 -7.659 -3.303 1.00 83.50 220 ARG A C 1
ATOM 1733 O O . ARG A 1 220 ? -12.042 -8.384 -4.121 1.00 83.50 220 ARG A O 1
ATOM 1740 N N . MET A 1 221 ? -10.490 -8.084 -2.527 1.00 90.44 221 MET A N 1
ATOM 1741 C CA . MET A 1 221 ? -9.989 -9.463 -2.489 1.00 90.44 221 MET A CA 1
ATOM 1742 C C . MET A 1 221 ? -10.885 -10.414 -1.676 1.00 90.44 221 MET A C 1
ATOM 1744 O O . MET A 1 221 ? -10.585 -11.603 -1.604 1.00 90.44 221 MET A O 1
ATOM 1748 N N . GLY A 1 222 ? -11.961 -9.917 -1.056 1.00 90.44 222 GLY A N 1
ATOM 1749 C CA . GLY A 1 222 ? -12.839 -10.711 -0.196 1.00 90.44 222 GLY A CA 1
ATOM 1750 C C . GLY A 1 222 ? -12.234 -11.053 1.168 1.00 90.44 222 GLY A C 1
ATOM 1751 O O . GLY A 1 222 ? -12.667 -12.016 1.787 1.00 90.44 222 GLY A O 1
ATOM 1752 N N . ILE A 1 223 ? -11.242 -10.290 1.636 1.00 95.19 223 ILE A N 1
ATOM 1753 C CA . ILE A 1 223 ? -10.567 -10.468 2.928 1.00 95.19 223 ILE A CA 1
ATOM 1754 C C . ILE A 1 223 ? -11.162 -9.469 3.930 1.00 95.19 223 ILE A C 1
ATOM 1756 O O . ILE A 1 223 ? -10.890 -8.266 3.830 1.00 95.19 223 ILE A O 1
ATOM 1760 N N . PRO A 1 224 ? -11.960 -9.917 4.916 1.00 93.50 224 PRO A N 1
ATOM 1761 C CA . PRO A 1 224 ? -12.518 -9.030 5.928 1.00 93.50 224 PRO A CA 1
ATOM 1762 C C . PRO A 1 224 ? -11.414 -8.391 6.772 1.00 93.50 224 PRO A C 1
ATOM 1764 O O . PRO A 1 224 ? -10.471 -9.064 7.183 1.00 93.50 224 PRO A O 1
ATOM 1767 N N . VAL A 1 225 ? -11.550 -7.102 7.087 1.00 94.88 225 VAL A N 1
ATOM 1768 C CA . VAL A 1 225 ? -10.679 -6.421 8.055 1.00 94.88 225 VAL A CA 1
ATOM 1769 C C . VAL A 1 225 ? -11.499 -6.110 9.297 1.00 94.88 225 VAL A C 1
ATOM 1771 O O . VAL A 1 225 ? -12.368 -5.240 9.280 1.00 94.88 225 VAL A O 1
ATOM 1774 N N . TYR A 1 226 ? -11.244 -6.840 10.377 1.00 95.44 226 TYR A N 1
ATOM 1775 C CA . TYR A 1 226 ? -11.971 -6.676 11.626 1.00 95.44 226 TYR A CA 1
ATOM 1776 C C . TYR A 1 226 ? -11.426 -5.489 12.436 1.00 95.44 226 TYR A C 1
ATOM 1778 O O . TYR A 1 226 ? -10.204 -5.319 12.481 1.00 95.44 226 TYR A O 1
ATOM 1786 N N . PRO A 1 227 ? -12.285 -4.723 13.142 1.00 95.31 227 PRO A N 1
ATOM 1787 C CA . PRO A 1 227 ? -11.873 -3.640 14.045 1.00 95.31 227 PRO A CA 1
ATOM 1788 C C . PRO A 1 227 ? -10.852 -4.079 15.099 1.00 95.31 227 PRO A C 1
ATOM 1790 O O . PRO A 1 227 ? -10.739 -5.276 15.372 1.00 95.31 227 PRO A O 1
ATOM 1793 N N . PRO A 1 228 ? -10.107 -3.160 15.735 1.00 96.94 228 PRO A N 1
ATOM 1794 C CA . PRO A 1 228 ? -9.275 -3.550 16.866 1.00 96.94 228 PRO A CA 1
ATOM 1795 C C . PRO A 1 228 ? -10.139 -4.135 17.990 1.00 96.94 228 PRO A C 1
ATOM 1797 O O . PRO A 1 228 ? -11.323 -3.825 18.092 1.00 96.94 228 PRO A O 1
ATOM 1800 N N . ASP A 1 229 ? -9.551 -4.980 18.832 1.00 97.44 229 ASP A N 1
ATOM 1801 C CA . ASP A 1 229 ? -10.189 -5.509 20.037 1.00 97.44 229 ASP A CA 1
ATOM 1802 C C . ASP A 1 229 ? -9.125 -5.782 21.108 1.00 97.44 229 ASP A C 1
ATOM 1804 O O . ASP A 1 229 ? -8.157 -6.498 20.849 1.00 97.44 229 ASP A O 1
ATOM 1808 N N . VAL A 1 230 ? -9.286 -5.243 22.317 1.00 97.62 230 VAL A N 1
ATOM 1809 C CA . VAL A 1 230 ? -8.326 -5.409 23.420 1.00 97.62 230 VAL A CA 1
ATOM 1810 C C . VAL A 1 230 ? -8.115 -6.876 23.788 1.00 97.62 230 VAL A C 1
ATOM 1812 O O . VAL A 1 230 ? -7.026 -7.237 24.226 1.00 97.62 230 VAL A O 1
ATOM 1815 N N . ASN A 1 231 ? -9.102 -7.741 23.541 1.00 97.44 231 ASN A N 1
ATOM 1816 C CA . ASN A 1 231 ? -9.052 -9.170 23.823 1.00 97.44 231 ASN A CA 1
ATOM 1817 C C . ASN A 1 231 ? -8.533 -10.030 22.658 1.00 97.44 231 ASN A C 1
ATOM 1819 O O . ASN A 1 231 ? -8.207 -11.193 22.882 1.00 97.44 231 ASN A O 1
ATOM 1823 N N . LYS A 1 232 ? -8.430 -9.494 21.433 1.00 96.75 232 LYS A N 1
ATOM 1824 C CA . LYS A 1 232 ? -8.043 -10.284 20.242 1.00 96.75 232 LYS A CA 1
ATOM 1825 C C . LYS A 1 232 ? -6.857 -9.713 19.474 1.00 96.75 232 LYS A C 1
ATOM 1827 O O . LYS A 1 232 ? -5.993 -10.464 19.025 1.00 96.75 232 LYS A O 1
ATOM 1832 N N . SER A 1 233 ? -6.788 -8.391 19.336 1.00 97.81 233 SER A N 1
ATOM 1833 C CA . SER A 1 233 ? -5.747 -7.720 18.562 1.00 97.81 233 SER A CA 1
ATOM 1834 C C . SER A 1 233 ? -4.356 -7.964 19.133 1.00 97.81 233 SER A C 1
ATOM 1836 O O . SER A 1 233 ? -4.157 -8.079 20.346 1.00 97.81 233 SER A O 1
ATOM 1838 N N . GLN A 1 234 ? -3.390 -8.005 18.222 1.00 97.19 234 GLN A N 1
ATOM 1839 C CA . GLN A 1 234 ? -1.962 -8.000 18.514 1.00 97.19 234 GLN A CA 1
ATOM 1840 C C . GLN A 1 234 ? -1.394 -6.593 1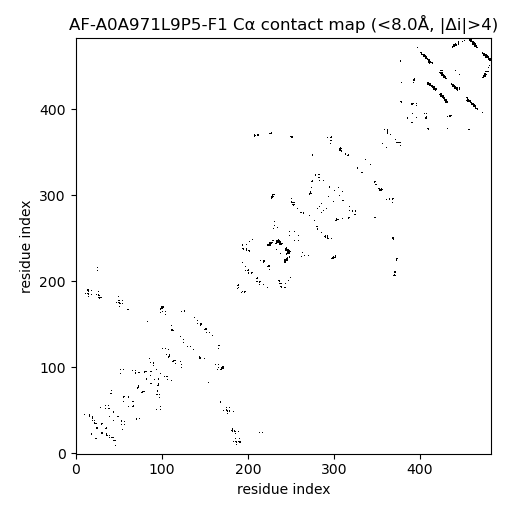8.291 1.00 97.19 234 GLN A C 1
ATOM 1842 O O . GLN A 1 234 ? -2.121 -5.659 17.943 1.00 97.19 234 GLN A O 1
ATOM 1847 N N . ILE A 1 235 ? -0.079 -6.434 18.465 1.00 96.81 235 ILE A N 1
ATOM 1848 C CA . ILE A 1 235 ? 0.611 -5.163 18.188 1.00 96.81 235 ILE A CA 1
ATOM 1849 C C . ILE A 1 235 ? 0.380 -4.736 16.731 1.00 96.81 235 ILE A C 1
ATOM 1851 O O . ILE A 1 235 ? -0.002 -3.600 16.457 1.00 96.81 235 ILE A O 1
ATOM 1855 N N . LYS A 1 236 ? 0.585 -5.670 15.802 1.00 97.31 236 LYS A N 1
ATOM 1856 C CA . LYS A 1 236 ? 0.534 -5.475 14.349 1.00 97.31 236 LYS A CA 1
ATOM 1857 C C . LYS A 1 236 ? -0.744 -6.085 13.766 1.00 97.31 236 LYS A C 1
ATOM 1859 O O . LYS A 1 236 ? -1.426 -6.856 14.446 1.00 97.31 236 LYS A O 1
ATOM 1864 N N . PHE A 1 237 ? -1.067 -5.755 12.515 1.00 98.06 237 PHE A N 1
ATOM 1865 C CA . PHE A 1 237 ? -2.153 -6.437 11.806 1.00 98.06 237 PHE A CA 1
ATOM 1866 C C . PHE A 1 237 ? -1.839 -7.929 11.733 1.00 98.06 237 PHE A C 1
ATOM 1868 O O . PHE A 1 237 ? -0.713 -8.308 11.413 1.00 98.06 237 PHE A O 1
ATOM 1875 N N . THR A 1 238 ? -2.813 -8.764 12.080 1.00 97.31 238 THR A N 1
ATOM 1876 C CA . THR A 1 238 ? -2.613 -10.211 12.232 1.00 97.31 238 THR A CA 1
ATOM 1877 C C . THR A 1 238 ? -3.768 -10.963 11.588 1.00 97.31 238 THR A C 1
ATOM 1879 O O . THR A 1 238 ? -4.901 -10.487 11.601 1.00 97.31 238 THR A O 1
ATOM 1882 N N . GLU A 1 239 ? -3.482 -12.126 11.017 1.00 96.69 239 GLU A N 1
ATOM 1883 C CA . GLU A 1 239 ? -4.492 -13.021 10.453 1.00 96.69 239 GLU A CA 1
ATOM 1884 C C . GLU A 1 239 ? -5.438 -13.524 11.558 1.00 96.69 239 GLU A C 1
ATOM 1886 O O . GLU A 1 239 ? -4.995 -13.932 12.632 1.00 96.69 239 GLU A O 1
ATOM 1891 N N . GLU A 1 240 ? -6.746 -13.487 11.311 1.00 95.69 240 GLU A N 1
ATOM 1892 C CA . GLU A 1 240 ? -7.769 -14.008 12.218 1.00 95.69 240 GLU A CA 1
ATOM 1893 C C . GLU A 1 240 ? -8.894 -14.651 11.399 1.00 95.69 240 GLU A C 1
ATOM 1895 O O . GLU A 1 240 ? -9.595 -13.967 10.655 1.00 95.69 240 GLU A O 1
ATOM 1900 N N . GLY A 1 241 ? -9.081 -15.968 11.524 1.00 94.75 241 GLY A N 1
ATOM 1901 C CA . GLY A 1 241 ? -10.057 -16.698 10.708 1.00 94.75 241 GLY A CA 1
ATOM 1902 C C . GLY A 1 241 ? -9.832 -16.449 9.212 1.00 94.75 241 GLY A C 1
ATOM 1903 O O . GLY A 1 241 ? -8.718 -16.603 8.721 1.00 94.75 241 GLY A O 1
ATOM 1904 N N . GLU A 1 242 ? -10.877 -16.012 8.511 1.00 94.12 242 GLU A N 1
ATOM 1905 C CA . GLU A 1 242 ? -10.842 -15.680 7.074 1.00 94.12 242 GLU A CA 1
ATOM 1906 C C . GLU A 1 242 ? -10.326 -14.258 6.772 1.00 94.12 242 GLU A C 1
ATOM 1908 O O . GLU A 1 242 ? -10.257 -13.851 5.615 1.00 94.12 242 GLU A O 1
ATOM 1913 N N . GLY A 1 243 ? -9.998 -13.468 7.801 1.00 96.50 243 GLY A N 1
ATOM 1914 C CA . GLY A 1 243 ? -9.716 -12.040 7.669 1.00 96.50 243 GLY A CA 1
ATOM 1915 C C . GLY A 1 243 ? -8.485 -11.560 8.432 1.00 96.50 243 GLY A C 1
ATOM 1916 O O . GLY A 1 243 ? -7.617 -12.323 8.852 1.00 96.50 243 GLY A O 1
ATOM 1917 N N . ILE A 1 244 ? -8.389 -10.250 8.608 1.00 98.06 244 ILE A N 1
ATOM 1918 C CA . ILE A 1 244 ? -7.264 -9.588 9.267 1.00 98.06 244 ILE A CA 1
ATOM 1919 C C . ILE A 1 244 ? -7.806 -8.773 10.433 1.00 98.06 244 ILE A C 1
ATOM 1921 O O . ILE A 1 244 ? -8.664 -7.911 10.259 1.00 98.06 244 ILE A O 1
ATOM 1925 N N . ARG A 1 245 ? -7.288 -9.013 11.635 1.00 97.56 245 ARG A N 1
ATOM 1926 C CA . ARG A 1 245 ? -7.580 -8.205 12.817 1.00 97.56 245 ARG A CA 1
ATOM 1927 C C . ARG A 1 245 ? -6.701 -6.955 12.820 1.00 97.56 245 ARG A C 1
ATOM 1929 O O . ARG A 1 245 ? -5.481 -7.046 12.653 1.00 97.56 245 ARG A O 1
ATOM 1936 N N . PHE A 1 246 ? -7.313 -5.791 13.040 1.00 97.31 246 PHE A N 1
ATOM 1937 C CA . PHE A 1 246 ? -6.601 -4.516 13.145 1.00 97.31 246 PHE A CA 1
ATOM 1938 C C . PHE A 1 246 ? -5.555 -4.554 14.269 1.00 97.31 246 PHE A C 1
ATOM 1940 O O . PHE A 1 246 ? -5.850 -4.986 15.390 1.00 97.31 246 PHE A O 1
ATOM 1947 N N . GLY A 1 247 ? -4.338 -4.091 13.978 1.00 97.06 247 GLY A N 1
ATOM 1948 C CA . GLY A 1 247 ? -3.262 -4.005 14.966 1.00 97.06 247 GLY A CA 1
ATOM 1949 C C . GLY A 1 247 ? -3.463 -2.839 15.933 1.00 97.06 247 GLY A C 1
ATOM 1950 O O . GLY A 1 247 ? -3.834 -1.743 15.515 1.00 97.06 247 GLY A O 1
ATOM 1951 N N . LEU A 1 248 ? -3.170 -3.042 17.219 1.00 97.19 248 LEU A N 1
ATOM 1952 C CA . LEU A 1 248 ? -3.293 -1.991 18.237 1.00 97.19 248 LEU A CA 1
ATOM 1953 C C . LEU A 1 248 ? -2.363 -0.799 17.964 1.00 97.19 248 LEU A C 1
ATOM 1955 O O . LEU A 1 248 ? -2.715 0.332 18.284 1.00 97.19 248 LEU A O 1
ATOM 1959 N N . LEU A 1 249 ? -1.216 -1.024 17.315 1.00 95.94 249 LEU A N 1
ATOM 1960 C CA . LEU A 1 249 ? -0.263 0.034 16.961 1.00 95.94 249 LEU A CA 1
ATOM 1961 C C . LEU A 1 249 ? -0.817 1.026 15.925 1.00 95.94 249 LEU A C 1
ATOM 1963 O O . LEU A 1 249 ? -0.340 2.152 15.831 1.00 95.94 249 LEU A O 1
ATOM 1967 N N . ALA A 1 250 ? -1.831 0.627 15.155 1.00 94.62 250 ALA A N 1
ATOM 1968 C CA . ALA A 1 250 ? -2.490 1.503 14.193 1.00 94.62 250 ALA A CA 1
ATOM 1969 C C . ALA A 1 250 ? -3.579 2.390 14.831 1.00 94.62 250 ALA A C 1
ATOM 1971 O O . ALA A 1 250 ? -4.124 3.261 14.156 1.00 94.62 250 ALA A O 1
ATOM 1972 N N . VAL A 1 251 ? -3.885 2.207 16.123 1.00 95.56 251 VAL A N 1
ATOM 1973 C CA . VAL A 1 251 ? -4.801 3.079 16.869 1.00 95.56 251 VAL A CA 1
ATOM 1974 C C . VAL A 1 251 ? -4.061 4.341 17.311 1.00 95.56 251 VAL A C 1
ATOM 1976 O O . VAL A 1 251 ? -3.008 4.289 17.950 1.00 95.56 251 VAL A O 1
ATOM 1979 N N . LYS A 1 252 ? -4.626 5.509 17.001 1.00 92.31 252 LYS A N 1
ATOM 1980 C CA . LYS A 1 252 ? -4.045 6.807 17.362 1.00 92.31 252 LYS A CA 1
ATOM 1981 C C . LYS A 1 252 ? -3.848 6.936 18.879 1.00 92.31 252 LYS A C 1
ATOM 1983 O O . LYS A 1 252 ? -4.691 6.523 19.666 1.00 92.31 252 LYS A O 1
ATOM 1988 N N . ASN A 1 253 ? -2.769 7.607 19.285 1.00 93.06 253 ASN A N 1
ATOM 1989 C CA . ASN A 1 253 ? -2.384 7.847 20.686 1.00 93.06 253 ASN A CA 1
ATOM 1990 C C . ASN A 1 253 ? -2.017 6.585 21.499 1.00 93.06 253 ASN A C 1
ATOM 1992 O O . ASN A 1 253 ? -1.916 6.679 22.724 1.00 93.06 253 ASN A O 1
ATOM 1996 N N . LEU A 1 254 ? -1.797 5.436 20.852 1.00 93.44 254 LEU A N 1
ATOM 1997 C CA . LEU A 1 254 ? -1.359 4.210 21.514 1.00 93.44 254 LEU A CA 1
ATOM 1998 C C . LEU A 1 254 ? 0.146 3.988 21.310 1.00 93.44 254 LEU A C 1
ATOM 2000 O O . LEU A 1 254 ? 0.629 3.941 20.183 1.00 93.44 254 LEU A O 1
ATOM 2004 N N . GLY A 1 255 ? 0.897 3.886 22.408 1.00 91.50 255 GLY A N 1
ATOM 2005 C CA . GLY A 1 255 ? 2.335 3.601 22.381 1.00 91.50 255 GLY A CA 1
ATOM 2006 C C . GLY A 1 255 ? 2.632 2.115 22.581 1.00 91.50 255 GLY A C 1
ATOM 2007 O O . GLY A 1 255 ? 1.875 1.420 23.256 1.00 91.50 255 GLY A O 1
ATOM 2008 N N . GLU A 1 256 ? 3.765 1.635 22.059 1.00 93.06 256 GLU A N 1
ATOM 2009 C CA . GLU A 1 256 ? 4.164 0.220 22.158 1.00 93.06 256 GLU A CA 1
ATOM 2010 C C . GLU A 1 256 ? 4.212 -0.299 23.600 1.00 93.06 256 GLU A C 1
ATOM 2012 O O . GLU A 1 256 ? 3.752 -1.407 23.858 1.00 93.06 256 GLU A O 1
ATOM 2017 N N . GLY A 1 257 ? 4.684 0.510 24.557 1.00 93.56 257 GLY A N 1
ATOM 2018 C CA . GLY A 1 257 ? 4.707 0.127 25.974 1.00 93.56 257 GLY A CA 1
ATOM 2019 C C . GLY A 1 257 ? 3.310 -0.118 26.558 1.00 93.56 257 GLY A C 1
ATOM 2020 O O . GLY A 1 257 ? 3.105 -1.094 27.276 1.00 93.56 257 GLY A O 1
ATOM 2021 N N . ALA A 1 258 ? 2.327 0.715 26.192 1.00 94.62 258 ALA A N 1
ATOM 2022 C CA . ALA A 1 258 ? 0.938 0.517 26.606 1.00 94.62 258 ALA A CA 1
ATOM 2023 C C . ALA A 1 258 ? 0.348 -0.749 25.972 1.00 94.62 258 ALA A C 1
ATOM 2025 O O . ALA A 1 258 ? -0.335 -1.517 26.643 1.00 94.62 258 ALA A O 1
ATOM 2026 N N . ILE A 1 259 ? 0.652 -0.999 24.696 1.00 96.56 259 ILE A N 1
ATOM 2027 C CA . ILE A 1 259 ? 0.205 -2.200 23.985 1.00 96.56 259 ILE A CA 1
ATOM 2028 C C . ILE A 1 259 ? 0.800 -3.459 24.621 1.00 96.56 259 ILE A C 1
ATOM 2030 O O . ILE A 1 259 ? 0.067 -4.408 24.880 1.00 96.56 259 ILE A O 1
ATOM 2034 N N . ALA A 1 260 ? 2.102 -3.465 24.912 1.00 96.06 260 ALA A N 1
ATOM 2035 C CA . ALA A 1 260 ? 2.764 -4.590 25.564 1.00 96.06 260 ALA A CA 1
ATOM 2036 C C . ALA A 1 260 ? 2.116 -4.915 26.919 1.00 96.06 260 ALA A C 1
ATOM 2038 O O . ALA A 1 260 ? 1.838 -6.080 27.194 1.00 96.06 260 ALA A O 1
ATOM 2039 N N . ALA A 1 261 ? 1.788 -3.894 27.717 1.00 95.56 261 ALA A N 1
ATOM 2040 C CA . ALA A 1 261 ? 1.088 -4.082 28.984 1.00 95.56 261 ALA A CA 1
ATOM 2041 C C . ALA A 1 261 ? -0.335 -4.640 28.806 1.00 95.56 261 ALA A C 1
ATOM 2043 O O . ALA A 1 261 ? -0.728 -5.536 29.548 1.00 95.56 261 ALA A O 1
ATOM 2044 N N . ILE A 1 262 ? -1.090 -4.173 27.801 1.00 96.94 262 ILE A N 1
ATOM 2045 C CA . ILE A 1 262 ? -2.413 -4.734 27.462 1.00 96.94 262 ILE A CA 1
ATOM 2046 C C . ILE A 1 262 ? -2.294 -6.229 27.144 1.00 96.94 262 ILE A C 1
ATOM 2048 O O . ILE A 1 262 ? -3.067 -7.030 27.670 1.00 96.94 262 ILE A O 1
ATOM 2052 N N . LEU A 1 263 ? -1.333 -6.604 26.294 1.00 96.81 263 LEU A N 1
ATOM 2053 C CA . LEU A 1 263 ? -1.125 -7.994 25.885 1.00 96.81 263 LEU A CA 1
ATOM 2054 C C . LEU A 1 263 ? -0.714 -8.870 27.074 1.00 96.81 263 LEU A C 1
ATOM 2056 O O . LEU A 1 263 ? -1.322 -9.917 27.281 1.00 96.81 263 LEU A O 1
ATOM 2060 N N . GLN A 1 264 ? 0.241 -8.406 27.883 1.00 95.88 264 GLN A N 1
ATOM 2061 C CA . GLN A 1 264 ? 0.717 -9.118 29.069 1.00 95.88 264 GLN A CA 1
ATOM 2062 C C . GLN A 1 264 ? -0.390 -9.311 30.111 1.00 95.88 264 GLN A C 1
ATOM 2064 O O . GLN A 1 264 ? -0.533 -10.394 30.674 1.00 95.88 264 GLN A O 1
ATOM 2069 N N . GLU A 1 265 ? -1.192 -8.279 30.389 1.00 94.81 265 GLU A N 1
ATOM 2070 C CA . GLU A 1 265 ? -2.291 -8.423 31.340 1.00 94.81 265 GLU A CA 1
ATOM 2071 C C . GLU A 1 265 ? -3.344 -9.394 30.814 1.00 94.81 265 GLU A C 1
ATOM 2073 O O . GLU A 1 265 ? -3.793 -10.255 31.572 1.00 94.81 265 GLU A O 1
ATOM 2078 N N . ARG A 1 266 ? -3.703 -9.316 29.528 1.00 95.25 266 ARG A N 1
ATOM 2079 C CA . ARG A 1 266 ? -4.703 -10.195 28.907 1.00 95.25 266 ARG A CA 1
ATOM 2080 C C . ARG A 1 266 ? -4.347 -11.680 28.988 1.00 95.25 266 ARG A C 1
ATOM 2082 O O . ARG A 1 266 ? -5.260 -12.494 29.097 1.00 95.25 266 ARG A O 1
ATOM 2089 N N . GLU A 1 267 ? -3.065 -12.042 28.956 1.00 94.56 267 GLU A N 1
ATOM 2090 C CA . GLU A 1 267 ? -2.630 -13.443 29.094 1.00 94.56 267 GLU A CA 1
ATOM 2091 C C . GLU A 1 267 ? -3.114 -14.089 30.399 1.00 94.56 267 GLU A C 1
ATOM 2093 O O . GLU A 1 267 ? -3.365 -15.292 30.431 1.00 94.56 267 GLU A O 1
ATOM 2098 N N . LYS A 1 268 ? -3.311 -13.298 31.463 1.00 94.31 268 LYS A N 1
ATOM 2099 C CA . LYS A 1 268 ? -3.844 -13.793 32.741 1.00 94.31 268 LYS A CA 1
ATOM 2100 C C . LYS A 1 268 ? -5.336 -14.122 32.655 1.00 94.31 268 LYS A C 1
ATOM 2102 O O . LYS A 1 268 ? -5.782 -15.107 33.234 1.00 94.31 268 LYS A O 1
ATOM 2107 N N . ALA A 1 269 ? -6.105 -13.268 31.980 1.00 93.69 269 ALA A N 1
ATOM 2108 C CA . ALA A 1 269 ? -7.542 -13.419 31.750 1.00 93.69 269 ALA A CA 1
ATOM 2109 C C . ALA A 1 269 ? -8.039 -12.374 30.731 1.00 93.69 269 ALA A C 1
ATOM 2111 O O . ALA A 1 269 ? -7.537 -11.244 30.736 1.00 93.69 269 ALA A O 1
ATOM 2112 N N . PRO A 1 270 ? -9.077 -12.663 29.926 1.00 95.06 270 PRO A N 1
ATOM 2113 C CA . PRO A 1 270 ? -9.734 -11.647 29.104 1.00 95.06 270 PRO A CA 1
ATOM 2114 C C . PRO A 1 270 ? -10.249 -10.467 29.939 1.00 95.06 270 PRO A C 1
ATOM 2116 O O . PRO A 1 270 ? -10.658 -10.638 31.088 1.00 95.06 270 PRO A O 1
ATOM 2119 N N . PHE A 1 271 ? -10.243 -9.267 29.366 1.00 95.19 271 PHE A N 1
ATOM 2120 C CA . PHE A 1 271 ? -10.891 -8.101 29.961 1.00 95.19 271 PHE A CA 1
ATOM 2121 C C . PHE A 1 271 ? -12.405 -8.245 29.854 1.00 95.19 271 PHE A C 1
ATOM 2123 O O . PHE A 1 271 ? -12.933 -8.468 28.763 1.00 95.19 271 PHE A O 1
ATOM 2130 N N . THR A 1 272 ? -13.098 -8.097 30.980 1.00 92.75 272 THR A N 1
ATOM 2131 C CA . THR A 1 272 ? -14.562 -8.252 31.048 1.00 92.75 272 THR A CA 1
ATOM 2132 C C . THR A 1 272 ? -15.308 -6.925 30.942 1.00 92.75 272 THR A C 1
ATOM 2134 O O . THR A 1 272 ? -16.466 -6.904 30.533 1.00 92.75 272 THR A O 1
ATOM 2137 N N . SER A 1 273 ? -14.655 -5.811 31.281 1.00 92.12 273 SER A N 1
ATOM 2138 C CA . SER A 1 273 ? -15.233 -4.471 31.209 1.00 92.12 273 SER A CA 1
ATOM 2139 C C . SER A 1 273 ? -14.177 -3.364 31.138 1.00 92.12 273 SER A C 1
ATOM 2141 O O . SER A 1 273 ? -12.976 -3.638 31.236 1.00 92.12 273 SER A O 1
ATOM 2143 N N . LEU A 1 274 ? -14.611 -2.109 30.966 1.00 92.69 274 LEU A N 1
ATOM 2144 C CA . LEU A 1 274 ? -13.717 -0.947 30.972 1.00 92.69 274 LEU A CA 1
ATOM 2145 C C . LEU A 1 274 ? -13.077 -0.750 32.356 1.00 92.69 274 LEU A C 1
ATOM 2147 O O . LEU A 1 274 ? -11.893 -0.433 32.456 1.00 92.69 274 LEU A O 1
ATOM 2151 N N . SER A 1 275 ? -13.835 -0.986 33.423 1.00 90.19 275 SER A N 1
ATOM 2152 C CA . SER A 1 275 ? -13.366 -0.951 34.805 1.00 90.19 275 SER A CA 1
ATOM 2153 C C . SER A 1 275 ? -12.349 -2.051 35.083 1.00 90.19 275 SER A C 1
ATOM 2155 O O . SER A 1 275 ? -11.290 -1.763 35.642 1.00 90.19 275 SER A O 1
ATOM 2157 N N . ASP A 1 276 ? -12.592 -3.285 34.620 1.00 91.38 276 ASP A N 1
ATOM 2158 C CA . ASP A 1 276 ? -11.597 -4.357 34.737 1.00 91.38 276 ASP A CA 1
ATOM 2159 C C . ASP A 1 276 ? -10.294 -3.996 34.009 1.00 91.38 276 ASP A C 1
ATOM 2161 O O . ASP A 1 276 ? -9.206 -4.131 34.572 1.00 91.38 276 ASP A O 1
ATOM 2165 N N . PHE A 1 277 ? -10.406 -3.451 32.795 1.00 94.38 277 PHE A N 1
ATOM 2166 C CA . PHE A 1 277 ? -9.268 -2.989 32.005 1.00 94.38 277 PHE A CA 1
ATOM 2167 C C . PHE A 1 277 ? -8.460 -1.895 32.722 1.00 94.38 277 PHE A C 1
ATOM 2169 O O . PHE A 1 277 ? -7.253 -2.048 32.918 1.00 94.38 277 PHE A O 1
ATOM 2176 N N . CYS A 1 278 ? -9.115 -0.823 33.178 1.00 92.19 278 CYS A N 1
ATOM 2177 C CA . CYS A 1 278 ? -8.458 0.286 33.877 1.00 92.19 278 CYS A CA 1
ATOM 2178 C C . CYS A 1 278 ? -7.894 -0.123 35.248 1.00 92.19 278 CYS A C 1
ATOM 2180 O O . CYS A 1 278 ? -6.891 0.425 35.684 1.00 92.19 278 CYS A O 1
ATOM 2182 N N . ARG A 1 279 ? -8.507 -1.087 35.946 1.00 88.69 279 ARG A N 1
ATOM 2183 C CA . ARG A 1 279 ? -8.037 -1.578 37.256 1.00 88.69 279 ARG A CA 1
ATOM 2184 C C . ARG A 1 279 ? -6.773 -2.435 37.152 1.00 88.69 279 ARG A C 1
ATOM 2186 O O . ARG A 1 279 ? -5.975 -2.477 38.096 1.00 88.69 279 ARG A O 1
ATOM 2193 N N . ARG A 1 280 ? -6.637 -3.182 36.053 1.00 90.62 280 ARG A N 1
ATOM 2194 C CA . ARG A 1 280 ? -5.517 -4.103 35.808 1.00 90.62 280 ARG A CA 1
ATOM 2195 C C . ARG A 1 280 ? -4.299 -3.398 35.227 1.00 90.62 280 ARG A C 1
ATOM 2197 O O . ARG A 1 280 ? -3.181 -3.793 35.536 1.00 90.62 280 ARG A O 1
ATOM 2204 N N . LEU A 1 281 ? -4.505 -2.354 34.429 1.00 90.69 281 LEU A N 1
ATOM 2205 C CA . LEU A 1 281 ? -3.422 -1.587 33.821 1.00 90.69 281 LEU A CA 1
ATOM 2206 C C . LEU A 1 281 ? -3.072 -0.362 34.669 1.00 90.69 281 LEU A C 1
ATOM 2208 O O . LEU A 1 281 ? -3.938 0.446 34.987 1.00 90.69 281 LEU A O 1
ATOM 2212 N N . ASP A 1 282 ? -1.792 -0.202 35.012 1.00 81.62 282 ASP A N 1
ATOM 2213 C CA . ASP A 1 282 ? -1.332 0.972 35.760 1.00 81.62 282 ASP A CA 1
ATOM 2214 C C . ASP A 1 282 ? -1.585 2.260 34.935 1.00 81.62 282 ASP A C 1
ATOM 2216 O O . ASP A 1 282 ? -1.140 2.344 33.782 1.00 81.62 282 ASP A O 1
ATOM 2220 N N . PRO A 1 283 ? -2.245 3.291 35.502 1.00 80.38 283 PRO A N 1
ATOM 2221 C CA . PRO A 1 283 ? -2.472 4.576 34.832 1.00 80.38 283 PRO A CA 1
ATOM 2222 C C . PRO A 1 283 ? -1.199 5.318 34.381 1.00 80.38 283 PRO A C 1
ATOM 2224 O O . PRO A 1 283 ? -1.269 6.229 33.557 1.00 80.38 283 PRO A O 1
ATOM 2227 N N . GLY A 1 284 ? -0.030 4.960 34.921 1.00 80.75 284 GLY A N 1
ATOM 2228 C CA . GLY A 1 284 ? 1.281 5.430 34.473 1.00 80.75 284 GLY A CA 1
ATOM 2229 C C . GLY A 1 284 ? 1.755 4.786 33.166 1.00 80.75 284 GLY A C 1
ATOM 2230 O O . GLY A 1 284 ? 2.591 5.364 32.477 1.00 80.75 284 GLY A O 1
ATOM 2231 N N . VAL A 1 285 ? 1.205 3.624 32.801 1.00 86.00 285 VAL A N 1
ATOM 2232 C CA . VAL A 1 285 ? 1.499 2.911 31.548 1.00 86.00 285 VAL A CA 1
ATOM 2233 C C . VAL A 1 285 ? 0.481 3.261 30.464 1.00 86.00 285 VAL A C 1
ATOM 2235 O O . VAL A 1 285 ? 0.857 3.460 29.307 1.00 86.00 285 VAL A O 1
ATOM 2238 N N . ILE A 1 286 ? -0.799 3.385 30.828 1.00 91.69 286 ILE A N 1
ATOM 2239 C CA . ILE A 1 286 ? -1.869 3.780 29.909 1.00 91.69 286 ILE A CA 1
ATOM 2240 C C . ILE A 1 286 ? -2.625 5.006 30.425 1.00 91.69 286 ILE A C 1
ATOM 2242 O O . ILE A 1 286 ? -3.283 4.988 31.461 1.00 91.69 286 ILE A O 1
ATOM 2246 N N . ASN A 1 287 ? -2.541 6.104 29.675 1.00 92.94 287 ASN A N 1
ATOM 2247 C CA . ASN A 1 287 ? -3.213 7.348 30.041 1.00 92.94 287 ASN A CA 1
ATOM 2248 C C . ASN A 1 287 ? -4.683 7.370 29.575 1.00 92.94 287 ASN A C 1
ATOM 2250 O O . ASN A 1 287 ? -5.084 6.638 28.669 1.00 92.94 287 ASN A O 1
ATOM 2254 N N . LYS A 1 288 ? -5.485 8.279 30.144 1.00 94.44 288 LYS A N 1
ATOM 2255 C CA . LYS A 1 288 ? -6.917 8.425 29.820 1.00 94.44 288 LYS A CA 1
ATOM 2256 C C . LYS A 1 288 ? -7.182 8.617 28.322 1.00 94.44 288 LYS A C 1
ATOM 2258 O O . LYS A 1 288 ? -8.143 8.068 27.797 1.00 94.44 288 LYS A O 1
ATOM 2263 N N . ARG A 1 289 ? -6.316 9.360 27.623 1.00 95.12 289 ARG A N 1
ATOM 2264 C CA . ARG A 1 289 ? -6.443 9.625 26.180 1.00 95.12 289 ARG A CA 1
ATOM 2265 C C . ARG A 1 289 ? -6.244 8.358 25.343 1.00 95.12 289 ARG A C 1
ATOM 2267 O O . ARG A 1 289 ? -6.923 8.189 24.334 1.00 95.12 289 ARG A O 1
ATOM 2274 N N . ALA A 1 290 ? -5.339 7.472 25.748 1.00 95.50 290 ALA A N 1
ATOM 2275 C CA . ALA A 1 290 ? -5.139 6.168 25.125 1.00 95.50 290 ALA A CA 1
ATOM 2276 C C . ALA A 1 290 ? -6.375 5.272 25.311 1.00 95.50 290 ALA A C 1
ATOM 2278 O O . ALA A 1 290 ? -6.857 4.694 24.339 1.00 95.50 290 ALA A O 1
ATOM 2279 N N . VAL A 1 291 ? -6.947 5.233 26.521 1.00 96.44 291 VAL A N 1
ATOM 2280 C CA . VAL A 1 291 ? -8.194 4.493 26.791 1.00 96.44 291 VAL A CA 1
ATOM 2281 C C . VAL A 1 291 ? -9.359 5.046 25.966 1.00 96.44 291 VAL A C 1
ATOM 2283 O O . VAL A 1 291 ? -10.063 4.287 25.307 1.00 96.44 291 VAL A O 1
ATOM 2286 N N . GLU A 1 292 ? -9.521 6.370 25.917 1.00 96.69 292 GLU A N 1
ATOM 2287 C CA . GLU A 1 292 ? -10.532 7.028 25.081 1.00 96.69 292 GLU A CA 1
ATOM 2288 C C . GLU A 1 292 ? -10.366 6.672 23.596 1.00 96.69 292 GLU A C 1
ATOM 2290 O O . GLU A 1 292 ? -11.347 6.401 22.904 1.00 96.69 292 GLU A O 1
ATOM 2295 N N . SER A 1 293 ? -9.118 6.620 23.119 1.00 97.12 293 SER A N 1
ATOM 2296 C CA . SER A 1 293 ? -8.797 6.245 21.739 1.00 97.12 293 SER A CA 1
ATOM 2297 C C . SER A 1 293 ? -9.202 4.804 21.436 1.00 97.12 293 SER A C 1
ATOM 2299 O O . SER A 1 293 ? -9.796 4.553 20.393 1.00 97.12 293 SER A O 1
ATOM 2301 N N . LEU A 1 294 ? -8.949 3.871 22.360 1.00 97.56 294 LEU A N 1
ATOM 2302 C CA . LEU A 1 294 ? -9.381 2.474 22.250 1.00 97.56 294 LEU A CA 1
ATOM 2303 C C . LEU A 1 294 ? -10.911 2.345 22.230 1.00 97.56 294 LEU A C 1
ATOM 2305 O O . LEU A 1 294 ? -11.448 1.605 21.407 1.00 97.56 294 LEU A O 1
ATOM 2309 N N . ILE A 1 295 ? -11.623 3.089 23.084 1.00 96.94 295 ILE A N 1
ATOM 2310 C CA . ILE A 1 295 ? -13.095 3.098 23.102 1.00 96.94 295 ILE A CA 1
ATOM 2311 C C . ILE A 1 295 ? -13.639 3.586 21.756 1.00 96.94 295 ILE A C 1
ATOM 2313 O O . ILE A 1 295 ? -14.435 2.892 21.121 1.00 96.94 295 ILE A O 1
ATOM 2317 N N . LYS A 1 296 ? -13.172 4.745 21.280 1.00 96.25 296 LYS A N 1
ATOM 2318 C CA . LYS A 1 296 ? -13.624 5.350 20.016 1.00 96.25 296 LYS A CA 1
ATOM 2319 C C . LYS A 1 296 ? -13.243 4.517 18.789 1.00 96.25 296 LYS A C 1
ATOM 2321 O O . LYS A 1 296 ? -14.024 4.427 17.850 1.00 96.25 296 LYS A O 1
ATOM 2326 N N . ALA A 1 297 ? -12.109 3.822 18.842 1.00 95.75 297 ALA A N 1
ATOM 2327 C CA . ALA A 1 297 ? -11.700 2.822 17.858 1.00 95.75 297 ALA A CA 1
ATOM 2328 C C . ALA A 1 297 ? -12.578 1.552 17.848 1.00 95.75 297 ALA A C 1
ATOM 2330 O O . ALA A 1 297 ? -12.475 0.744 16.928 1.00 95.75 297 ALA A O 1
ATOM 2331 N N . GLY A 1 298 ? -13.435 1.343 18.855 1.00 95.12 298 GLY A N 1
ATOM 2332 C CA . GLY A 1 298 ? -14.239 0.126 18.999 1.00 95.12 298 GLY A CA 1
ATOM 2333 C C . GLY A 1 298 ? -13.494 -1.065 19.600 1.00 95.12 298 GLY A C 1
ATOM 2334 O O . GLY A 1 298 ? -13.995 -2.182 19.526 1.00 95.12 298 GLY A O 1
ATOM 2335 N N . ALA A 1 299 ? -12.343 -0.842 20.241 1.00 97.25 299 ALA A N 1
ATOM 2336 C CA . ALA A 1 299 ? -11.503 -1.907 20.783 1.00 97.25 299 ALA A CA 1
ATOM 2337 C C . ALA A 1 299 ? -12.127 -2.680 21.958 1.00 97.25 299 ALA A C 1
ATOM 2339 O O . ALA A 1 299 ? -11.588 -3.697 22.374 1.00 97.25 299 ALA A O 1
ATOM 2340 N N . PHE A 1 300 ? -13.258 -2.232 22.493 1.00 95.94 300 PHE A N 1
ATOM 2341 C CA . PHE A 1 300 ? -13.945 -2.874 23.612 1.00 95.94 300 PHE A CA 1
ATOM 2342 C C . PHE A 1 300 ? -15.212 -3.633 23.196 1.00 95.94 300 PHE A C 1
ATOM 2344 O O . PHE A 1 300 ? -15.998 -4.005 24.056 1.00 95.94 300 PHE A O 1
ATOM 2351 N N . ALA A 1 301 ? -15.428 -3.896 21.902 1.00 90.94 301 ALA A N 1
ATOM 2352 C CA . ALA A 1 301 ? -16.625 -4.607 21.437 1.00 90.94 301 ALA A CA 1
ATOM 2353 C C . ALA A 1 301 ? -16.861 -5.943 22.181 1.00 90.94 301 ALA A C 1
ATOM 2355 O O . ALA A 1 301 ? -17.999 -6.289 22.495 1.00 90.94 301 ALA A O 1
ATOM 2356 N N . SER A 1 302 ? -15.787 -6.664 22.524 1.00 93.06 302 SER A N 1
ATOM 2357 C CA . SER A 1 302 ? -15.833 -7.908 23.303 1.00 93.06 302 SER A CA 1
ATOM 2358 C C . SER A 1 302 ? -16.370 -7.785 24.738 1.00 93.06 302 SER A C 1
ATOM 2360 O O . SER A 1 302 ? -16.772 -8.803 25.296 1.00 93.06 302 SER A O 1
ATOM 2362 N N . THR A 1 303 ? -16.422 -6.591 25.341 1.00 90.38 303 THR A N 1
ATOM 2363 C CA . THR A 1 303 ? -16.944 -6.395 26.711 1.00 90.38 303 THR A CA 1
ATOM 2364 C C . THR A 1 303 ? -18.464 -6.219 26.765 1.00 90.38 303 THR A C 1
ATOM 2366 O O . THR A 1 303 ? -19.047 -6.207 27.847 1.00 90.38 303 THR A O 1
ATOM 2369 N N . GLY A 1 304 ? -19.121 -6.078 25.608 1.00 86.50 304 GLY A N 1
ATOM 2370 C CA . GLY A 1 304 ? -20.577 -5.957 25.499 1.00 86.50 304 GLY A CA 1
ATOM 2371 C C . GLY A 1 304 ? -21.155 -4.584 25.861 1.00 86.50 304 GLY A C 1
ATOM 2372 O O . GLY A 1 304 ? -22.373 -4.423 25.824 1.00 86.50 304 GLY A O 1
ATOM 2373 N N . GLN A 1 305 ? -20.323 -3.591 26.193 1.00 87.81 305 GLN A N 1
ATOM 2374 C CA . GLN A 1 305 ? -20.774 -2.222 26.463 1.00 87.81 305 GLN A CA 1
ATOM 2375 C C . GLN A 1 305 ? -20.768 -1.362 25.197 1.00 87.81 305 GLN A C 1
ATOM 2377 O O . GLN A 1 305 ? -19.912 -1.516 24.323 1.00 87.81 305 GLN A O 1
ATOM 2382 N N . THR A 1 306 ? -21.706 -0.417 25.115 1.00 91.94 306 THR A N 1
ATOM 2383 C CA . THR A 1 306 ? -21.735 0.576 24.035 1.00 91.94 306 THR A CA 1
ATOM 2384 C C . THR A 1 306 ? -20.586 1.568 24.190 1.00 91.94 306 THR A C 1
ATOM 2386 O O . THR A 1 306 ? -20.153 1.887 25.303 1.00 91.94 306 THR A O 1
ATOM 2389 N N . ARG A 1 307 ? -20.081 2.095 23.069 1.00 93.62 307 ARG A N 1
ATOM 2390 C CA . ARG A 1 307 ? -19.035 3.127 23.077 1.00 93.62 307 ARG A CA 1
ATOM 2391 C C . ARG A 1 307 ? -19.501 4.346 23.861 1.00 93.62 307 ARG A C 1
ATOM 2393 O O . ARG A 1 307 ? -18.712 4.903 24.619 1.00 93.62 307 ARG A O 1
ATOM 2400 N N . ARG A 1 308 ? -20.777 4.725 23.740 1.00 94.19 308 ARG A N 1
ATOM 2401 C CA . ARG A 1 308 ? -21.355 5.814 24.535 1.00 94.19 308 ARG A CA 1
ATOM 2402 C C . ARG A 1 308 ? -21.285 5.565 26.041 1.00 94.19 308 ARG A C 1
ATOM 2404 O O . ARG A 1 308 ? -20.764 6.427 26.744 1.00 94.19 308 ARG A O 1
ATOM 2411 N N . ALA A 1 309 ? -21.723 4.398 26.525 1.00 92.38 309 ALA A N 1
ATOM 2412 C CA . ALA A 1 309 ? -21.643 4.060 27.951 1.00 92.38 309 ALA A CA 1
ATOM 2413 C C . ALA A 1 309 ? -20.201 4.144 28.478 1.00 92.38 309 ALA A C 1
ATOM 2415 O O . ALA A 1 309 ? -19.936 4.699 29.546 1.00 92.38 309 ALA A O 1
ATOM 2416 N N . MET A 1 310 ? -19.246 3.639 27.694 1.00 93.69 310 MET A N 1
ATOM 2417 C CA . MET A 1 310 ? -17.828 3.668 28.049 1.00 93.69 310 MET A CA 1
ATOM 2418 C C . MET A 1 310 ? -17.247 5.086 28.056 1.00 93.69 310 MET A C 1
ATOM 2420 O O . MET A 1 310 ? -16.479 5.420 28.951 1.00 93.69 310 MET A O 1
ATOM 2424 N N . ILE A 1 311 ? -17.611 5.946 27.100 1.00 94.62 311 ILE A N 1
ATOM 2425 C CA . ILE A 1 311 ? -17.154 7.344 27.077 1.00 94.62 311 ILE A CA 1
ATOM 2426 C C . ILE A 1 311 ? -17.733 8.144 28.247 1.00 94.62 311 ILE A C 1
ATOM 2428 O O . ILE A 1 311 ? -16.997 8.902 28.879 1.00 94.62 311 ILE A O 1
ATOM 2432 N N . GLU A 1 312 ? -19.020 7.970 28.554 1.00 93.06 312 GLU A N 1
ATOM 2433 C CA . GLU A 1 312 ? -19.681 8.668 29.664 1.00 93.06 312 GLU A CA 1
ATOM 2434 C C . GLU A 1 312 ? -19.112 8.236 31.029 1.00 93.06 312 GLU A C 1
ATOM 2436 O O . GLU A 1 312 ? -18.904 9.080 31.901 1.00 93.06 312 GLU A O 1
ATOM 2441 N N . SER A 1 313 ? -18.776 6.951 31.198 1.00 91.62 313 SER A N 1
ATOM 2442 C CA . SER A 1 313 ? -18.206 6.413 32.446 1.00 91.62 313 SER A CA 1
ATOM 2443 C C . SER A 1 313 ? -16.685 6.576 32.582 1.00 91.62 313 SER A C 1
ATOM 2445 O O . SER A 1 313 ? -16.165 6.545 33.702 1.00 91.62 313 SER A O 1
ATOM 2447 N N . LEU A 1 314 ? -15.954 6.803 31.481 1.00 93.25 314 LEU A N 1
ATOM 2448 C CA . LEU A 1 314 ? -14.488 6.885 31.464 1.00 93.25 314 LEU A CA 1
ATOM 2449 C C . LEU A 1 314 ? -13.894 7.845 32.513 1.00 93.25 314 LEU A C 1
ATOM 2451 O O . LEU A 1 314 ? -12.903 7.463 33.137 1.00 93.25 314 LEU A O 1
ATOM 2455 N N . PRO A 1 315 ? -14.412 9.074 32.744 1.00 92.44 315 PRO A N 1
ATOM 2456 C CA . PRO A 1 315 ? -13.855 9.963 33.762 1.00 92.44 315 PRO A CA 1
ATOM 2457 C C . PRO A 1 315 ? -13.843 9.335 35.158 1.00 92.44 315 PRO A C 1
ATOM 2459 O O . PRO A 1 315 ? -12.799 9.338 35.807 1.00 92.44 315 PRO A O 1
ATOM 2462 N N . THR A 1 316 ? -14.968 8.752 35.573 1.00 90.50 316 THR A N 1
ATOM 2463 C CA . THR A 1 316 ? -15.140 8.130 36.890 1.00 90.50 316 THR A CA 1
ATOM 2464 C C . THR A 1 316 ? -14.326 6.847 37.012 1.00 90.50 316 THR A C 1
ATOM 2466 O O . THR A 1 316 ? -13.600 6.669 37.989 1.00 90.50 316 THR A O 1
ATOM 2469 N N . VAL A 1 317 ? -14.384 5.972 36.002 1.00 90.00 317 VAL A N 1
ATOM 2470 C CA . VAL A 1 317 ? -13.623 4.712 35.989 1.00 90.00 317 VAL A CA 1
ATOM 2471 C C . VAL A 1 317 ? -12.117 4.980 36.057 1.00 90.00 317 VAL A C 1
ATOM 2473 O O . VAL A 1 317 ? -11.400 4.337 36.826 1.00 90.00 317 VAL A O 1
ATOM 2476 N N . PHE A 1 318 ? -11.628 5.963 35.296 1.00 89.88 318 PHE A N 1
ATOM 2477 C CA . PHE A 1 318 ? -10.207 6.292 35.277 1.00 89.88 318 PHE A CA 1
ATOM 2478 C C . PHE A 1 318 ? -9.745 6.913 36.604 1.00 89.88 318 PHE A C 1
ATOM 2480 O O . PHE A 1 318 ? -8.707 6.511 37.128 1.00 89.88 318 PHE A O 1
ATOM 2487 N N . GLU A 1 319 ? -10.519 7.823 37.203 1.00 88.56 319 GLU A N 1
ATOM 2488 C CA . GLU A 1 319 ? -10.199 8.393 38.522 1.00 88.56 319 GLU A CA 1
ATOM 2489 C C . GLU A 1 319 ? -10.146 7.312 39.616 1.00 88.56 319 GLU A C 1
ATOM 2491 O O . GLU A 1 319 ? -9.206 7.273 40.414 1.00 88.56 319 GLU A O 1
ATOM 2496 N N . ASN A 1 320 ? -11.100 6.377 39.614 1.00 86.06 320 ASN A N 1
ATOM 2497 C CA . ASN A 1 320 ? -11.103 5.249 40.546 1.00 86.06 320 ASN A CA 1
ATOM 2498 C C . ASN A 1 320 ? -9.863 4.365 40.371 1.00 86.06 320 ASN A C 1
ATOM 2500 O O . ASN A 1 320 ? -9.242 3.971 41.359 1.00 86.06 320 ASN A O 1
ATOM 2504 N N . SER A 1 321 ? -9.451 4.101 39.126 1.00 87.06 321 SER A N 1
ATOM 2505 C CA . SER A 1 321 ? -8.234 3.330 38.848 1.00 87.06 321 SER A CA 1
ATOM 2506 C C . SER A 1 321 ? -6.967 4.011 39.380 1.00 87.06 321 SER A C 1
ATOM 2508 O O . SER A 1 321 ? -6.101 3.345 39.947 1.00 87.06 321 SER A O 1
ATOM 2510 N N . GLN A 1 322 ? -6.888 5.345 39.295 1.00 87.75 322 GLN A N 1
ATOM 2511 C CA . GLN A 1 322 ? -5.781 6.126 39.853 1.00 87.75 322 GLN A CA 1
ATOM 2512 C C . GLN A 1 322 ? -5.741 6.058 41.379 1.00 87.75 322 GLN A C 1
ATOM 2514 O O . GLN A 1 322 ? -4.667 5.848 41.944 1.00 87.75 322 GLN A O 1
ATOM 2519 N N . ARG A 1 323 ? -6.895 6.180 42.049 1.00 86.06 323 ARG A N 1
ATOM 2520 C CA . ARG A 1 323 ? -6.988 6.046 43.513 1.00 86.06 323 ARG A CA 1
ATOM 2521 C C . ARG A 1 323 ? -6.558 4.655 43.978 1.00 86.06 323 ARG A C 1
ATOM 2523 O O . ARG A 1 323 ? -5.776 4.543 44.917 1.00 86.06 323 ARG A O 1
ATOM 2530 N N . LEU A 1 324 ? -7.002 3.604 43.285 1.00 82.38 324 LEU A N 1
ATOM 2531 C CA . LEU A 1 324 ? -6.597 2.226 43.579 1.00 82.38 324 LEU A CA 1
ATOM 2532 C C . LEU A 1 324 ? -5.096 2.016 43.364 1.00 82.38 324 LEU A C 1
ATOM 2534 O O . LEU A 1 324 ? -4.434 1.416 44.206 1.00 82.38 324 LEU A O 1
ATOM 2538 N N . ALA A 1 325 ? -4.535 2.532 42.269 1.00 83.44 325 ALA A N 1
ATOM 2539 C CA . ALA A 1 325 ? -3.102 2.442 42.008 1.00 83.44 325 ALA A CA 1
ATOM 2540 C C . ALA A 1 325 ? -2.272 3.169 43.083 1.00 83.44 325 ALA A C 1
ATOM 2542 O O . ALA A 1 325 ? -1.261 2.629 43.536 1.00 83.44 325 ALA A O 1
ATOM 2543 N N . ALA A 1 326 ? -2.709 4.351 43.535 1.00 83.81 326 ALA A N 1
ATOM 2544 C CA . ALA A 1 326 ? -2.070 5.085 44.628 1.00 83.81 326 ALA A CA 1
ATOM 2545 C C . ALA A 1 326 ? -2.116 4.295 45.947 1.00 83.81 326 ALA A C 1
ATOM 2547 O O . ALA A 1 326 ? -1.071 4.045 46.544 1.00 83.81 326 ALA A O 1
ATOM 2548 N N . ALA A 1 327 ? -3.290 3.783 46.331 1.00 80.25 327 ALA A N 1
ATOM 2549 C CA . ALA A 1 327 ? -3.455 2.975 47.540 1.00 80.25 327 ALA A CA 1
ATOM 2550 C C . ALA A 1 327 ? -2.625 1.671 47.518 1.00 80.25 327 ALA A C 1
ATOM 2552 O O . ALA A 1 327 ? -2.182 1.202 48.569 1.00 80.25 327 ALA A O 1
ATOM 2553 N N . ARG A 1 328 ? -2.366 1.089 46.330 1.00 78.94 328 ARG A N 1
ATOM 2554 C CA . ARG A 1 328 ? -1.473 -0.078 46.176 1.00 78.94 328 ARG A CA 1
ATOM 2555 C C . ARG A 1 328 ? -0.018 0.309 46.416 1.00 78.94 328 ARG A C 1
ATOM 2557 O O . ARG A 1 328 ? 0.686 -0.408 47.119 1.00 78.94 328 ARG A O 1
ATOM 2564 N N . ARG A 1 329 ? 0.431 1.437 45.853 1.00 79.44 329 ARG A N 1
ATOM 2565 C CA . ARG A 1 329 ? 1.810 1.935 46.021 1.00 79.44 329 ARG A CA 1
ATOM 2566 C C . ARG A 1 329 ? 2.108 2.348 47.457 1.00 79.44 329 ARG A C 1
ATOM 2568 O O . ARG A 1 329 ? 3.217 2.134 47.927 1.00 79.44 329 ARG A O 1
ATOM 2575 N N . GLU A 1 330 ? 1.120 2.906 48.147 1.00 78.88 330 GLU A N 1
ATOM 2576 C CA . GLU A 1 330 ? 1.226 3.312 49.552 1.00 78.88 330 GLU A CA 1
ATOM 2577 C C . GLU A 1 330 ? 1.134 2.129 50.534 1.00 78.88 330 GLU A C 1
ATOM 2579 O O . GLU A 1 330 ? 1.213 2.328 51.742 1.00 78.88 330 GLU A O 1
ATOM 2584 N N . GLY A 1 331 ? 0.952 0.893 50.047 1.00 66.69 331 GLY A N 1
ATOM 2585 C CA . GLY A 1 331 ? 0.843 -0.309 50.882 1.00 66.69 331 GLY A CA 1
ATOM 2586 C C . GLY A 1 331 ? -0.462 -0.416 51.683 1.00 66.69 331 GLY A C 1
ATOM 2587 O O . GLY A 1 331 ? -0.674 -1.417 52.363 1.00 66.69 331 GLY A O 1
ATOM 2588 N N . GLN A 1 332 ? -1.362 0.566 51.573 1.00 58.91 332 GLN A N 1
ATOM 2589 C CA . GLN A 1 332 ? -2.637 0.608 52.298 1.00 58.91 332 GLN A CA 1
ATOM 2590 C C . GLN A 1 332 ? -3.592 -0.508 51.862 1.00 58.91 332 GLN A C 1
ATOM 2592 O O . GLN A 1 332 ? -4.316 -1.056 52.688 1.00 58.91 332 GLN A O 1
ATOM 2597 N N . LEU A 1 333 ? -3.555 -0.908 50.588 1.00 55.53 333 LEU A N 1
ATOM 2598 C CA . LEU A 1 333 ? -4.394 -2.003 50.092 1.00 55.53 333 LEU A CA 1
ATOM 2599 C C . LEU A 1 333 ? -3.991 -3.378 50.650 1.00 55.53 333 LEU A C 1
ATOM 2601 O O . LEU A 1 333 ? -4.865 -4.206 50.864 1.00 55.53 333 LEU A O 1
ATOM 2605 N N . SER A 1 334 ? -2.710 -3.607 50.973 1.00 55.31 334 SER A N 1
ATOM 2606 C CA . SER A 1 334 ? -2.248 -4.895 51.520 1.00 55.31 334 SER A CA 1
ATOM 2607 C C . SER A 1 334 ? -2.828 -5.210 52.902 1.00 55.31 334 SER A C 1
ATOM 2609 O O . SER A 1 334 ? -2.853 -6.377 53.282 1.00 55.31 334 SER A O 1
ATOM 2611 N N . PHE A 1 335 ? -3.249 -4.194 53.663 1.00 48.75 335 PHE A N 1
ATOM 2612 C CA . PHE A 1 335 ? -3.815 -4.376 55.001 1.00 48.75 335 PHE A CA 1
ATOM 2613 C C . PHE A 1 335 ? -5.313 -4.701 54.947 1.00 48.75 335 PHE A C 1
ATOM 2615 O O . PHE A 1 335 ? -5.791 -5.510 55.732 1.00 48.75 335 PHE A O 1
ATOM 2622 N N . PHE A 1 336 ? -6.036 -4.136 53.978 1.00 50.53 336 PHE A N 1
ATOM 2623 C CA . PHE A 1 336 ? -7.472 -4.358 53.817 1.00 50.53 336 PHE A CA 1
ATOM 2624 C C . PHE A 1 336 ? -7.836 -5.553 52.910 1.00 50.53 336 PHE A C 1
ATOM 2626 O O . PHE A 1 336 ? -8.906 -6.132 53.081 1.00 50.53 336 PHE A O 1
ATOM 2633 N N . ASP A 1 337 ? -6.961 -5.975 51.985 1.00 52.34 337 ASP A N 1
ATOM 2634 C CA . ASP A 1 337 ? -7.157 -7.210 51.192 1.00 52.34 337 ASP A CA 1
ATOM 2635 C C . ASP A 1 337 ? -7.111 -8.480 52.071 1.00 52.34 337 ASP A C 1
ATOM 2637 O O . ASP A 1 337 ? -7.688 -9.505 51.716 1.00 52.34 337 ASP A O 1
ATOM 2641 N N . LEU A 1 338 ? -6.448 -8.422 53.237 1.00 47.78 338 LEU A N 1
ATOM 2642 C CA . LEU A 1 338 ? -6.371 -9.528 54.203 1.00 47.78 338 LEU A CA 1
ATOM 2643 C C . LEU A 1 338 ? -7.691 -9.773 54.954 1.00 47.78 338 LEU A C 1
ATOM 2645 O O . LEU A 1 338 ? -7.921 -10.891 55.411 1.00 47.78 338 LEU A O 1
ATOM 2649 N N . GLU A 1 339 ? -8.553 -8.760 55.069 1.00 44.91 339 GLU A N 1
ATOM 2650 C CA . GLU A 1 339 ? -9.850 -8.853 55.757 1.00 44.91 339 GLU A CA 1
ATOM 2651 C C . GLU A 1 339 ? -11.017 -9.166 54.802 1.00 44.91 339 GLU A C 1
ATOM 2653 O O . GLU A 1 339 ? -12.145 -9.338 55.251 1.00 44.91 339 GLU A O 1
ATOM 2658 N N . GLY A 1 340 ? -10.774 -9.284 53.489 1.00 44.81 340 GLY A N 1
ATOM 2659 C CA . GLY A 1 340 ? -11.803 -9.641 52.498 1.00 44.81 340 GLY A CA 1
ATOM 2660 C C . GLY A 1 340 ? -12.877 -8.570 52.244 1.00 44.81 340 GLY A C 1
ATOM 2661 O O . GLY A 1 340 ? -13.745 -8.777 51.398 1.00 44.81 340 GLY A O 1
ATOM 2662 N N . ASP A 1 341 ? -12.798 -7.423 52.923 1.00 37.78 341 ASP A N 1
ATOM 2663 C CA . ASP A 1 341 ? -13.815 -6.361 52.926 1.00 37.78 341 ASP A CA 1
ATOM 2664 C C . ASP A 1 341 ? -13.560 -5.234 51.907 1.00 37.78 341 ASP A C 1
ATOM 2666 O O . ASP A 1 341 ? -14.363 -4.304 51.786 1.00 37.78 341 ASP A O 1
ATOM 2670 N N . PHE A 1 342 ? -12.484 -5.299 51.110 1.00 43.12 342 PHE A N 1
ATOM 2671 C CA . PHE A 1 342 ? -12.256 -4.333 50.027 1.00 43.12 342 PHE A CA 1
ATOM 2672 C C . PHE A 1 342 ? -13.093 -4.657 48.782 1.00 43.12 342 PHE A C 1
ATOM 2674 O O . PHE A 1 342 ? -12.597 -4.969 47.697 1.00 43.12 342 PHE A O 1
ATOM 2681 N N . ILE A 1 343 ? -14.410 -4.534 48.932 1.00 44.75 343 ILE A N 1
ATOM 2682 C CA . ILE A 1 343 ? -15.342 -4.464 47.811 1.00 44.75 343 ILE A CA 1
ATOM 2683 C C . ILE A 1 343 ? -15.167 -3.079 47.190 1.00 44.75 343 ILE A C 1
ATOM 2685 O O . ILE A 1 343 ? -15.788 -2.099 47.603 1.00 44.75 343 ILE A O 1
ATOM 2689 N N . VAL A 1 344 ? -14.290 -2.976 46.190 1.00 48.91 344 VAL A N 1
ATOM 2690 C CA . VAL A 1 344 ? -14.300 -1.810 45.304 1.00 48.91 344 VAL A CA 1
ATOM 2691 C C . VAL A 1 344 ? -15.687 -1.782 44.661 1.00 48.91 344 VAL A C 1
ATOM 2693 O O . VAL A 1 344 ? -16.042 -2.764 44.006 1.00 48.91 344 VAL A O 1
ATOM 2696 N N . PRO A 1 345 ? -16.487 -0.717 44.846 1.00 49.66 345 PRO A N 1
ATOM 2697 C CA . PRO A 1 345 ? -17.823 -0.675 44.278 1.00 49.66 345 PRO A CA 1
ATOM 2698 C C . PRO A 1 345 ? -17.732 -0.918 42.769 1.00 49.66 345 PRO A C 1
ATOM 2700 O O . PRO A 1 345 ? -16.915 -0.290 42.084 1.00 49.66 345 PRO A O 1
ATOM 2703 N N . GLU A 1 346 ? -18.553 -1.840 42.253 1.00 52.69 346 GLU A N 1
ATOM 2704 C CA . GLU A 1 346 ? -18.817 -1.954 40.819 1.00 52.69 346 GLU A CA 1
ATOM 2705 C C . GLU A 1 346 ? -19.409 -0.610 40.372 1.00 52.69 346 GLU A C 1
ATOM 2707 O O . GLU A 1 346 ? -20.601 -0.351 40.479 1.00 52.69 346 GLU A O 1
ATOM 2712 N N . THR A 1 347 ? -18.535 0.308 39.965 1.00 53.81 347 THR A N 1
ATOM 2713 C CA . THR A 1 347 ? -18.894 1.686 39.599 1.00 53.81 347 THR A CA 1
ATOM 2714 C C . THR A 1 347 ? -19.351 1.802 38.152 1.00 53.81 347 THR A C 1
ATOM 2716 O O . THR A 1 347 ? -19.685 2.894 37.697 1.00 53.81 347 THR A O 1
ATOM 2719 N N . GLU A 1 348 ? -19.393 0.687 37.422 1.00 57.38 348 GLU A N 1
ATOM 2720 C CA . GLU A 1 348 ? -20.011 0.659 36.108 1.00 57.38 348 GLU A CA 1
ATOM 2721 C C . GLU A 1 348 ? -21.518 0.534 36.258 1.00 57.38 348 GLU A C 1
ATOM 2723 O O . GLU A 1 348 ? -22.077 -0.538 36.487 1.00 57.38 348 GLU A O 1
ATOM 2728 N N . ASP A 1 349 ? -22.171 1.671 36.087 1.00 60.53 349 ASP A N 1
ATOM 2729 C CA . ASP A 1 349 ? -23.586 1.733 35.801 1.00 60.53 349 ASP A CA 1
ATOM 2730 C C . ASP A 1 349 ? -23.879 0.977 34.494 1.00 60.53 349 ASP A C 1
ATOM 2732 O O . ASP A 1 349 ? -23.731 1.501 33.392 1.00 60.53 349 ASP A O 1
ATOM 2736 N N . ARG A 1 350 ? -24.274 -0.292 34.624 1.00 62.97 350 ARG A N 1
ATOM 2737 C CA . ARG A 1 350 ? -24.628 -1.181 33.506 1.00 62.97 350 ARG A CA 1
ATOM 2738 C C . ARG A 1 350 ? -25.998 -0.872 32.899 1.00 62.97 350 ARG A C 1
ATOM 2740 O O . ARG A 1 350 ? -26.534 -1.700 32.158 1.00 62.97 350 ARG A O 1
ATOM 2747 N N . ARG A 1 351 ? -26.607 0.278 33.214 1.00 67.12 351 ARG A N 1
ATOM 2748 C CA . ARG A 1 351 ? -27.847 0.690 32.552 1.00 67.12 351 ARG A CA 1
ATOM 2749 C C . ARG A 1 351 ? -27.619 0.721 31.036 1.00 67.12 351 ARG A C 1
ATOM 2751 O O . ARG A 1 351 ? -26.603 1.251 30.589 1.00 67.12 351 ARG A O 1
ATOM 2758 N N . PRO A 1 352 ? -28.538 0.164 30.230 1.00 71.88 352 PRO A N 1
ATOM 2759 C CA . PRO A 1 352 ? -28.418 0.218 28.782 1.00 71.88 352 PRO A CA 1
ATOM 2760 C C . PRO A 1 352 ? -28.405 1.678 28.325 1.00 71.88 352 PRO A C 1
ATOM 2762 O O . PRO A 1 352 ? -29.419 2.370 28.408 1.00 71.88 352 PRO A O 1
ATOM 2765 N N . VAL A 1 353 ? -27.251 2.152 27.861 1.00 85.44 353 VAL A N 1
ATOM 2766 C CA . VAL A 1 353 ? -27.128 3.457 27.212 1.00 85.44 353 VAL A CA 1
ATOM 2767 C C . VAL A 1 353 ? -27.257 3.238 25.713 1.00 85.44 353 VAL A C 1
ATOM 2769 O O . VAL A 1 353 ? -26.494 2.461 25.132 1.00 85.44 353 VAL A O 1
ATOM 2772 N N . GLU A 1 354 ? -28.222 3.921 25.097 1.00 90.38 354 GLU A N 1
ATOM 2773 C CA . GLU A 1 354 ? -28.410 3.922 23.645 1.00 90.38 354 GLU A CA 1
ATOM 2774 C C . GLU A 1 354 ? -27.104 4.308 22.943 1.00 90.38 354 GLU A C 1
ATOM 2776 O O . GLU A 1 354 ? -26.501 5.329 23.269 1.00 90.38 354 GLU A O 1
ATOM 2781 N N . GLU A 1 355 ? -26.659 3.498 21.985 1.00 92.38 355 GLU A N 1
ATOM 2782 C CA . GLU A 1 355 ? -25.409 3.746 21.268 1.00 92.38 355 GLU A CA 1
ATOM 2783 C C . GLU A 1 355 ? -25.469 5.043 20.440 1.00 92.38 355 GLU A C 1
ATOM 2785 O O . GLU A 1 355 ? -26.535 5.530 20.061 1.00 92.38 355 GLU A O 1
ATOM 2790 N N . TYR A 1 356 ? -24.304 5.619 20.145 1.00 92.19 356 TYR A N 1
ATOM 2791 C CA . TYR A 1 356 ? -24.218 6.747 19.227 1.00 92.19 356 TYR A CA 1
ATOM 2792 C C . TYR A 1 356 ? -24.815 6.431 17.844 1.00 92.19 356 TYR A C 1
ATOM 2794 O O . TYR A 1 356 ? -24.713 5.301 17.357 1.00 92.19 356 TYR A O 1
ATOM 2802 N N . PRO A 1 357 ? -25.344 7.453 17.143 1.00 89.69 357 PRO A N 1
ATOM 2803 C CA . PRO A 1 357 ? -25.754 7.304 15.754 1.00 89.69 357 PRO A CA 1
ATOM 2804 C C . PRO A 1 357 ? -24.605 6.776 14.873 1.00 89.69 357 PRO A C 1
ATOM 2806 O O . PRO A 1 357 ? -23.451 7.163 15.093 1.00 89.69 357 PRO A O 1
ATOM 2809 N N . PRO A 1 358 ? -24.890 5.985 13.819 1.00 86.56 358 PRO A N 1
ATOM 2810 C CA . PRO A 1 358 ? -23.859 5.415 12.947 1.00 86.56 358 PRO A CA 1
ATOM 2811 C C . PRO A 1 358 ? -22.864 6.442 12.389 1.00 86.56 358 PRO A C 1
ATOM 2813 O O . PRO A 1 358 ? -21.667 6.181 12.353 1.00 86.56 358 PRO A O 1
ATOM 2816 N N . ALA A 1 359 ? -23.330 7.640 12.019 1.00 83.56 359 ALA A N 1
ATOM 2817 C CA . ALA A 1 359 ? -22.462 8.710 11.521 1.00 83.56 359 ALA A CA 1
ATOM 2818 C C . ALA A 1 359 ? -21.402 9.143 12.552 1.00 83.56 359 ALA A C 1
ATOM 2820 O O . ALA A 1 359 ? -20.243 9.354 12.202 1.00 83.56 359 ALA A O 1
ATOM 2821 N N . THR A 1 360 ? -21.779 9.222 13.830 1.00 89.25 360 THR A N 1
ATOM 2822 C CA . THR A 1 360 ? -20.865 9.554 14.929 1.00 89.25 360 THR A CA 1
ATOM 2823 C C . THR A 1 360 ? -19.850 8.436 15.158 1.00 89.25 360 THR A C 1
ATOM 2825 O O . THR A 1 360 ? -18.672 8.713 15.369 1.00 89.25 360 THR A O 1
ATOM 2828 N N . LEU A 1 361 ? -20.279 7.174 15.067 1.00 91.50 361 LEU A N 1
ATOM 2829 C CA . LEU A 1 361 ? -19.387 6.018 15.182 1.00 91.50 361 LEU A CA 1
ATOM 2830 C C . LEU A 1 361 ? -18.352 5.974 14.058 1.00 91.50 361 LEU A C 1
ATOM 2832 O O . LEU A 1 361 ? -17.165 5.795 14.318 1.00 91.50 361 LEU A O 1
ATOM 2836 N N . LEU A 1 362 ? -18.787 6.199 12.819 1.00 88.88 362 LEU A N 1
ATOM 2837 C CA . LEU A 1 362 ? -17.898 6.262 11.663 1.00 88.88 362 LEU A CA 1
ATOM 2838 C C . LEU A 1 362 ? -16.911 7.430 11.776 1.00 88.88 362 LEU A C 1
ATOM 2840 O O . LEU A 1 362 ? -15.735 7.263 11.463 1.00 88.88 362 LEU A O 1
ATOM 2844 N N . ALA A 1 363 ? -17.351 8.588 12.279 1.00 87.44 363 ALA A N 1
ATOM 2845 C CA . ALA A 1 363 ? -16.462 9.719 12.538 1.00 87.44 363 ALA A CA 1
ATOM 2846 C C . ALA A 1 363 ? -15.384 9.380 13.584 1.00 87.44 363 ALA A C 1
ATOM 2848 O O . ALA A 1 363 ? -14.217 9.723 13.397 1.00 87.44 363 ALA A O 1
ATOM 2849 N N . MET A 1 364 ? -15.746 8.654 14.649 1.00 93.75 364 MET A N 1
ATOM 2850 C CA . MET A 1 364 ? -14.791 8.154 15.645 1.00 93.75 364 MET A CA 1
ATOM 2851 C C . MET A 1 364 ? -13.797 7.157 15.035 1.00 93.75 364 MET A C 1
ATOM 2853 O O . MET A 1 364 ? -12.593 7.277 15.254 1.00 93.75 364 MET A O 1
ATOM 2857 N N . GLU A 1 365 ? -14.266 6.204 14.229 1.00 91.88 365 GLU A N 1
ATOM 2858 C CA . GLU A 1 365 ? -13.382 5.265 13.528 1.00 91.88 365 GLU A CA 1
ATOM 2859 C C . GLU A 1 365 ? -12.406 6.007 12.616 1.00 91.88 365 GLU A C 1
ATOM 2861 O O . GLU A 1 365 ? -11.198 5.793 12.696 1.00 91.88 365 GLU A O 1
ATOM 2866 N N . LYS A 1 366 ? -12.892 6.972 11.835 1.00 87.19 366 LYS A N 1
ATOM 2867 C CA . LYS A 1 366 ? -12.035 7.787 10.976 1.00 87.19 366 LYS A CA 1
ATOM 2868 C C . LYS A 1 366 ? -10.988 8.560 11.768 1.00 87.19 366 LYS A C 1
ATOM 2870 O O . LYS A 1 366 ? -9.823 8.584 11.379 1.00 87.19 366 LYS A O 1
ATOM 2875 N N . GLU A 1 367 ? -11.374 9.183 12.875 1.00 89.62 367 GLU A N 1
ATOM 2876 C CA . GLU A 1 367 ? -10.464 10.003 13.673 1.00 89.62 367 GLU A CA 1
ATOM 2877 C C . GLU A 1 367 ? -9.351 9.173 14.339 1.00 89.62 367 GLU A C 1
ATOM 2879 O O . GLU A 1 367 ? -8.201 9.629 14.411 1.00 89.62 367 GLU A O 1
ATOM 2884 N N . TYR A 1 368 ? -9.677 7.970 14.824 1.00 92.12 368 TYR A N 1
ATOM 2885 C CA . TYR A 1 368 ? -8.774 7.163 15.653 1.00 92.12 368 TYR A CA 1
ATOM 2886 C C . TYR A 1 368 ? -8.116 5.986 14.924 1.00 92.12 368 TYR A C 1
ATOM 2888 O O . TYR A 1 368 ? -7.072 5.519 15.380 1.00 92.12 368 TYR A O 1
ATOM 2896 N N . LEU A 1 369 ? -8.675 5.547 13.794 1.00 90.50 369 LEU A N 1
ATOM 2897 C CA . LEU A 1 369 ? -8.137 4.490 12.926 1.00 90.50 369 LEU A CA 1
ATOM 2898 C C . LEU A 1 369 ? -7.683 5.019 11.559 1.00 90.50 369 LEU A C 1
ATOM 2900 O O . LEU A 1 369 ? -6.946 4.337 10.853 1.00 90.50 369 LEU A O 1
ATOM 2904 N N . GLY A 1 370 ? -8.129 6.215 11.159 1.00 84.62 370 GLY A N 1
ATOM 2905 C CA . GLY A 1 370 ? -7.876 6.785 9.830 1.00 84.62 370 GLY A CA 1
ATOM 2906 C C . GLY A 1 370 ? -8.816 6.276 8.731 1.00 84.62 370 GLY A C 1
ATOM 2907 O O . GLY A 1 370 ? -8.776 6.782 7.606 1.00 84.62 370 GLY A O 1
ATOM 2908 N N . VAL A 1 371 ? -9.678 5.304 9.042 1.00 85.56 371 VAL A N 1
ATOM 2909 C CA . VAL A 1 371 ? -10.474 4.529 8.079 1.00 85.56 371 VAL A CA 1
ATOM 2910 C C . VAL A 1 371 ? -11.848 4.170 8.647 1.00 85.56 371 VAL A C 1
ATOM 2912 O O . VAL A 1 371 ? -12.026 4.146 9.862 1.00 85.56 371 VAL A O 1
ATOM 2915 N N . TYR A 1 372 ? -12.799 3.851 7.768 1.00 85.19 372 TYR A N 1
ATOM 2916 C CA . TYR A 1 372 ? -14.102 3.297 8.144 1.00 85.19 372 TYR A CA 1
ATOM 2917 C C . TYR A 1 372 ? -14.057 1.768 8.073 1.00 85.19 372 TYR A C 1
ATOM 2919 O O . TYR A 1 372 ? -13.801 1.208 7.002 1.00 85.19 372 TYR A O 1
ATOM 2927 N N . LEU A 1 373 ? -14.297 1.089 9.199 1.00 84.19 373 LEU A N 1
ATOM 2928 C CA . LEU A 1 373 ? -14.268 -0.377 9.261 1.00 84.19 373 LEU A CA 1
ATOM 2929 C C . LEU A 1 373 ? -15.666 -0.976 9.353 1.00 84.19 373 LEU A C 1
ATOM 2931 O O . LEU A 1 373 ? -15.937 -1.979 8.700 1.00 84.19 373 LEU A O 1
ATOM 2935 N N . THR A 1 374 ? -16.549 -0.380 10.156 1.00 81.62 374 THR A N 1
ATOM 2936 C CA . THR A 1 374 ? -17.854 -0.985 10.472 1.00 81.62 374 THR A CA 1
ATOM 2937 C C . THR A 1 374 ? -18.979 -0.601 9.511 1.00 81.62 374 THR A C 1
ATOM 2939 O O . THR A 1 374 ? -20.063 -1.174 9.588 1.00 81.62 374 THR A O 1
ATOM 2942 N N . GLY A 1 375 ? -18.736 0.324 8.581 1.00 78.81 375 GLY A N 1
ATOM 2943 C CA . GLY A 1 375 ? -19.721 0.753 7.590 1.00 78.81 375 GLY A CA 1
ATOM 2944 C C . GLY A 1 375 ? -19.144 1.721 6.564 1.00 78.81 375 GLY A C 1
ATOM 2945 O O . GLY A 1 375 ? -17.948 2.019 6.574 1.00 78.81 375 GLY A O 1
ATOM 2946 N N . ASN A 1 376 ? -19.998 2.217 5.671 1.00 77.81 376 ASN A N 1
ATOM 2947 C CA . ASN A 1 376 ? -19.652 3.236 4.685 1.00 77.81 376 ASN A CA 1
ATOM 2948 C C . ASN A 1 376 ? -20.491 4.509 4.924 1.00 77.81 376 ASN A C 1
ATOM 2950 O O . ASN A 1 376 ? -21.704 4.404 5.125 1.00 77.81 376 ASN A O 1
ATOM 2954 N N . PRO A 1 377 ? -19.909 5.724 4.842 1.00 79.88 377 PRO A N 1
ATOM 2955 C CA . PRO A 1 377 ? -20.666 6.977 4.957 1.00 79.88 377 PRO A CA 1
ATOM 2956 C C . PRO A 1 377 ? -21.866 7.103 3.997 1.00 79.88 377 PRO A C 1
ATOM 2958 O O . PRO A 1 377 ? -22.790 7.872 4.260 1.00 79.88 377 PRO A O 1
ATOM 2961 N N . LEU A 1 378 ? -21.883 6.345 2.896 1.00 82.81 378 LEU A N 1
ATOM 2962 C CA . LEU A 1 378 ? -22.986 6.278 1.935 1.00 82.81 378 LEU A CA 1
ATOM 2963 C C . LEU A 1 378 ? -24.141 5.379 2.344 1.00 82.81 378 LEU A C 1
ATOM 2965 O O . LEU A 1 378 ? -25.201 5.485 1.728 1.00 82.81 378 LEU A O 1
ATOM 2969 N N . ASP A 1 379 ? -23.983 4.510 3.341 1.00 81.81 379 ASP A N 1
ATOM 2970 C CA . ASP A 1 379 ? -25.029 3.561 3.732 1.00 81.81 379 ASP A CA 1
ATOM 2971 C C . ASP A 1 379 ? -26.394 4.236 3.981 1.00 81.81 379 ASP A C 1
ATOM 2973 O O . ASP A 1 379 ? -27.384 3.772 3.406 1.00 81.81 379 ASP A O 1
ATOM 2977 N N . PRO A 1 380 ? -26.485 5.385 4.690 1.00 83.81 380 PRO A N 1
ATOM 2978 C CA . PRO A 1 380 ? -27.753 6.104 4.877 1.00 83.81 380 PRO A CA 1
ATOM 2979 C C . PRO A 1 380 ? -28.357 6.682 3.584 1.00 83.81 380 PRO A C 1
ATOM 2981 O O . PRO A 1 380 ? -29.537 7.040 3.543 1.00 83.81 380 PRO A O 1
ATOM 2984 N N . TRP A 1 381 ? -27.553 6.817 2.528 1.00 85.94 381 TRP A N 1
ATOM 2985 C CA . TRP A 1 381 ? -27.914 7.474 1.272 1.00 85.94 381 TRP A CA 1
ATOM 2986 C C . TRP A 1 381 ? -28.238 6.491 0.145 1.00 85.94 381 TRP A C 1
ATOM 2988 O O . TRP A 1 381 ? -28.913 6.890 -0.804 1.00 85.94 381 TRP A O 1
ATOM 2998 N N . LYS A 1 382 ? -27.859 5.210 0.269 1.00 82.44 382 LYS A N 1
ATOM 2999 C CA . LYS A 1 382 ? -28.078 4.161 -0.748 1.00 82.44 382 LYS A CA 1
ATOM 3000 C C . LYS A 1 382 ? -29.515 4.118 -1.275 1.00 82.44 382 LYS A C 1
ATOM 3002 O O . LYS A 1 382 ? -29.737 4.173 -2.484 1.00 82.44 382 LYS A O 1
ATOM 3007 N N . GLU A 1 383 ? -30.509 4.084 -0.384 1.00 84.56 383 GLU A N 1
ATOM 3008 C CA . GLU A 1 383 ? -31.919 4.079 -0.798 1.00 84.56 383 GLU A CA 1
ATOM 3009 C C . GLU A 1 383 ? -32.335 5.368 -1.508 1.00 84.56 383 GLU A C 1
ATOM 3011 O O . GLU A 1 383 ? -33.092 5.328 -2.480 1.00 84.56 383 GLU A O 1
ATOM 3016 N N . LYS A 1 384 ? -31.868 6.520 -1.016 1.00 88.88 384 LYS A N 1
ATOM 3017 C CA . LYS A 1 384 ? -32.202 7.821 -1.602 1.00 88.88 384 LYS A CA 1
ATOM 3018 C C . LYS A 1 384 ? -31.594 7.944 -2.994 1.00 88.88 384 LYS A C 1
ATOM 3020 O O . LYS A 1 384 ? -32.288 8.402 -3.895 1.00 88.88 384 LYS A O 1
ATOM 3025 N N . PHE A 1 385 ? -30.353 7.503 -3.186 1.00 90.25 385 PHE A N 1
ATOM 3026 C CA . PHE A 1 385 ? -29.699 7.485 -4.494 1.00 90.25 385 PHE A CA 1
ATOM 3027 C C . PHE A 1 385 ? -30.476 6.612 -5.476 1.00 90.25 385 PHE A C 1
ATOM 3029 O O . PHE A 1 385 ? -30.878 7.103 -6.529 1.00 90.25 385 PHE A O 1
ATOM 3036 N N . LYS A 1 386 ? -30.833 5.388 -5.068 1.00 85.81 386 LYS A N 1
ATOM 3037 C CA . LYS A 1 386 ? -31.645 4.479 -5.885 1.00 85.81 386 LYS A CA 1
ATOM 3038 C C . LYS A 1 386 ? -33.013 5.072 -6.248 1.00 85.81 386 LYS A C 1
ATOM 3040 O O . LYS A 1 386 ? -33.400 5.046 -7.411 1.00 85.81 386 LYS A O 1
ATOM 3045 N N . LYS A 1 387 ? -33.734 5.655 -5.281 1.00 90.12 387 LYS A N 1
ATOM 3046 C CA . LYS A 1 387 ? -35.050 6.294 -5.504 1.00 90.12 387 LYS A CA 1
ATOM 3047 C C . LYS A 1 387 ? -34.979 7.507 -6.436 1.00 90.12 387 LYS A C 1
ATOM 3049 O O . LYS A 1 387 ? -35.936 7.768 -7.153 1.00 90.12 387 LYS A O 1
ATOM 3054 N N . ASN A 1 388 ? -33.862 8.234 -6.434 1.00 89.88 388 ASN A N 1
ATOM 3055 C CA . ASN A 1 388 ? -33.642 9.387 -7.310 1.00 89.88 388 ASN A CA 1
ATOM 3056 C C . ASN A 1 388 ? -32.967 9.013 -8.641 1.00 89.88 388 ASN A C 1
ATOM 3058 O O . ASN A 1 388 ? -32.598 9.907 -9.397 1.00 89.88 388 ASN A O 1
ATOM 3062 N N . GLY A 1 389 ? -32.795 7.717 -8.930 1.00 88.62 389 GLY A N 1
ATOM 3063 C CA . GLY A 1 389 ? -32.170 7.250 -10.167 1.00 88.62 389 GLY A CA 1
ATOM 3064 C C . GLY A 1 389 ? -30.717 7.703 -10.323 1.00 88.62 389 GLY A C 1
ATOM 3065 O O . GLY A 1 389 ? -30.274 7.918 -11.448 1.00 88.62 389 GLY A O 1
ATOM 3066 N N . ILE A 1 390 ? -29.997 7.896 -9.212 1.00 91.31 390 ILE A N 1
ATOM 3067 C CA . ILE A 1 390 ? -28.555 8.157 -9.231 1.00 91.31 390 ILE A CA 1
ATOM 3068 C C . ILE A 1 390 ? -27.867 6.803 -9.462 1.00 91.31 390 ILE A C 1
ATOM 3070 O O . ILE A 1 390 ? -27.972 5.940 -8.584 1.00 91.31 390 ILE A O 1
ATOM 3074 N N . PRO A 1 391 ? -27.229 6.592 -10.628 1.00 86.81 391 PRO A N 1
ATOM 3075 C CA . PRO A 1 391 ? -26.544 5.343 -10.940 1.00 86.81 391 PRO A CA 1
ATOM 3076 C C . PRO A 1 391 ? -25.312 5.156 -10.053 1.00 86.81 391 PRO A C 1
ATOM 3078 O O . PRO A 1 391 ? -24.790 6.117 -9.477 1.00 86.81 391 PRO A O 1
ATOM 3081 N N . SER A 1 392 ? -24.845 3.913 -9.963 1.00 85.81 392 SER A N 1
ATOM 3082 C CA . SER A 1 392 ? -23.564 3.614 -9.323 1.00 85.81 392 SER A CA 1
ATOM 3083 C C . SER A 1 392 ? -22.398 4.220 -10.109 1.00 85.81 392 SER A C 1
ATOM 3085 O O . SER A 1 392 ? -22.504 4.484 -11.309 1.00 85.81 392 SER A O 1
ATOM 3087 N N . ILE A 1 393 ? -21.266 4.461 -9.450 1.00 88.62 393 ILE A N 1
ATOM 3088 C CA . ILE A 1 393 ? -20.090 5.017 -10.126 1.00 88.62 393 ILE A CA 1
ATOM 3089 C C . ILE A 1 393 ? -19.595 4.076 -11.225 1.00 88.62 393 ILE A C 1
ATOM 3091 O O . ILE A 1 393 ? -19.217 4.557 -12.292 1.00 88.62 393 ILE A O 1
ATOM 3095 N N . MET A 1 394 ? -19.658 2.759 -11.018 1.00 81.00 394 MET A N 1
ATOM 3096 C CA . MET A 1 394 ? -19.298 1.797 -12.058 1.00 81.00 394 MET A CA 1
ATOM 3097 C C . MET A 1 394 ? -20.195 1.929 -13.297 1.00 81.00 394 MET A C 1
ATOM 3099 O O . MET A 1 394 ? -19.675 2.025 -14.402 1.00 81.00 394 MET A O 1
ATOM 3103 N N . GLU A 1 395 ? -21.517 2.050 -13.135 1.00 84.25 395 GLU A N 1
ATOM 3104 C CA . GLU A 1 395 ? -22.442 2.276 -14.262 1.00 84.25 395 GLU A CA 1
ATOM 3105 C C . GLU A 1 395 ? -22.132 3.572 -15.028 1.00 84.25 395 GLU A C 1
ATOM 3107 O O . GLU A 1 395 ? -22.308 3.642 -16.243 1.00 84.25 395 GLU A O 1
ATOM 3112 N N . ILE A 1 396 ? -21.672 4.617 -14.329 1.00 86.69 396 ILE A N 1
ATOM 3113 C CA . ILE A 1 396 ? -21.239 5.867 -14.969 1.00 86.69 396 ILE A CA 1
ATOM 3114 C C . ILE A 1 396 ? -19.947 5.642 -15.757 1.00 86.69 396 ILE A C 1
ATOM 3116 O O . ILE A 1 396 ? -19.818 6.144 -16.871 1.00 86.69 396 ILE A O 1
ATOM 3120 N N . ILE A 1 397 ? -18.994 4.901 -15.188 1.00 83.25 397 ILE A N 1
ATOM 3121 C CA . ILE A 1 397 ? -17.717 4.585 -15.836 1.00 83.25 397 ILE A CA 1
ATOM 3122 C C . ILE A 1 397 ? -17.923 3.670 -17.048 1.00 83.25 397 ILE A C 1
ATOM 3124 O O . ILE A 1 397 ? -17.204 3.818 -18.029 1.00 83.25 397 ILE A O 1
ATOM 3128 N N . GLU A 1 398 ? -18.904 2.771 -17.035 1.00 81.25 398 GLU A N 1
ATOM 3129 C CA . GLU A 1 398 ? -19.244 1.910 -18.179 1.00 81.25 398 GLU A CA 1
ATOM 3130 C C . GLU A 1 398 ? -19.998 2.654 -19.296 1.00 81.25 398 GLU A C 1
ATOM 3132 O O . GLU A 1 398 ? -20.101 2.152 -20.412 1.00 81.25 398 GLU A O 1
ATOM 3137 N N . ASP A 1 399 ? -20.499 3.871 -19.051 1.00 78.00 399 ASP A N 1
ATOM 3138 C CA . ASP A 1 399 ? -21.173 4.663 -20.082 1.00 78.00 399 ASP A CA 1
ATOM 3139 C C . ASP A 1 399 ? -20.151 5.365 -20.990 1.00 78.00 399 ASP A C 1
ATOM 3141 O O . ASP A 1 399 ? -19.430 6.272 -20.571 1.00 78.00 399 ASP A O 1
ATOM 3145 N N . ASP A 1 400 ? -20.068 4.950 -22.253 1.00 73.81 400 ASP A N 1
ATOM 3146 C CA . ASP A 1 400 ? -19.152 5.526 -23.253 1.00 73.81 400 ASP A CA 1
ATOM 3147 C C . ASP A 1 400 ? -19.678 6.804 -23.921 1.00 73.81 400 ASP A C 1
ATOM 3149 O O . ASP A 1 400 ? -19.029 7.372 -24.798 1.00 73.81 400 ASP A O 1
ATOM 3153 N N . ARG A 1 401 ? -20.860 7.286 -23.528 1.00 77.44 401 ARG A N 1
ATOM 3154 C CA . ARG A 1 401 ? -21.444 8.499 -24.106 1.00 77.44 401 ARG A CA 1
ATOM 3155 C C . ARG A 1 401 ? -21.057 9.717 -23.280 1.00 77.44 401 ARG A C 1
ATOM 3157 O O . ARG A 1 401 ? -21.371 9.794 -22.092 1.00 77.44 401 ARG A O 1
ATOM 3164 N N . GLU A 1 402 ? -20.508 10.739 -23.934 1.00 78.44 402 GLU A N 1
ATOM 3165 C CA . GLU A 1 402 ? -20.403 12.072 -23.338 1.00 78.44 402 GLU A CA 1
ATOM 3166 C C . GLU A 1 402 ? -21.802 12.634 -23.062 1.00 78.44 402 GLU A C 1
ATOM 3168 O O . GLU A 1 402 ? -22.499 13.135 -23.949 1.00 78.44 402 GLU A O 1
ATOM 3173 N N . ARG A 1 403 ? -22.236 12.560 -21.804 1.00 86.25 403 ARG A N 1
ATOM 3174 C CA . ARG A 1 403 ? -23.526 13.103 -21.379 1.00 86.25 403 ARG A CA 1
ATOM 3175 C C . ARG A 1 403 ? -23.457 13.754 -20.010 1.00 86.25 403 ARG A C 1
ATOM 3177 O O . ARG A 1 403 ? -22.499 13.610 -19.252 1.00 86.25 403 ARG A O 1
ATOM 3184 N N . GLN A 1 404 ? -24.518 14.488 -19.701 1.00 90.69 404 GLN A N 1
ATOM 3185 C CA . GLN A 1 404 ? -24.784 14.949 -18.347 1.00 90.69 404 GLN A CA 1
ATOM 3186 C C . GLN A 1 404 ? -25.146 13.755 -17.457 1.00 90.69 404 GLN A C 1
ATOM 3188 O O . GLN A 1 404 ? -26.055 12.986 -17.778 1.00 90.69 404 GLN A O 1
ATOM 3193 N N . VAL A 1 405 ? -24.447 13.633 -16.333 1.00 93.06 405 VAL A N 1
ATOM 3194 C CA . VAL A 1 405 ? -24.666 12.606 -15.314 1.00 93.06 405 VAL A CA 1
ATOM 3195 C C . VAL A 1 405 ? -24.768 13.247 -13.933 1.00 93.06 405 VAL A C 1
ATOM 3197 O O . VAL A 1 405 ? -24.224 14.326 -13.679 1.00 93.06 405 VAL A O 1
ATOM 3200 N N . VAL A 1 406 ? -25.497 12.577 -13.045 1.00 94.50 406 VAL A N 1
ATOM 3201 C CA . VAL A 1 406 ? -25.567 12.902 -11.621 1.00 94.50 406 VAL A CA 1
ATOM 3202 C C . VAL A 1 406 ? -24.959 11.723 -10.878 1.00 94.50 406 VAL A C 1
ATOM 3204 O O . VAL A 1 406 ? -25.450 10.610 -11.018 1.00 94.50 406 VAL A O 1
ATOM 3207 N N . ALA A 1 407 ? -23.897 11.971 -10.122 1.00 93.50 407 ALA A N 1
ATOM 3208 C CA . ALA A 1 407 ? -23.163 10.971 -9.360 1.00 93.50 407 ALA A CA 1
ATOM 3209 C C . ALA A 1 407 ? -23.242 11.304 -7.868 1.00 93.50 407 ALA A C 1
ATOM 3211 O O . ALA A 1 407 ? -23.169 12.475 -7.491 1.00 93.50 407 ALA A O 1
ATOM 3212 N N . GLY A 1 408 ? -23.388 10.292 -7.018 1.00 92.94 408 GLY A N 1
ATOM 3213 C CA . GLY A 1 408 ? -23.389 10.441 -5.565 1.00 92.94 408 GLY A CA 1
ATOM 3214 C C . GLY A 1 408 ? -22.286 9.597 -4.944 1.00 92.94 408 GLY A C 1
ATOM 3215 O O . GLY A 1 408 ? -22.105 8.453 -5.343 1.00 92.94 408 GLY A O 1
ATOM 3216 N N . GLY A 1 409 ? -21.557 10.142 -3.975 1.00 91.62 409 GLY A N 1
ATOM 3217 C CA . GLY A 1 409 ? -20.419 9.441 -3.384 1.00 91.62 409 GLY A CA 1
ATOM 3218 C C . GLY A 1 409 ? -19.780 10.191 -2.220 1.00 91.62 409 GLY A C 1
ATOM 3219 O O . GLY A 1 409 ? -20.228 11.276 -1.841 1.00 91.62 409 GLY A O 1
ATOM 3220 N N . VAL A 1 410 ? -18.743 9.595 -1.641 1.00 89.75 410 VAL A N 1
ATOM 3221 C CA . VAL A 1 410 ? -17.881 10.232 -0.639 1.00 89.75 410 VAL A CA 1
ATOM 3222 C C . VAL A 1 410 ? -16.732 10.927 -1.355 1.00 89.75 410 VAL A C 1
ATOM 3224 O O . VAL A 1 410 ? -16.169 10.386 -2.304 1.00 89.75 410 VAL A O 1
ATOM 3227 N N . VAL A 1 411 ? -16.383 12.130 -0.909 1.00 90.69 411 VAL A N 1
ATOM 3228 C CA . VAL A 1 411 ? -15.210 12.850 -1.414 1.00 90.69 411 VAL A CA 1
ATOM 3229 C C . VAL A 1 411 ? -13.933 12.302 -0.785 1.00 90.69 411 VAL A C 1
ATOM 3231 O O . VAL A 1 411 ? -13.799 12.283 0.436 1.00 90.69 411 VAL A O 1
ATOM 3234 N N . SER A 1 412 ? -12.959 11.943 -1.612 1.00 84.69 412 SER A N 1
ATOM 3235 C CA . SER A 1 412 ? -11.592 11.615 -1.214 1.00 84.69 412 SER A CA 1
ATOM 3236 C C . SER A 1 412 ? -10.578 12.440 -2.025 1.00 84.69 412 SER A C 1
ATOM 3238 O O . SER A 1 412 ? -10.894 13.010 -3.073 1.00 84.69 412 SER A O 1
ATOM 3240 N N . ALA A 1 413 ? -9.343 12.545 -1.524 1.00 83.06 413 ALA A N 1
ATOM 3241 C CA . ALA A 1 413 ? -8.219 13.202 -2.203 1.00 83.06 413 ALA A CA 1
ATOM 3242 C C . ALA A 1 413 ? -8.496 14.625 -2.750 1.00 83.06 413 ALA A C 1
ATOM 3244 O O . ALA A 1 413 ? -7.995 14.990 -3.816 1.00 83.06 413 ALA A O 1
ATOM 3245 N N . TRP A 1 414 ? -9.262 15.453 -2.029 1.00 89.50 414 TRP A N 1
ATOM 3246 C CA . TRP A 1 414 ? -9.516 16.844 -2.412 1.00 89.50 414 TRP A CA 1
ATOM 3247 C C . TRP A 1 414 ? -8.214 17.638 -2.555 1.00 89.50 414 TRP A C 1
ATOM 3249 O O . TRP A 1 414 ? -7.473 17.849 -1.590 1.00 89.50 414 TRP A O 1
ATOM 3259 N N . LYS A 1 415 ? -7.946 18.124 -3.767 1.00 89.94 415 LYS A N 1
ATOM 3260 C CA . LYS A 1 415 ? -6.708 18.809 -4.130 1.00 89.94 415 LYS A CA 1
ATOM 3261 C C . LYS A 1 415 ? -7.000 20.141 -4.803 1.00 89.94 415 LYS A C 1
ATOM 3263 O O . LYS A 1 415 ? -7.578 20.204 -5.886 1.00 89.94 415 LYS A O 1
ATOM 3268 N N . ARG A 1 416 ? -6.505 21.219 -4.194 1.00 92.38 416 ARG A N 1
ATOM 3269 C CA . ARG A 1 416 ? -6.506 22.557 -4.793 1.00 92.38 416 ARG A CA 1
ATOM 3270 C C . ARG A 1 416 ? -5.432 22.656 -5.876 1.00 92.38 416 ARG A C 1
ATOM 3272 O O . ARG A 1 416 ? -4.287 22.260 -5.666 1.00 92.38 416 ARG A O 1
ATOM 3279 N N . MET A 1 417 ? -5.794 23.236 -7.011 1.00 91.25 417 MET A N 1
ATOM 3280 C CA . MET A 1 417 ? -4.927 23.455 -8.164 1.00 91.25 417 MET A CA 1
ATOM 3281 C C . MET A 1 417 ? -5.012 24.906 -8.639 1.00 91.25 417 MET A C 1
ATOM 3283 O O . MET A 1 417 ? -5.985 25.610 -8.375 1.00 91.25 417 MET A O 1
ATOM 3287 N N . VAL A 1 418 ? -3.984 25.345 -9.363 1.00 90.75 418 VAL A N 1
ATOM 3288 C CA . VAL A 1 418 ? -3.945 26.656 -10.017 1.00 90.75 418 VAL A CA 1
ATOM 3289 C C . VAL A 1 418 ? -3.902 26.425 -11.522 1.00 90.75 418 VAL A C 1
ATOM 3291 O O . VAL A 1 418 ? -3.068 25.672 -12.021 1.00 90.75 418 VAL A O 1
ATOM 3294 N N . THR A 1 419 ? -4.822 27.048 -12.250 1.00 88.75 419 THR A N 1
ATOM 3295 C CA . THR A 1 419 ? -4.841 27.016 -13.718 1.00 88.75 419 THR A CA 1
ATOM 3296 C C . THR A 1 419 ? -3.655 27.792 -14.299 1.00 88.75 419 THR A C 1
ATOM 3298 O O . THR A 1 419 ? -3.091 28.667 -13.644 1.00 88.75 419 THR A O 1
ATOM 3301 N N . LYS A 1 420 ? -3.322 27.562 -15.578 1.00 84.25 420 LYS A N 1
ATOM 3302 C CA . LYS A 1 420 ? -2.315 28.369 -16.300 1.00 84.25 420 LYS A CA 1
ATOM 3303 C C . LYS A 1 420 ? -2.630 29.875 -16.295 1.00 84.25 420 LYS A C 1
ATOM 3305 O O . LYS A 1 420 ? -1.722 30.686 -16.396 1.00 84.25 420 LYS A O 1
ATOM 3310 N N . ALA A 1 421 ? -3.907 30.237 -16.151 1.00 85.75 421 ALA A N 1
ATOM 3311 C CA . ALA A 1 421 ? -4.390 31.614 -16.054 1.00 85.75 421 ALA A CA 1
ATOM 3312 C C . ALA A 1 421 ? -4.414 32.166 -14.609 1.00 85.75 421 ALA A C 1
ATOM 3314 O O . ALA A 1 421 ? -5.020 33.205 -14.365 1.00 85.75 421 ALA A O 1
ATOM 3315 N N . GLY A 1 422 ? -3.826 31.463 -13.634 1.00 89.81 422 GLY A N 1
ATOM 3316 C CA . GLY A 1 422 ? -3.723 31.909 -12.239 1.00 89.81 422 GLY A CA 1
ATOM 3317 C C . GLY A 1 422 ? -4.990 31.740 -11.391 1.00 89.81 422 GLY A C 1
ATOM 3318 O O . GLY A 1 422 ? -4.967 32.042 -10.203 1.00 89.81 422 GLY A O 1
ATOM 3319 N N . LYS A 1 423 ? -6.095 31.235 -11.956 1.00 92.31 423 LYS A N 1
ATOM 3320 C CA . LYS A 1 423 ? -7.342 30.986 -11.212 1.00 92.31 423 LYS A CA 1
ATOM 3321 C C . LYS A 1 423 ? -7.285 29.672 -10.439 1.00 92.31 423 LYS A C 1
ATOM 3323 O O . LYS A 1 423 ? -6.747 28.690 -10.958 1.00 92.31 423 LYS A O 1
ATOM 3328 N N . LEU A 1 424 ? -7.873 29.650 -9.245 1.00 92.94 424 LEU A N 1
ATOM 3329 C CA . LEU A 1 424 ? -7.986 28.453 -8.411 1.00 92.94 424 LEU A CA 1
ATOM 3330 C C . LEU A 1 424 ? -9.027 27.489 -8.975 1.00 92.94 424 LEU A C 1
ATOM 3332 O O . LEU A 1 424 ? -10.056 27.915 -9.476 1.00 92.94 424 LEU A O 1
ATOM 3336 N N . MET A 1 425 ? -8.756 26.196 -8.882 1.00 94.44 425 MET A N 1
ATOM 3337 C CA . MET A 1 425 ? -9.677 25.110 -9.210 1.00 94.44 425 MET A CA 1
ATOM 3338 C C . MET A 1 425 ? -9.421 23.939 -8.251 1.00 94.44 425 MET A C 1
ATOM 3340 O O . MET A 1 425 ? -8.464 23.981 -7.471 1.00 94.44 425 MET A O 1
ATOM 3344 N N . ALA A 1 426 ? -10.227 22.883 -8.304 1.00 94.44 426 ALA A N 1
ATOM 3345 C CA . ALA A 1 426 ? -9.952 21.667 -7.539 1.00 94.44 426 ALA A CA 1
ATOM 3346 C C . ALA A 1 426 ? -10.170 20.400 -8.363 1.00 94.44 426 ALA A C 1
ATOM 3348 O O . ALA A 1 426 ? -10.924 20.399 -9.332 1.00 94.44 426 ALA A O 1
ATOM 3349 N N . THR A 1 427 ? -9.507 19.328 -7.950 1.00 94.44 427 THR A N 1
ATOM 3350 C CA . THR A 1 427 ? -9.846 17.955 -8.332 1.00 94.44 427 THR A CA 1
ATOM 3351 C C . THR A 1 427 ? -10.058 17.137 -7.063 1.00 94.44 427 THR A C 1
ATOM 3353 O O . THR A 1 427 ? -9.437 17.419 -6.035 1.00 94.44 427 THR A O 1
ATOM 3356 N N . PHE A 1 428 ? -10.952 16.160 -7.107 1.00 94.06 428 PHE A N 1
ATOM 3357 C CA . PHE A 1 428 ? -11.151 15.192 -6.034 1.00 94.06 428 PHE A CA 1
ATOM 3358 C C . PHE A 1 428 ? -11.636 13.863 -6.612 1.00 94.06 428 PHE A C 1
ATOM 3360 O O . PHE A 1 428 ? -12.060 13.799 -7.764 1.00 94.06 428 PHE A O 1
ATOM 3367 N N . ARG A 1 429 ? -11.593 12.796 -5.817 1.00 90.31 429 ARG A N 1
ATOM 3368 C CA . ARG A 1 429 ? -12.184 11.506 -6.172 1.00 90.31 429 ARG A CA 1
ATOM 3369 C C . ARG A 1 429 ? -13.535 11.348 -5.499 1.00 90.31 429 ARG A C 1
ATOM 3371 O O . ARG A 1 429 ? -13.679 11.596 -4.306 1.00 90.31 429 ARG A O 1
ATOM 3378 N N . LEU A 1 430 ? -14.535 10.987 -6.289 1.00 92.44 430 LEU A N 1
ATOM 3379 C CA . LEU A 1 430 ? -15.847 10.593 -5.810 1.00 92.44 430 LEU A CA 1
ATOM 3380 C C . LEU A 1 430 ? -15.872 9.070 -5.740 1.00 92.44 430 LEU A C 1
ATOM 3382 O O . LEU A 1 430 ? -15.603 8.417 -6.746 1.00 92.44 430 LEU A O 1
ATOM 3386 N N . GLU A 1 431 ? -16.161 8.523 -4.567 1.00 86.50 431 GLU A N 1
ATOM 3387 C CA . GLU A 1 431 ? -16.119 7.081 -4.312 1.00 86.50 431 GLU A CA 1
ATOM 3388 C C . GLU A 1 431 ? -17.483 6.563 -3.859 1.00 86.50 431 GLU A C 1
ATOM 3390 O O . GLU A 1 431 ? -18.169 7.208 -3.061 1.00 86.50 431 GLU A O 1
ATOM 3395 N N . ASP A 1 432 ? -17.865 5.387 -4.352 1.00 84.75 432 ASP A N 1
ATOM 3396 C CA . ASP A 1 432 ? -18.979 4.591 -3.847 1.00 84.75 432 ASP A CA 1
ATOM 3397 C C . ASP A 1 432 ? -18.558 3.123 -3.646 1.00 84.75 432 ASP A C 1
ATOM 3399 O O . ASP A 1 432 ? -17.376 2.794 -3.688 1.00 84.75 432 ASP A O 1
ATOM 3403 N N . MET A 1 433 ? -19.510 2.221 -3.386 1.00 73.38 433 MET A N 1
ATOM 3404 C CA . MET A 1 433 ? -19.205 0.795 -3.166 1.00 73.38 433 MET A CA 1
ATOM 3405 C C . MET A 1 433 ? -18.813 0.039 -4.450 1.00 73.38 433 MET A C 1
ATOM 3407 O O . MET A 1 433 ? -18.488 -1.143 -4.377 1.00 73.38 433 MET A O 1
ATOM 3411 N N . THR A 1 434 ? -18.920 0.675 -5.616 1.00 74.56 434 THR A N 1
ATOM 3412 C CA . THR A 1 434 ? -18.736 0.065 -6.940 1.00 74.56 434 THR A CA 1
ATOM 3413 C C . THR A 1 434 ? -17.509 0.600 -7.671 1.00 74.56 434 THR A C 1
ATOM 3415 O O . THR A 1 434 ? -16.940 -0.115 -8.491 1.00 74.56 434 THR A O 1
ATOM 3418 N N . GLY A 1 435 ? -17.064 1.824 -7.372 1.00 74.56 435 GLY A N 1
ATOM 3419 C CA . GLY A 1 435 ? -15.900 2.411 -8.022 1.00 74.56 435 GLY A CA 1
ATOM 3420 C C . GLY A 1 435 ? -15.524 3.805 -7.527 1.00 74.56 435 GLY A C 1
ATOM 3421 O O . GLY A 1 435 ? -16.066 4.335 -6.558 1.00 74.56 435 GLY A O 1
ATOM 3422 N N . SER A 1 436 ? -14.565 4.404 -8.233 1.00 84.81 436 SER A N 1
ATOM 3423 C CA . SER A 1 436 ? -14.059 5.757 -7.996 1.00 84.81 436 SER A CA 1
ATOM 3424 C C . SER A 1 436 ? -14.015 6.529 -9.311 1.00 84.81 436 SER A C 1
ATOM 3426 O O . SER A 1 436 ? -13.491 6.024 -10.300 1.00 84.81 436 SER A O 1
ATOM 3428 N N . LEU A 1 437 ? -14.501 7.771 -9.303 1.00 90.00 437 LEU A N 1
ATOM 3429 C CA . LEU A 1 437 ? -14.502 8.678 -10.453 1.00 90.00 437 LEU A CA 1
ATOM 3430 C C . LEU A 1 437 ? -13.789 9.984 -10.090 1.00 90.00 437 LEU A C 1
ATOM 3432 O O . LEU A 1 437 ? -14.099 10.597 -9.068 1.00 90.00 437 LEU A O 1
ATOM 3436 N N . GLU A 1 438 ? -12.829 10.423 -10.904 1.00 92.56 438 GLU A N 1
ATOM 3437 C CA . GLU A 1 438 ? -12.192 11.728 -10.702 1.00 92.56 438 GLU A CA 1
ATOM 3438 C C . GLU A 1 438 ? -13.156 12.850 -11.110 1.00 92.56 438 GLU A C 1
ATOM 3440 O O . GLU A 1 438 ? -13.782 12.804 -12.169 1.00 92.56 438 GLU A O 1
ATOM 3445 N N . VAL A 1 439 ? -13.273 13.872 -10.266 1.00 95.38 439 VAL A N 1
ATOM 3446 C CA . VAL A 1 439 ? -14.158 15.017 -10.456 1.00 95.38 439 VAL A CA 1
ATOM 3447 C C . VAL A 1 439 ? -13.336 16.294 -10.546 1.00 95.38 439 VAL A C 1
ATOM 3449 O O . VAL A 1 439 ? -12.618 16.657 -9.614 1.00 95.38 439 VAL A O 1
ATOM 3452 N N . LEU A 1 440 ? -13.502 17.024 -11.648 1.00 95.12 440 LEU A N 1
ATOM 3453 C CA . LEU A 1 440 ? -12.853 18.307 -11.881 1.00 95.12 440 LEU A CA 1
ATOM 3454 C C . LEU A 1 440 ? -13.800 19.464 -11.552 1.00 95.12 440 LEU A C 1
ATOM 3456 O O . LEU A 1 440 ? -14.883 19.578 -12.126 1.00 95.12 440 LEU A O 1
ATOM 3460 N N . VAL A 1 441 ? -13.366 20.363 -10.673 1.00 96.00 441 VAL A N 1
ATOM 3461 C CA . VAL A 1 441 ? -14.115 21.546 -10.237 1.00 96.00 441 VAL A CA 1
ATOM 3462 C C . VAL A 1 441 ? -13.478 22.793 -10.833 1.00 96.00 441 VAL A C 1
ATOM 3464 O O . VAL A 1 441 ? -12.424 23.241 -10.381 1.00 96.00 441 VAL A O 1
ATOM 3467 N N . PHE A 1 442 ? -14.117 23.370 -11.851 1.00 94.75 442 PHE A N 1
ATOM 3468 C CA . PHE A 1 442 ? -13.638 24.589 -12.507 1.00 94.75 442 PHE A CA 1
ATOM 3469 C C . PHE A 1 442 ? -13.695 25.821 -11.587 1.00 94.75 442 PHE A C 1
ATOM 3471 O O . PHE A 1 442 ? -14.503 25.846 -10.657 1.00 94.75 442 PHE A O 1
ATOM 3478 N N . PRO A 1 443 ? -12.911 26.882 -11.874 1.00 95.25 443 PRO A N 1
ATOM 3479 C CA . PRO A 1 443 ? -12.774 28.031 -10.978 1.00 95.25 443 PRO A CA 1
ATOM 3480 C C . PRO A 1 443 ? -14.075 28.670 -10.498 1.00 95.25 443 PRO A C 1
ATOM 3482 O O . PRO A 1 443 ? -14.210 28.957 -9.315 1.00 95.25 443 PRO A O 1
ATOM 3485 N N . LYS A 1 444 ? -15.055 28.827 -11.395 1.00 93.69 444 LYS A N 1
ATOM 3486 C CA . LYS A 1 444 ? -16.353 29.415 -11.047 1.00 93.69 444 LYS A CA 1
ATOM 3487 C C . LYS A 1 444 ? -17.076 28.602 -9.966 1.00 93.69 444 LYS A C 1
ATOM 3489 O O . LYS A 1 444 ? -17.540 29.165 -8.988 1.00 93.69 444 LYS A O 1
ATOM 3494 N N . LEU A 1 445 ? -17.134 27.280 -10.130 1.00 93.75 445 LEU A N 1
ATOM 3495 C CA . LEU A 1 445 ? -17.776 26.395 -9.158 1.00 93.75 445 LEU A CA 1
ATOM 3496 C C . LEU A 1 445 ? -16.940 26.269 -7.877 1.00 93.75 445 LEU A C 1
ATOM 3498 O O . LEU A 1 445 ? -17.497 26.142 -6.795 1.00 93.75 445 LEU A O 1
ATOM 3502 N N . TYR A 1 446 ? -15.608 26.325 -7.983 1.00 92.94 446 TYR A N 1
ATOM 3503 C CA . TYR A 1 446 ? -14.713 26.278 -6.827 1.00 92.94 446 TYR A CA 1
ATOM 3504 C C . TYR A 1 446 ? -14.978 27.438 -5.859 1.00 92.94 446 TYR A C 1
ATOM 3506 O O . TYR A 1 446 ? -15.116 27.199 -4.661 1.00 92.94 446 TYR A O 1
ATOM 3514 N N . GLU A 1 447 ? -15.102 28.669 -6.363 1.00 92.12 447 GLU A N 1
ATOM 3515 C CA . GLU A 1 447 ? -15.416 29.845 -5.538 1.00 92.12 447 GLU A CA 1
ATOM 3516 C C . GLU A 1 447 ? -16.704 29.643 -4.722 1.00 92.12 447 GLU A C 1
ATOM 3518 O O . GLU A 1 447 ? -16.729 29.981 -3.542 1.00 92.12 447 GLU A O 1
ATOM 3523 N N . GLU A 1 448 ? -17.719 28.990 -5.296 1.00 91.00 448 GLU A N 1
ATOM 3524 C CA . GLU A 1 448 ? -19.008 28.729 -4.641 1.00 91.00 448 GLU A CA 1
ATOM 3525 C C . GLU A 1 448 ? -18.944 27.643 -3.551 1.00 91.00 448 GLU A C 1
ATOM 3527 O O . GLU A 1 448 ? -19.683 27.715 -2.570 1.00 91.00 448 GLU A O 1
ATOM 3532 N N . VAL A 1 449 ? -18.095 26.618 -3.705 1.00 90.56 449 VAL A N 1
ATOM 3533 C CA . VAL A 1 449 ? -18.160 25.409 -2.853 1.00 90.56 449 VAL A CA 1
ATOM 3534 C C . VAL A 1 449 ? -16.956 25.194 -1.946 1.00 90.56 449 VAL A C 1
ATOM 3536 O O . VAL A 1 449 ? -17.034 24.358 -1.047 1.00 90.56 449 VAL A O 1
ATOM 3539 N N . HIS A 1 450 ? -15.849 25.912 -2.150 1.00 86.69 450 HIS A N 1
ATOM 3540 C CA . HIS A 1 450 ? -14.588 25.630 -1.458 1.00 86.69 450 HIS A CA 1
ATOM 3541 C C . HIS A 1 450 ? -14.666 25.748 0.073 1.00 86.69 450 HIS A C 1
ATOM 3543 O O . HIS A 1 450 ? -13.988 24.987 0.754 1.00 86.69 450 HIS A O 1
ATOM 3549 N N . GLU A 1 451 ? -15.496 26.642 0.620 1.00 87.06 451 GLU A N 1
ATOM 3550 C CA . GLU A 1 451 ? -15.654 26.808 2.077 1.00 87.06 451 GLU A CA 1
ATOM 3551 C C . GLU A 1 451 ? -16.307 25.594 2.742 1.00 87.06 451 GLU A C 1
ATOM 3553 O O . GLU A 1 451 ? -16.031 25.270 3.893 1.00 87.06 451 GLU A O 1
ATOM 3558 N N . THR A 1 452 ? -17.181 24.909 2.004 1.00 83.56 452 THR A N 1
ATOM 3559 C CA . THR A 1 452 ? -17.871 23.704 2.473 1.00 83.56 452 THR A CA 1
ATOM 3560 C C . THR A 1 452 ? -17.203 22.429 1.966 1.00 83.56 452 THR A C 1
ATOM 3562 O O . THR A 1 452 ? -17.625 21.328 2.316 1.00 83.56 452 THR A O 1
ATOM 3565 N N . ALA A 1 453 ? -16.144 22.542 1.171 1.00 85.12 453 ALA A N 1
ATOM 3566 C CA . ALA A 1 453 ? -15.455 21.389 0.634 1.00 85.12 453 ALA A CA 1
ATOM 3567 C C . ALA A 1 453 ? -14.590 20.692 1.684 1.00 85.12 453 ALA A C 1
ATOM 3569 O O . ALA A 1 453 ? -13.918 21.321 2.498 1.00 85.12 453 ALA A O 1
ATOM 3570 N N . GLY A 1 454 ? -14.582 19.365 1.630 1.00 81.56 454 GLY A N 1
ATOM 3571 C CA . GLY A 1 454 ? -13.739 18.544 2.483 1.00 81.56 454 GLY A CA 1
ATOM 3572 C C . GLY A 1 454 ? -13.803 17.081 2.078 1.00 81.56 454 GLY A C 1
ATOM 3573 O O . GLY A 1 454 ? -14.801 16.632 1.510 1.00 81.56 454 GLY A O 1
ATOM 3574 N N . ASN A 1 455 ? -12.731 16.352 2.385 1.00 83.38 455 ASN A N 1
ATOM 3575 C CA . ASN A 1 455 ? -12.741 14.895 2.317 1.00 83.38 455 ASN A CA 1
ATOM 3576 C C . ASN A 1 455 ? -13.784 14.327 3.286 1.00 83.38 455 ASN A C 1
ATOM 3578 O O . ASN A 1 455 ? -14.228 15.013 4.208 1.00 83.38 455 ASN A O 1
ATOM 3582 N N . ASP A 1 456 ? -14.164 13.072 3.061 1.00 77.50 456 ASP A N 1
ATOM 3583 C CA . ASP A 1 456 ? -15.063 12.287 3.908 1.00 77.50 456 ASP A CA 1
ATOM 3584 C C . ASP A 1 456 ? -16.517 12.794 3.956 1.00 77.50 456 ASP A C 1
ATOM 3586 O O . ASP A 1 456 ? -17.363 12.245 4.663 1.00 77.50 456 ASP A O 1
ATOM 3590 N N . ARG A 1 457 ? -16.848 13.818 3.164 1.00 86.19 457 ARG A N 1
ATOM 3591 C CA . ARG A 1 457 ? -18.215 14.318 3.025 1.00 86.19 457 ARG A CA 1
ATOM 3592 C C . ARG A 1 457 ? -18.949 13.583 1.915 1.00 86.19 457 ARG A C 1
ATOM 3594 O O . ARG A 1 457 ? -18.404 13.370 0.832 1.00 86.19 457 ARG A O 1
ATOM 3601 N N . VAL A 1 458 ? -20.218 13.272 2.164 1.00 90.00 458 VAL A N 1
ATOM 3602 C CA . VAL A 1 458 ? -21.116 12.758 1.129 1.00 90.00 458 VAL A CA 1
ATOM 3603 C C . VAL A 1 458 ? -21.589 13.913 0.254 1.00 90.00 458 VAL A C 1
ATOM 3605 O O . VAL A 1 458 ? -22.012 14.963 0.747 1.00 90.00 458 VAL A O 1
ATOM 3608 N N . VAL A 1 459 ? -21.526 13.720 -1.057 1.00 94.00 459 VAL A N 1
ATOM 3609 C CA . VAL A 1 459 ? -21.848 14.746 -2.041 1.00 94.00 459 VAL A CA 1
ATOM 3610 C C . VAL A 1 459 ? -22.629 14.153 -3.206 1.00 94.00 459 VAL A C 1
ATOM 3612 O O . VAL A 1 459 ? -22.470 12.985 -3.555 1.00 94.00 459 VAL A O 1
ATOM 3615 N N . VAL A 1 460 ? -23.467 14.983 -3.821 1.00 94.94 460 VAL A N 1
ATOM 3616 C CA . VAL A 1 460 ? -24.036 14.731 -5.144 1.00 94.94 460 VAL A CA 1
ATOM 3617 C C . VAL A 1 460 ? -23.435 15.734 -6.119 1.00 94.94 460 VAL A C 1
ATOM 3619 O O . VAL A 1 460 ? -23.508 16.947 -5.908 1.00 94.94 460 VAL A O 1
ATOM 3622 N N . VAL A 1 461 ? -22.842 15.222 -7.190 1.00 95.94 461 VAL A N 1
ATOM 3623 C CA . VAL A 1 461 ? -22.201 15.998 -8.248 1.00 95.94 461 VAL A CA 1
ATOM 3624 C C . VAL A 1 461 ? -23.000 15.831 -9.527 1.00 95.94 461 VAL A C 1
ATOM 3626 O O . VAL A 1 461 ? -23.244 14.716 -9.977 1.00 95.94 461 VAL A O 1
ATOM 3629 N N . LYS A 1 462 ? -23.375 16.944 -10.151 1.00 95.81 462 LYS A N 1
ATOM 3630 C CA . LYS A 1 462 ? -23.906 16.959 -11.514 1.00 95.81 462 LYS A CA 1
ATOM 3631 C C . LYS A 1 462 ? -22.840 17.504 -12.446 1.00 95.81 462 LYS A C 1
ATOM 3633 O O . LYS A 1 462 ? -22.306 18.594 -12.217 1.00 95.81 462 LYS A O 1
ATOM 3638 N N . GLY A 1 463 ? -22.546 16.786 -13.516 1.00 94.62 463 GLY A N 1
ATOM 3639 C CA . GLY A 1 463 ? -21.471 17.155 -14.426 1.00 94.62 463 GLY A CA 1
ATOM 3640 C C . GLY A 1 463 ? -21.587 16.492 -15.783 1.00 94.62 463 GLY A C 1
ATOM 3641 O O . GLY A 1 463 ? -22.483 15.685 -16.021 1.00 94.62 463 GLY A O 1
ATOM 3642 N N . ARG A 1 464 ? -20.677 16.858 -16.683 1.00 93.69 464 ARG A N 1
ATOM 3643 C CA . ARG A 1 464 ? -20.501 16.170 -17.963 1.00 93.69 464 ARG A CA 1
ATOM 3644 C C . ARG A 1 464 ? -19.401 15.127 -17.809 1.00 93.69 464 ARG A C 1
ATOM 3646 O O . ARG A 1 464 ? -18.321 15.475 -17.336 1.00 93.69 464 ARG A O 1
ATOM 3653 N N . LEU A 1 465 ? -19.680 13.890 -18.201 1.00 91.88 465 LEU A N 1
ATOM 3654 C CA . LEU A 1 465 ? -18.656 12.855 -18.289 1.00 91.88 465 LEU A CA 1
ATOM 3655 C C . LEU A 1 465 ? -17.750 13.156 -19.489 1.00 91.88 465 LEU A C 1
ATOM 3657 O O . LEU A 1 465 ? -18.245 13.332 -20.601 1.00 91.88 465 LEU A O 1
ATOM 3661 N N . ASP A 1 466 ? -16.455 13.275 -19.233 1.00 89.00 466 ASP A N 1
ATOM 3662 C CA . ASP A 1 466 ? -15.401 13.438 -20.227 1.00 89.00 466 ASP A CA 1
ATOM 3663 C C . ASP A 1 466 ? -14.764 12.071 -20.484 1.00 89.00 466 ASP A C 1
ATOM 3665 O O . ASP A 1 466 ? -14.219 11.447 -19.567 1.00 89.00 466 ASP A O 1
ATOM 3669 N N . THR A 1 467 ? -14.899 11.599 -21.722 1.00 82.31 467 THR A N 1
ATOM 3670 C CA . THR A 1 467 ? -14.418 10.291 -22.186 1.00 82.31 467 THR A CA 1
ATOM 3671 C C . THR A 1 467 ? -13.221 10.420 -23.129 1.00 82.31 467 THR A C 1
ATOM 3673 O O . THR A 1 467 ? -12.841 9.437 -23.758 1.00 82.31 467 THR A O 1
ATOM 3676 N N . ALA A 1 468 ? -12.643 11.619 -23.272 1.00 72.25 468 ALA A N 1
ATOM 3677 C CA . ALA A 1 468 ? -11.514 11.854 -24.171 1.00 72.25 468 ALA A CA 1
ATOM 3678 C C . ALA A 1 468 ? -10.187 11.287 -23.635 1.00 72.25 468 ALA A C 1
ATOM 3680 O O . ALA A 1 468 ? -9.260 11.043 -24.407 1.00 72.25 468 ALA A O 1
ATOM 3681 N N . GLU A 1 469 ? -10.084 11.085 -22.320 1.00 67.44 469 GLU A N 1
ATOM 3682 C CA . GLU A 1 469 ? -8.927 10.478 -21.660 1.00 67.44 469 GLU A CA 1
ATOM 3683 C C . GLU A 1 469 ? -9.195 9.005 -21.298 1.00 67.44 469 GLU A C 1
ATOM 3685 O O . GLU A 1 469 ? -10.336 8.606 -21.078 1.00 67.44 469 GLU A O 1
ATOM 3690 N N . GLU A 1 470 ? -8.135 8.191 -21.183 1.00 62.75 470 GLU A N 1
ATOM 3691 C CA . GLU A 1 470 ? -8.251 6.777 -20.773 1.00 62.75 470 GLU A CA 1
ATOM 3692 C C . GLU A 1 470 ? -8.899 6.590 -19.388 1.00 62.75 470 GLU A C 1
ATOM 3694 O O . GLU A 1 470 ? -9.523 5.563 -19.135 1.00 62.75 470 GLU A O 1
ATOM 3699 N N . GLU A 1 471 ? -8.715 7.541 -18.464 1.00 73.25 471 GLU A N 1
ATOM 3700 C CA . GLU A 1 471 ? -9.483 7.597 -17.215 1.00 73.25 471 GLU A CA 1
ATOM 3701 C C . GLU A 1 471 ? -10.590 8.638 -17.377 1.00 73.25 471 GLU A C 1
ATOM 3703 O O . GLU A 1 471 ? -10.315 9.835 -17.482 1.00 73.25 471 GLU A O 1
ATOM 3708 N N . LYS A 1 472 ? -11.847 8.176 -17.389 1.00 85.00 472 LYS A N 1
ATOM 3709 C CA . LYS A 1 472 ? -13.017 9.053 -17.493 1.00 85.00 472 LYS A CA 1
ATOM 3710 C C . LYS A 1 472 ? -13.051 10.027 -16.317 1.00 85.00 472 LYS A C 1
ATOM 3712 O O . LYS A 1 472 ? -12.827 9.643 -15.167 1.00 85.00 472 LYS A O 1
ATOM 3717 N N . LYS A 1 473 ? -13.381 11.286 -16.602 1.00 91.44 473 LYS A N 1
ATOM 3718 C CA . LYS A 1 473 ? -13.463 12.357 -15.598 1.00 91.44 473 LYS A CA 1
ATOM 3719 C C . LYS A 1 473 ? -14.839 12.988 -15.599 1.00 91.44 473 LYS A C 1
ATOM 3721 O O . LYS A 1 473 ? -15.451 13.181 -16.644 1.00 91.44 473 LYS A O 1
ATOM 3726 N N . LEU A 1 474 ? -15.327 13.374 -14.429 1.00 94.19 474 LEU A N 1
ATOM 3727 C CA . LEU A 1 474 ? -16.557 14.142 -14.303 1.00 94.19 474 LEU A CA 1
ATOM 3728 C C . LEU A 1 474 ? -16.237 15.632 -14.219 1.00 94.19 474 LEU A C 1
ATOM 3730 O O . LEU A 1 474 ? -15.721 16.126 -13.218 1.00 94.19 474 LEU A O 1
ATOM 3734 N N . LEU A 1 475 ? -16.598 16.375 -15.258 1.00 95.06 475 LEU A N 1
ATOM 3735 C CA . LEU A 1 475 ? -16.506 17.829 -15.278 1.00 95.06 475 LEU A CA 1
ATOM 3736 C C . LEU A 1 475 ? -17.686 18.411 -14.494 1.00 95.06 475 LEU A C 1
ATOM 3738 O O . LEU A 1 475 ? -18.811 18.473 -15.001 1.00 95.06 475 LEU A O 1
ATOM 3742 N N . ALA A 1 476 ? -17.445 18.804 -13.242 1.00 96.19 476 ALA A N 1
ATOM 3743 C CA . ALA A 1 476 ? -18.495 19.247 -12.336 1.00 96.19 476 ALA A CA 1
ATOM 3744 C C . ALA A 1 476 ? -19.112 20.574 -12.798 1.00 96.19 476 ALA A C 1
ATOM 3746 O O . ALA A 1 476 ? -18.425 21.572 -13.016 1.00 96.19 476 ALA A O 1
ATOM 3747 N N . SER A 1 477 ? -20.438 20.574 -12.900 1.00 95.12 477 SER A N 1
ATOM 3748 C CA . SER A 1 477 ? -21.258 21.759 -13.169 1.00 95.12 477 SER A CA 1
ATOM 3749 C C . SER A 1 477 ? -22.026 22.232 -11.935 1.00 95.12 477 SER A C 1
ATOM 3751 O O . SER A 1 477 ? -22.310 23.418 -11.815 1.00 95.12 477 SER A O 1
ATOM 3753 N N . GLN A 1 478 ? -22.334 21.322 -11.007 1.00 95.12 478 GLN A N 1
ATOM 3754 C CA . GLN A 1 478 ? -22.994 21.621 -9.741 1.00 95.12 478 GLN A CA 1
ATOM 3755 C C . GLN A 1 478 ? -22.570 20.596 -8.687 1.00 95.12 478 GLN A C 1
ATOM 3757 O O . GLN A 1 478 ? -22.460 19.405 -8.983 1.00 95.12 478 GLN A O 1
ATOM 3762 N N . ILE A 1 479 ? -22.361 21.056 -7.455 1.00 94.88 479 ILE A N 1
ATOM 3763 C CA . ILE A 1 479 ? -21.988 20.228 -6.306 1.00 94.88 479 ILE A CA 1
ATOM 3764 C C . ILE A 1 479 ? -22.958 20.526 -5.164 1.00 94.88 479 ILE A C 1
ATOM 3766 O O . ILE A 1 479 ? -23.193 21.687 -4.832 1.00 94.88 479 ILE A O 1
ATOM 3770 N N . ARG A 1 480 ? -23.529 19.478 -4.564 1.00 92.94 480 ARG A N 1
ATOM 3771 C CA . ARG A 1 480 ? -24.404 19.580 -3.395 1.00 92.94 480 ARG A CA 1
ATOM 3772 C C . ARG A 1 480 ? -23.919 18.653 -2.291 1.00 92.94 480 ARG A C 1
ATOM 3774 O O . ARG A 1 480 ? -24.016 17.434 -2.416 1.00 92.94 480 ARG A O 1
ATOM 3781 N N . TRP A 1 481 ? -23.445 19.240 -1.200 1.00 90.19 481 TRP A N 1
ATOM 3782 C CA . TRP A 1 481 ? -23.067 18.510 0.006 1.00 90.19 481 TRP A CA 1
ATOM 3783 C C . TRP A 1 481 ? -24.308 17.987 0.720 1.00 90.19 481 TRP A C 1
ATOM 3785 O O . TRP A 1 481 ? -25.280 18.723 0.909 1.00 90.19 481 TRP A O 1
ATOM 3795 N N . LEU A 1 482 ? -24.274 16.714 1.097 1.00 87.12 482 LEU A N 1
ATOM 3796 C CA . LEU A 1 482 ? -25.309 16.096 1.908 1.00 87.12 482 LEU A CA 1
ATOM 3797 C C . LEU A 1 482 ? -24.919 16.213 3.386 1.00 87.12 482 LEU A C 1
ATOM 3799 O O . LEU A 1 482 ? -23.735 16.183 3.735 1.00 87.12 482 LEU A O 1
ATOM 3803 N N . SER A 1 483 ? -25.926 16.406 4.230 1.00 74.25 483 SER A N 1
ATOM 3804 C CA . SER A 1 483 ? -25.815 16.559 5.683 1.00 74.25 483 SER A CA 1
ATOM 3805 C C . SER A 1 483 ? -26.727 15.571 6.376 1.00 74.25 483 SER A C 1
ATOM 3807 O O . SER A 1 483 ? -27.890 15.474 5.908 1.00 74.25 483 SER A O 1
#

Radius of gyration: 30.96 Å; Cα contacts (8 Å, |Δi|>4): 720; chains: 1; bounding box: 73×54×100 Å

Secondary structure (DSSP, 8-state):
----GGGS-TT-HHHHHHHHTT--TTSTT--SHHHHHHHHHH--SSGGGHHHHHHHSSHHHHHTTHHHHHHHHHTTSS----SSGGGHHHHGGGTT---BHHHHHHHHHHHH---HHHHHHHHHHHHHT-HHHHHHHHHHHHHHHHHTT--HHHHHHHHHHHHHHHTTPBPHHHHHHHHHHHHHHHHHHHHSHHHHHHHHHHHTTT-HHHHHHHHHHHHHTT--EEPP-TTT--SS-EEETTEEEPPGGGSTT--HHHHHHHHHHHHHS---SHHHHHHHS-TTTS-HHHHHHHHHTTTTGGG---HHHHHHHHHHHHHHHHHHHHHHHTT-HHHHGGGT------------PPPPPHHHHHHHHHHHHSS--S--TTGGGHHHHHHTT---HHHHHH--S--EEEEEEEEEEEEEEE-TTS-EEEEEEEE-SS-EEEEEE-HHHHHHHTTT--TT-EEEEEEEEE-SSSS-EEEEEEEEE--

pLDDT: mean 88.77, std 9.71, range [37.78, 98.12]